Protein AF-0000000068885539 (afdb_homodimer)

Nearest PDB structures (foldseek):
  6u15-assembly1_A  TM=9.087E-01  e=4.243E-17  Homo sapiens
  5cys-assembly1_A  TM=8.862E-01  e=3.981E-17  Homo sapiens
  1wyw-assembly1_A  TM=8.306E-01  e=2.897E-17  Homo sapiens
  3uo7-assembly1_B  TM=9.036E-01  e=6.525E-16  Homo sapiens
  3ufj-assembly1_B  TM=9.204E-01  e=4.393E-15  Homo sapiens

Structure (mmCIF, N/CA/C/O backbone):
data_AF-0000000068885539-model_v1
#
loop_
_entity.id
_entity.type
_entity.pdbx_description
1 polymer '(Perigord truffle) hypothetical protein'
#
loop_
_atom_site.group_PDB
_atom_site.id
_atom_site.type_symbol
_atom_site.label_atom_id
_atom_site.label_alt_id
_atom_site.label_comp_id
_atom_site.label_asym_id
_atom_site.label_entity_id
_atom_site.label_seq_id
_atom_site.pdbx_PDB_ins_code
_atom_site.Cartn_x
_atom_site.Cartn_y
_atom_site.Cartn_z
_atom_site.occupancy
_atom_site.B_iso_or_equiv
_atom_site.auth_seq_id
_atom_site.auth_comp_id
_atom_site.auth_asym_id
_atom_site.auth_atom_id
_atom_site.pdbx_PDB_model_num
ATOM 1 N N . MET A 1 1 ? 38.75 -20.844 36.469 1 24.11 1 MET A N 1
ATOM 2 C CA . MET A 1 1 ? 37.281 -20.859 36.625 1 24.11 1 MET A CA 1
ATOM 3 C C . MET A 1 1 ? 36.688 -19.469 36.344 1 24.11 1 MET A C 1
ATOM 5 O O . MET A 1 1 ? 35.469 -19.297 36.375 1 24.11 1 MET A O 1
ATOM 9 N N . PRO A 1 2 ? 37.312 -18.391 35.906 1 30.8 2 PRO A N 1
ATOM 10 C CA . PRO A 1 2 ? 36.875 -17.156 36.562 1 30.8 2 PRO A CA 1
ATOM 11 C C . PRO A 1 2 ? 35.531 -16.641 36.094 1 30.8 2 PRO A C 1
ATOM 13 O O . PRO A 1 2 ? 35.094 -16.969 34.969 1 30.8 2 PRO A O 1
ATOM 16 N N . PRO A 1 3 ? 34.625 -16.062 37.094 1 28.14 3 PRO A N 1
ATOM 17 C CA . PRO A 1 3 ? 33.219 -15.648 37.094 1 28.14 3 PRO A CA 1
ATOM 18 C C . PRO A 1 3 ? 32.969 -14.492 36.125 1 28.14 3 PRO A C 1
ATOM 20 O O . PRO A 1 3 ? 33.781 -13.57 36.031 1 28.14 3 PRO A O 1
ATOM 23 N N . ILE A 1 4 ? 32.375 -14.766 34.969 1 28.8 4 ILE A N 1
ATOM 24 C CA . ILE A 1 4 ? 32.062 -13.836 33.875 1 28.8 4 ILE A CA 1
ATOM 25 C C . ILE A 1 4 ? 31.125 -12.742 34.375 1 28.8 4 ILE A C 1
ATOM 27 O O . ILE A 1 4 ? 30.016 -13.031 34.812 1 28.8 4 ILE A O 1
ATOM 31 N N . ARG A 1 5 ? 31.641 -11.57 34.875 1 23.8 5 ARG A N 1
ATOM 32 C CA . ARG A 1 5 ? 30.906 -10.461 35.5 1 23.8 5 ARG A CA 1
ATOM 33 C C . ARG A 1 5 ? 29.859 -9.898 34.531 1 23.8 5 ARG A C 1
ATOM 35 O O . ARG A 1 5 ? 30.188 -9.492 33.406 1 23.8 5 ARG A O 1
ATOM 42 N N . ARG A 1 6 ? 28.484 -10.141 34.688 1 26.5 6 ARG A N 1
ATOM 43 C CA . ARG A 1 6 ? 27.234 -9.734 34.062 1 26.5 6 ARG A CA 1
ATOM 44 C C . ARG A 1 6 ? 27.078 -8.219 34.062 1 26.5 6 ARG A C 1
ATOM 46 O O . ARG A 1 6 ? 27 -7.602 35.125 1 26.5 6 ARG A O 1
ATOM 53 N N . GLU A 1 7 ? 27.812 -7.484 33.219 1 24.56 7 GLU A N 1
ATOM 54 C CA . GLU A 1 7 ? 27.672 -6.035 33.312 1 24.56 7 GLU A CA 1
ATOM 55 C C . GLU A 1 7 ? 26.219 -5.609 33.156 1 24.56 7 GLU A C 1
ATOM 57 O O . GLU A 1 7 ? 25.531 -6.086 32.25 1 24.56 7 GLU A O 1
ATOM 62 N N . LYS A 1 8 ? 25.469 -5.09 34.25 1 26.38 8 LYS A N 1
ATOM 63 C CA . LYS A 1 8 ? 24.188 -4.5 34.594 1 26.38 8 LYS A CA 1
ATOM 64 C C . LYS A 1 8 ? 23.797 -3.379 33.625 1 26.38 8 LYS A C 1
ATOM 66 O O . LYS A 1 8 ? 24.5 -2.367 33.562 1 26.38 8 LYS A O 1
ATOM 71 N N . THR A 1 9 ? 23.312 -3.682 32.438 1 24.52 9 THR A N 1
ATOM 72 C CA . THR A 1 9 ? 22.844 -2.758 31.391 1 24.52 9 THR A CA 1
ATOM 73 C C . THR A 1 9 ? 21.828 -1.78 31.953 1 24.52 9 THR A C 1
ATOM 75 O O . THR A 1 9 ? 20.922 -2.178 32.719 1 24.52 9 THR A O 1
ATOM 78 N N . ASN A 1 10 ? 22.047 -0.373 32 1 25.88 10 ASN A N 1
ATOM 79 C CA . ASN A 1 10 ? 21.562 0.892 32.562 1 25.88 10 ASN A CA 1
ATOM 80 C C . ASN A 1 10 ? 20.125 1.169 32.125 1 25.88 10 ASN A C 1
ATOM 82 O O . ASN A 1 10 ? 19.812 1.196 30.953 1 25.88 10 ASN A O 1
ATOM 86 N N . SER A 1 11 ? 19.047 0.953 33.031 1 28.19 11 SER A N 1
ATOM 87 C CA . SER A 1 11 ? 17.641 1.179 33.312 1 28.19 11 SER A CA 1
ATOM 88 C C . SER A 1 11 ? 17.266 2.648 33.125 1 28.19 11 SER A C 1
ATOM 90 O O . SER A 1 11 ? 16.109 3.031 33.344 1 28.19 11 SER A O 1
ATOM 92 N N . THR A 1 12 ? 18.203 3.623 33.031 1 27.83 12 THR A N 1
ATOM 93 C CA . THR A 1 12 ? 17.891 4.996 33.406 1 27.83 12 THR A CA 1
ATOM 94 C C . THR A 1 12 ? 17.047 5.68 32.312 1 27.83 12 THR A C 1
ATOM 96 O O . THR A 1 12 ? 16.547 6.789 32.531 1 27.83 12 THR A O 1
ATOM 99 N N . ALA A 1 13 ? 17.047 5.246 31.031 1 27.44 13 ALA A N 1
ATOM 100 C CA . ALA A 1 13 ? 16.594 6.176 30 1 27.44 13 ALA A CA 1
ATOM 101 C C . ALA A 1 13 ? 15.078 6.32 30.016 1 27.44 13 ALA A C 1
ATOM 103 O O . ALA A 1 13 ? 14.539 7.32 29.547 1 27.44 13 ALA A O 1
ATOM 104 N N . THR A 1 14 ? 14.258 5.359 30.562 1 27.94 14 THR A N 1
ATOM 105 C CA . THR A 1 14 ? 12.805 5.418 30.422 1 27.94 14 THR A CA 1
ATOM 106 C C . THR A 1 14 ? 12.211 6.441 31.391 1 27.94 14 THR A C 1
ATOM 108 O O . THR A 1 14 ? 11.039 6.801 31.281 1 27.94 14 THR A O 1
ATOM 111 N N . LYS A 1 15 ? 12.945 6.727 32.562 1 28.02 15 LYS A N 1
ATOM 112 C CA . LYS A 1 15 ? 12.336 7.48 33.656 1 28.02 15 LYS A CA 1
ATOM 113 C C . LYS A 1 15 ? 12.109 8.938 33.25 1 28.02 15 LYS A C 1
ATOM 115 O O . LYS A 1 15 ? 11.188 9.586 33.75 1 28.02 15 LYS A O 1
ATOM 120 N N . ALA A 1 16 ? 12.984 9.508 32.5 1 28.73 16 ALA A N 1
ATOM 121 C CA . ALA A 1 16 ? 12.938 10.969 32.406 1 28.73 16 ALA A CA 1
ATOM 122 C C . ALA A 1 16 ? 11.742 11.438 31.578 1 28.73 16 ALA A C 1
ATOM 124 O O . ALA A 1 16 ? 11.43 12.625 31.547 1 28.73 16 ALA A O 1
ATOM 125 N N . PHE A 1 17 ? 11.18 10.633 30.734 1 29.08 17 PHE A N 1
ATOM 126 C CA . PHE A 1 17 ? 10.148 11.141 29.844 1 29.08 17 PHE A CA 1
ATOM 127 C C . PHE A 1 17 ? 8.859 11.43 30.594 1 29.08 17 PHE A C 1
ATOM 129 O O . PHE A 1 17 ? 8.141 12.367 30.266 1 29.08 17 PHE A O 1
ATOM 136 N N . GLN A 1 18 ? 8.617 10.672 31.75 1 27.98 18 GLN A N 1
ATOM 137 C CA . GLN A 1 18 ? 7.383 10.883 32.5 1 27.98 18 GLN A CA 1
ATOM 138 C C . GLN A 1 18 ? 7.328 12.281 33.094 1 27.98 18 GLN A C 1
ATOM 140 O O . GLN A 1 18 ? 6.254 12.883 33.188 1 27.98 18 GLN A O 1
ATOM 145 N N . GLU A 1 19 ? 8.469 12.75 33.594 1 27.19 19 GLU A N 1
ATOM 146 C CA . GLU A 1 19 ? 8.312 13.891 34.5 1 27.19 19 GLU A CA 1
ATOM 147 C C . GLU A 1 19 ? 7.777 15.109 33.75 1 27.19 19 GLU A C 1
ATOM 149 O O . GLU A 1 19 ? 7.098 15.953 34.344 1 27.19 19 GLU A O 1
ATOM 154 N N . ARG A 1 20 ? 8.266 15.25 32.5 1 28.12 20 ARG A N 1
ATOM 155 C CA . ARG A 1 20 ? 8.07 16.594 31.969 1 28.12 20 ARG A CA 1
ATOM 156 C C . ARG A 1 20 ? 6.633 16.812 31.516 1 28.12 20 ARG A C 1
ATOM 158 O O . ARG A 1 20 ? 6.281 17.875 31 1 28.12 20 ARG A O 1
ATOM 165 N N . LEU A 1 21 ? 5.84 15.766 31.328 1 27.86 21 LEU A N 1
ATOM 166 C CA . LEU A 1 21 ? 4.531 16.125 30.797 1 27.86 21 LEU A CA 1
ATOM 167 C C . LEU A 1 21 ? 3.721 16.906 31.828 1 27.86 21 LEU A C 1
ATOM 169 O O . LEU A 1 21 ? 2.57 17.281 31.562 1 27.86 21 LEU A O 1
ATOM 173 N N . GLU A 1 22 ? 4.258 16.969 33.125 1 24.56 22 GLU A N 1
ATOM 174 C CA . GLU A 1 22 ? 3.32 17.391 34.156 1 24.56 22 GLU A CA 1
ATOM 175 C C . GLU A 1 22 ? 2.971 18.875 34.031 1 24.56 22 GLU A C 1
ATOM 177 O O . GLU A 1 22 ? 1.838 19.281 34.281 1 24.56 22 GLU A O 1
ATOM 182 N N . SER A 1 23 ? 4.016 19.766 33.875 1 26 23 SER A N 1
ATOM 183 C CA . SER A 1 23 ? 3.848 20.984 34.625 1 26 23 SER A CA 1
ATOM 184 C C . SER A 1 23 ? 2.83 21.922 33.969 1 26 23 SER A C 1
ATOM 186 O O . SER A 1 23 ? 2.621 23.047 34.438 1 26 23 SER A O 1
ATOM 188 N N . PHE A 1 24 ? 2.461 21.781 32.781 1 23.81 24 PHE A N 1
ATOM 189 C CA . PHE A 1 24 ? 1.92 23.047 32.312 1 23.81 24 PHE A CA 1
ATOM 190 C C . PHE A 1 24 ? 0.607 23.375 33 1 23.81 24 PHE A C 1
ATOM 192 O O . PHE A 1 24 ? -0.459 22.938 32.562 1 23.81 24 PHE A O 1
ATOM 199 N N . ALA A 1 25 ? 0.614 23.141 34.406 1 24.08 25 ALA A N 1
ATOM 200 C CA . ALA A 1 25 ? -0.542 23.609 35.188 1 24.08 25 ALA A CA 1
ATOM 201 C C . ALA A 1 25 ? -0.854 25.078 34.844 1 24.08 25 ALA A C 1
ATOM 203 O O . ALA A 1 25 ? 0.021 25.938 34.969 1 24.08 25 ALA A O 1
ATOM 204 N N . PHE A 1 26 ? -1.854 25.312 34.062 1 21.86 26 PHE A N 1
ATOM 205 C CA . PHE A 1 26 ? -2.482 26.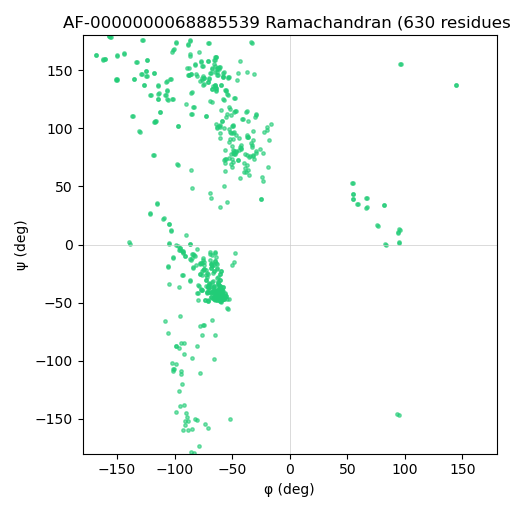578 33.688 1 21.86 26 PHE A CA 1
ATOM 206 C C . PHE A 1 26 ? -2.729 27.453 34.906 1 21.86 26 PHE A C 1
ATOM 208 O O . PHE A 1 26 ? -3.312 27.016 35.875 1 21.86 26 PHE A O 1
ATOM 215 N N . SER A 1 27 ? -1.784 28.375 35.219 1 20.09 27 SER A N 1
ATOM 216 C CA . SER A 1 27 ? -1.967 29.453 36.188 1 20.09 27 SER A CA 1
ATOM 217 C C . SER A 1 27 ? -3.295 30.172 35.969 1 20.09 27 SER A C 1
ATOM 219 O O . SER A 1 27 ? -3.674 30.453 34.844 1 20.09 27 SER A O 1
ATOM 221 N N . SER A 1 28 ? -4.203 30.047 36.969 1 21.12 28 SER A N 1
ATOM 222 C CA . SER A 1 28 ? -5.52 30.578 37.312 1 21.12 28 SER A CA 1
ATOM 223 C C . SER A 1 28 ? -5.559 32.094 37.125 1 21.12 28 SER A C 1
ATOM 225 O O . SER A 1 28 ? -4.824 32.812 37.781 1 21.12 28 SER A O 1
ATOM 227 N N . VAL A 1 29 ? -5.711 32.562 35.875 1 19.84 29 VAL A N 1
ATOM 228 C CA . VAL A 1 29 ? -5.906 34 35.656 1 19.84 29 VAL A CA 1
ATOM 229 C C . VAL A 1 29 ? -7.039 34.5 36.562 1 19.84 29 VAL A C 1
ATOM 231 O O . VAL A 1 29 ? -8.117 33.906 36.594 1 19.84 29 VAL A O 1
ATOM 234 N N . SER A 1 30 ? -6.723 35.344 37.594 1 19.3 30 SER A N 1
ATOM 235 C CA . SER A 1 30 ? -7.473 36.125 38.562 1 19.3 30 SER A CA 1
ATOM 236 C C . SER A 1 30 ? -8.508 37.031 37.875 1 19.3 30 SER A C 1
ATOM 238 O O . SER A 1 30 ? -8.148 37.938 37.125 1 19.3 30 SER A O 1
ATOM 240 N N . THR A 1 31 ? -9.594 36.375 37.406 1 19.2 31 THR A N 1
ATOM 241 C CA . THR A 1 31 ? -10.688 37.188 36.875 1 19.2 31 THR A CA 1
ATOM 242 C C . THR A 1 31 ? -11.102 38.25 37.906 1 19.2 31 THR A C 1
ATOM 244 O O . THR A 1 31 ? -11.375 37.938 39.062 1 19.2 31 THR A O 1
ATOM 247 N N . ARG A 1 32 ? -10.602 39.531 37.719 1 17.67 32 ARG A N 1
ATOM 248 C CA . ARG A 1 32 ? -11.102 40.719 38.406 1 17.67 32 ARG A CA 1
ATOM 249 C C . ARG A 1 32 ? -12.625 40.719 38.438 1 17.67 32 ARG A C 1
ATOM 251 O O . ARG A 1 32 ? -13.273 40.125 37.562 1 17.67 32 ARG A O 1
ATOM 258 N N . THR A 1 33 ? -13.117 41.5 39.438 1 16.97 33 THR A N 1
ATOM 259 C CA . THR A 1 33 ? -14.266 41.938 40.25 1 16.97 33 THR A CA 1
ATOM 260 C C . THR A 1 33 ? -15.297 42.625 39.375 1 16.97 33 THR A C 1
ATOM 262 O O . THR A 1 33 ? -14.969 43.594 38.625 1 16.97 33 THR A O 1
ATOM 265 N N . ARG A 1 34 ? -16.375 41.844 39.031 1 17.94 34 ARG A N 1
ATOM 266 C CA . ARG A 1 34 ? -17.578 42.219 38.281 1 17.94 34 ARG A CA 1
ATOM 267 C C . ARG A 1 34 ? -18.219 43.469 38.844 1 17.94 34 ARG A C 1
ATOM 269 O O . ARG A 1 34 ? -19 44.125 38.156 1 17.94 34 ARG A O 1
ATOM 276 N N . ALA A 1 35 ? -18.094 44.125 40.062 1 18.28 35 ALA A N 1
ATOM 277 C CA . ALA A 1 35 ? -19.438 44.281 40.625 1 18.28 35 ALA A CA 1
ATOM 278 C C . ALA A 1 35 ? -20.109 45.531 40.062 1 18.28 35 ALA A C 1
ATOM 280 O O . ALA A 1 35 ? -19.844 46.625 40.5 1 18.28 35 ALA A O 1
ATOM 281 N N . ALA A 1 36 ? -20.094 45.75 38.688 1 16.36 36 ALA A N 1
ATOM 282 C CA . ALA A 1 36 ? -20.766 47.031 38.469 1 16.36 36 ALA A CA 1
ATOM 283 C C . ALA A 1 36 ? -22.188 47 39.031 1 16.36 36 ALA A C 1
ATOM 285 O O . ALA A 1 36 ? -22.844 45.938 39 1 16.36 36 ALA A O 1
ATOM 286 N N . ASN A 1 37 ? -22.672 48.25 39.625 1 15.18 37 ASN A N 1
ATOM 287 C CA . ASN A 1 37 ? -23.719 48.812 40.5 1 15.18 37 ASN A CA 1
ATOM 288 C C . ASN A 1 37 ? -25.094 48.688 39.844 1 15.18 37 ASN A C 1
ATOM 290 O O . ASN A 1 37 ? -26.031 48.156 40.438 1 15.18 37 ASN A O 1
ATOM 294 N N . ARG A 1 38 ? -25.594 49.812 39.188 1 14.5 38 ARG A N 1
ATOM 295 C CA . ARG A 1 38 ? -26.672 50.594 39.781 1 14.5 38 ARG A CA 1
ATOM 296 C C . ARG A 1 38 ? -28.031 50.156 39.219 1 14.5 38 ARG A C 1
ATOM 298 O O . ARG A 1 38 ? -28.953 49.875 40 1 14.5 38 ARG A O 1
ATOM 305 N N . ALA A 1 39 ? -28.453 50.875 38 1 14.26 39 ALA A N 1
ATOM 306 C CA . ALA A 1 39 ? -29.562 51.812 38.25 1 14.26 39 ALA A CA 1
ATOM 307 C C . ALA A 1 39 ? -30.906 51.094 38.188 1 14.26 39 ALA A C 1
ATOM 309 O O . ALA A 1 39 ? -31.719 51.219 39.125 1 14.26 39 ALA A O 1
ATOM 310 N N . ALA A 1 40 ? -31.75 51.094 37 1 14.85 40 ALA A N 1
ATOM 311 C CA . ALA A 1 40 ? -32.844 52.062 36.938 1 14.85 40 ALA A CA 1
ATOM 312 C C . ALA A 1 40 ? -34.188 51.406 37.25 1 14.85 40 ALA A C 1
ATOM 314 O O . ALA A 1 40 ? -34.344 50.188 37.062 1 14.85 40 ALA A O 1
ATOM 315 N N . SER A 1 41 ? -35.25 52.281 37.531 1 14.93 41 SER A N 1
ATOM 316 C CA . SER A 1 41 ? -36.5 52.562 38.219 1 14.93 41 SER A CA 1
ATOM 317 C C . SER A 1 41 ? -37.719 52.031 37.438 1 14.93 41 SER A C 1
ATOM 319 O O . SER A 1 41 ? -38.844 52.094 37.906 1 14.93 41 SER A O 1
ATOM 321 N N . LYS A 1 42 ? -37.5 51.594 36.094 1 15.16 42 LYS A N 1
ATOM 322 C CA . LYS A 1 42 ? -38.688 52.031 35.375 1 15.16 42 LYS A CA 1
ATOM 323 C C . LYS A 1 42 ? -39.969 51.562 36.062 1 15.16 42 LYS A C 1
ATOM 325 O O . LYS A 1 42 ? -40.031 50.438 36.531 1 15.16 42 LYS A O 1
ATOM 330 N N . SER A 1 43 ? -41.062 52.531 35.969 1 14.48 43 SER A N 1
ATOM 331 C CA . SER A 1 43 ? -42.281 52.906 36.688 1 14.48 43 SER A CA 1
ATOM 332 C C . SER A 1 43 ? -43.406 51.906 36.375 1 14.48 43 SER A C 1
ATOM 334 O O . SER A 1 43 ? -44.094 51.469 37.312 1 14.48 43 SER A O 1
ATOM 336 N N . ASN A 1 44 ? -43.938 51.938 35.062 1 14.27 44 ASN A N 1
ATOM 337 C CA . ASN A 1 44 ? -45.312 52.438 34.906 1 14.27 44 ASN A CA 1
ATOM 338 C C . ASN A 1 44 ? -46.344 51.406 35.281 1 14.27 44 ASN A C 1
ATOM 340 O O . ASN A 1 44 ? -46.062 50.188 35.281 1 14.27 44 ASN A O 1
ATOM 344 N N . THR A 1 45 ? -47.719 51.875 34.969 1 14.58 45 THR A N 1
ATOM 345 C CA . THR A 1 45 ? -49 52 35.688 1 14.58 45 THR A CA 1
ATOM 346 C C . THR A 1 45 ? -49.844 50.719 35.5 1 14.58 45 THR A C 1
ATOM 348 O O . THR A 1 45 ? -50.281 50.125 36.5 1 14.58 45 THR A O 1
ATOM 351 N N . PRO A 1 46 ? -50.875 50.688 34.375 1 14.89 46 PRO A N 1
ATOM 352 C CA . PRO A 1 46 ? -52.219 50.938 34.906 1 14.89 46 PRO A CA 1
ATOM 353 C C . PRO A 1 46 ? -53 49.688 35.25 1 14.89 46 PRO A C 1
ATOM 355 O O . PRO A 1 46 ? -52.531 48.562 34.906 1 14.89 46 PRO A O 1
ATOM 358 N N . PRO A 1 47 ? -54.344 49.531 34.469 1 14.18 47 PRO A N 1
ATOM 359 C CA . PRO A 1 47 ? -55.656 49.656 35.062 1 14.18 47 PRO A CA 1
ATOM 360 C C . PRO A 1 47 ? -56.344 48.312 35.375 1 14.18 47 PRO A C 1
ATOM 362 O O . PRO A 1 47 ? -56.781 48.094 36.5 1 14.18 47 PRO A O 1
ATOM 365 N N . ALA A 1 48 ? -57.5 47.969 34.438 1 14.83 48 ALA A N 1
ATOM 366 C CA . ALA A 1 48 ? -58.938 48.031 34.75 1 14.83 48 ALA A CA 1
ATOM 367 C C . ALA A 1 48 ? -59.438 46.688 35.281 1 14.83 48 ALA A C 1
ATOM 369 O O . ALA A 1 48 ? -58.75 45.688 35.125 1 14.83 48 ALA A O 1
ATOM 370 N N . THR A 1 49 ? -60.844 46.438 35 1 14.34 49 THR A N 1
ATOM 371 C CA . THR A 1 49 ? -62.062 46.406 35.781 1 14.34 49 THR A CA 1
ATOM 372 C C . THR A 1 49 ? -62.469 44.938 36.062 1 14.34 49 THR A C 1
ATOM 374 O O . THR A 1 49 ? -62.75 44.594 37.219 1 14.34 49 THR A O 1
ATOM 377 N N . ASP A 1 50 ? -63.562 44.406 35.219 1 14.55 50 ASP A N 1
ATOM 378 C CA . ASP A 1 50 ? -64.938 44.219 35.625 1 14.55 50 ASP A CA 1
ATOM 379 C C . ASP A 1 50 ? -65.188 42.844 36.25 1 14.55 50 ASP A C 1
ATOM 381 O O . ASP A 1 50 ? -64.375 41.938 36.062 1 14.55 50 ASP A O 1
ATOM 385 N N . GLN A 1 51 ? -66.562 42.375 36.062 1 14.47 51 GLN A N 1
ATOM 386 C CA . GLN A 1 51 ? -67.625 42.094 37 1 14.47 51 GLN A CA 1
ATOM 387 C C . GLN A 1 51 ? -67.688 40.625 37.406 1 14.47 51 GLN A C 1
ATOM 389 O O . GLN A 1 51 ? -67.562 40.281 38.594 1 14.47 51 GLN A O 1
ATOM 394 N N . GLY A 1 52 ? -68.812 39.875 36.875 1 15.52 52 GLY A N 1
ATOM 395 C CA . GLY A 1 52 ? -70 39.469 37.656 1 15.52 52 GLY A CA 1
ATOM 396 C C . GLY A 1 52 ? -69.812 38.125 38.344 1 15.52 52 GLY A C 1
ATOM 397 O O . GLY A 1 52 ? -68.875 37.406 38.062 1 15.52 52 GLY A O 1
ATOM 398 N N . PRO A 1 53 ? -71.125 37.594 38.656 1 16.34 53 PRO A N 1
ATOM 399 C CA . PRO A 1 53 ? -71.625 37.094 39.938 1 16.34 53 PRO A CA 1
ATOM 400 C C . PRO A 1 53 ? -71.188 35.656 40.219 1 16.34 53 PRO A C 1
ATOM 402 O O . PRO A 1 53 ? -70.625 35 39.312 1 16.34 53 PRO A O 1
ATOM 405 N N . GLU A 1 54 ? -72.125 35.062 41 1 15.25 54 GLU A N 1
ATOM 406 C CA . GLU A 1 54 ? -72.188 34.344 42.281 1 15.25 54 GLU A CA 1
ATOM 407 C C . GLU A 1 54 ? -72.125 32.812 42.062 1 15.25 54 GLU A C 1
ATOM 409 O O . GLU A 1 54 ? -71.375 32.125 42.781 1 15.25 54 GLU A O 1
ATOM 414 N N . GLU A 1 55 ? -73.125 32.281 41.344 1 15.4 55 GLU A N 1
ATOM 415 C CA . GLU A 1 55 ? -74.062 31.516 42.188 1 15.4 55 GLU A CA 1
ATOM 416 C C . GLU A 1 55 ? -73.5 30.156 42.531 1 15.4 55 GLU A C 1
ATOM 418 O O . GLU A 1 55 ? -73.375 29.781 43.688 1 15.4 55 GLU A O 1
ATOM 423 N N . ALA A 1 56 ? -74.188 29.078 41.906 1 16.94 56 ALA A N 1
ATOM 424 C CA . ALA A 1 56 ? -75.062 28.094 42.562 1 16.94 56 ALA A CA 1
ATOM 425 C C . ALA A 1 56 ? -74.25 26.906 43.062 1 16.94 56 ALA A C 1
ATOM 427 O O . ALA A 1 56 ? -73.25 26.516 42.469 1 16.94 56 ALA A O 1
ATOM 428 N N . PRO A 1 57 ? -74.75 26.344 44.281 1 16.84 57 PRO A N 1
ATOM 429 C CA . PRO A 1 57 ? -74.125 25.625 45.375 1 16.84 57 PRO A CA 1
ATOM 430 C C . PRO A 1 57 ? -73.625 24.25 44.969 1 16.84 57 PRO A C 1
ATOM 432 O O . PRO A 1 57 ? -72.5 23.859 45.375 1 16.84 57 PRO A O 1
ATOM 435 N N . SER A 1 58 ? -74.625 23.562 44.656 1 16.23 58 SER A N 1
ATOM 436 C CA . SER A 1 58 ? -75 22.516 45.594 1 16.23 58 SER A CA 1
ATOM 437 C C . SER A 1 58 ? -74.062 21.312 45.5 1 16.23 58 SER A C 1
ATOM 439 O O . SER A 1 58 ? -73.562 20.812 46.5 1 16.23 58 SER A O 1
ATOM 441 N N . ALA A 1 59 ? -74.438 20.625 44.406 1 18.05 59 ALA A N 1
ATOM 442 C CA . ALA A 1 59 ? -75 19.281 44.594 1 18.05 59 ALA A CA 1
ATOM 443 C C . ALA A 1 59 ? -73.875 18.312 44.969 1 18.05 59 ALA A C 1
ATOM 445 O O . ALA A 1 59 ? -72.688 18.625 44.844 1 18.05 59 ALA A O 1
ATOM 446 N N . ASN A 1 60 ? -74.188 17.047 44.625 1 19.09 60 ASN A N 1
ATOM 447 C CA . ASN A 1 60 ? -74.188 15.711 45.219 1 19.09 60 ASN A CA 1
ATOM 448 C C . ASN A 1 60 ? -72.875 15.023 45.094 1 19.09 60 ASN A C 1
ATOM 450 O O . ASN A 1 60 ? -72.438 14.609 44 1 19.09 60 ASN A O 1
ATOM 454 N N . LEU A 1 61 ? -71.875 15.562 45.719 1 19.59 61 LEU A N 1
ATOM 455 C CA . LEU A 1 61 ? -70.5 15.336 45.344 1 19.59 61 LEU A CA 1
ATOM 456 C C . LEU A 1 61 ? -70.125 13.875 45.531 1 19.59 61 LEU A C 1
ATOM 458 O O . LEU A 1 61 ? -68.938 13.508 45.344 1 19.59 61 LEU A O 1
ATOM 462 N N . ASP A 1 62 ? -71 13.172 46.188 1 18.83 62 ASP A N 1
ATOM 463 C CA . ASP A 1 62 ? -70.125 12.32 47 1 18.83 62 ASP A CA 1
ATOM 464 C C . ASP A 1 62 ? -69.125 11.547 46.156 1 18.83 62 ASP A C 1
ATOM 466 O O . ASP A 1 62 ? -69.438 10.508 45.594 1 18.83 62 ASP A O 1
ATOM 470 N N . SER A 1 63 ? -68.625 12.047 45.188 1 19.5 63 SER A N 1
ATOM 471 C CA . SER A 1 63 ? -67.938 11.266 44.156 1 19.5 63 SER A CA 1
ATOM 472 C C . SER A 1 63 ? -66.812 10.406 44.719 1 19.5 63 SER A C 1
ATOM 474 O O . SER A 1 63 ? -65.812 10.914 45.125 1 19.5 63 SER A O 1
ATOM 476 N N . THR A 1 64 ? -67.188 9.492 45.562 1 20.14 64 THR A N 1
ATOM 477 C CA . THR A 1 64 ? -66.25 8.656 46.281 1 20.14 64 THR A CA 1
ATOM 478 C C . THR A 1 64 ? -65.062 8.25 45.375 1 20.14 64 THR A C 1
ATOM 480 O O . THR A 1 64 ? -65.312 7.531 44.406 1 20.14 64 THR A O 1
ATOM 483 N N . SER A 1 65 ? -64.312 9.094 45 1 19.48 65 SER A N 1
ATOM 484 C CA . SER A 1 65 ? -63.281 8.852 43.969 1 19.48 65 SER A CA 1
ATOM 485 C C . SER A 1 65 ? -62.375 7.676 44.375 1 19.48 65 SER A C 1
ATOM 487 O O . SER A 1 65 ? -61.688 7.719 45.375 1 19.48 65 SER A O 1
ATOM 489 N N . LYS A 1 66 ? -62.906 6.484 44.281 1 21.72 66 LYS A N 1
ATOM 490 C CA . LYS A 1 66 ? -62.156 5.234 44.344 1 21.72 66 LYS A CA 1
ATOM 491 C C . LYS A 1 66 ? -60.781 5.398 43.75 1 21.72 66 LYS A C 1
ATOM 493 O O . LYS A 1 66 ? -60.625 5.758 42.562 1 21.72 66 LYS A O 1
ATOM 498 N N . MET A 1 67 ? -59.844 5.855 44.562 1 19.3 67 MET A N 1
ATOM 499 C CA . MET A 1 67 ? -58.438 6.125 44.25 1 19.3 67 MET A CA 1
ATOM 500 C C . MET A 1 67 ? -57.844 5 43.406 1 19.3 67 MET A C 1
ATOM 502 O O . MET A 1 67 ? -57.719 3.869 43.875 1 19.3 67 MET A O 1
ATOM 506 N N . VAL A 1 68 ? -58.469 4.766 42.281 1 20.17 68 VAL A N 1
ATOM 507 C CA . VAL A 1 68 ? -57.906 3.711 41.438 1 20.17 68 VAL A CA 1
ATOM 508 C C . VAL A 1 68 ? -56.375 3.916 41.344 1 20.17 68 VAL A C 1
ATOM 510 O O . VAL A 1 68 ? -55.938 4.969 40.875 1 20.17 68 VAL A O 1
ATOM 513 N N . ALA A 1 69 ? -55.719 3.467 42.375 1 21.14 69 ALA A N 1
ATOM 514 C CA . ALA A 1 69 ? -54.281 3.5 42.406 1 21.14 69 ALA A CA 1
ATOM 515 C C . ALA A 1 69 ? -53.688 3.188 41.031 1 21.14 69 ALA A C 1
ATOM 517 O O . ALA A 1 69 ? -53.875 2.082 40.5 1 21.14 69 ALA A O 1
ATOM 518 N N . THR A 1 70 ? -54 4.059 40.062 1 21.09 70 THR A N 1
ATOM 519 C CA . THR A 1 70 ? -53.406 3.812 38.75 1 21.09 70 THR A CA 1
ATOM 520 C C . THR A 1 70 ? -51.938 3.471 38.875 1 21.09 70 THR A C 1
ATOM 522 O O . THR A 1 70 ? -51.125 4.277 39.344 1 21.09 70 THR A O 1
ATOM 525 N N . ARG A 1 71 ? -51.688 2.248 39.375 1 23.23 71 ARG A N 1
ATOM 526 C CA . ARG A 1 71 ? -50.312 1.755 39.344 1 23.23 71 ARG A CA 1
ATOM 527 C C . ARG A 1 71 ? -49.625 2.189 38.062 1 23.23 71 ARG A C 1
ATOM 529 O O . ARG A 1 71 ? -50 1.778 36.969 1 23.23 71 ARG A O 1
ATOM 536 N N . THR A 1 72 ? -49.406 3.494 37.969 1 21.33 72 THR A N 1
ATOM 537 C CA . THR A 1 72 ? -48.625 3.902 36.781 1 21.33 72 THR A CA 1
ATOM 538 C C . THR A 1 72 ? -47.438 2.973 36.594 1 21.33 72 THR A C 1
ATOM 540 O O . THR A 1 72 ? -46.562 2.883 37.469 1 21.33 72 THR A O 1
ATOM 543 N N . THR A 1 73 ? -47.844 1.78 36.156 1 23.3 73 THR A N 1
ATOM 544 C CA . THR A 1 73 ? -46.75 0.92 35.688 1 23.3 73 THR A CA 1
ATOM 545 C C . THR A 1 73 ? -45.719 1.726 34.906 1 23.3 73 THR A C 1
ATOM 547 O O . THR A 1 73 ? -46.062 2.336 33.906 1 23.3 73 THR A O 1
ATOM 550 N N . VAL A 1 74 ? -45.031 2.543 35.719 1 22.44 74 VAL A N 1
ATOM 551 C CA . VAL A 1 74 ? -43.906 3.137 34.969 1 22.44 74 VAL A CA 1
ATOM 552 C C . VAL A 1 74 ? -43.281 2.096 34.031 1 22.44 74 VAL A C 1
ATOM 554 O O . VAL A 1 74 ? -42.906 1.01 34.5 1 22.44 74 VAL A O 1
ATOM 557 N N . ARG A 1 75 ? -44.062 1.936 32.906 1 24.3 75 ARG A N 1
ATOM 558 C CA . ARG A 1 75 ? -43.344 1.202 31.875 1 24.3 75 ARG A CA 1
ATOM 559 C C . ARG A 1 75 ? -41.844 1.567 31.922 1 24.3 75 ARG A C 1
ATOM 561 O O . ARG A 1 75 ? -41.5 2.734 31.75 1 24.3 75 ARG A O 1
ATOM 568 N N . ALA A 1 76 ? -41.188 0.969 32.938 1 25.11 76 ALA A N 1
ATOM 569 C CA . ALA A 1 76 ? -39.75 1.07 32.844 1 25.11 76 ALA A CA 1
ATOM 570 C C . ALA A 1 76 ? -39.312 1.118 31.375 1 25.11 76 ALA A C 1
ATOM 572 O O . ALA A 1 76 ? -39.625 0.205 30.594 1 25.11 76 ALA A O 1
ATOM 573 N N . VAL A 1 77 ? -39.594 2.363 30.781 1 25.08 77 VAL A N 1
ATOM 574 C CA . VAL A 1 77 ? -38.906 2.42 29.5 1 25.08 77 VAL A CA 1
ATOM 575 C C . VAL A 1 77 ? -37.562 1.718 29.578 1 25.08 77 VAL A C 1
ATOM 577 O O . VAL A 1 77 ? -36.688 2.119 30.375 1 25.08 77 VAL A O 1
ATOM 580 N N . THR A 1 78 ? -37.75 0.402 29.828 1 25.41 78 THR A N 1
ATOM 581 C CA . THR A 1 78 ? -36.469 -0.287 29.562 1 25.41 78 THR A CA 1
ATOM 582 C C . THR A 1 78 ? -35.719 0.405 28.453 1 25.41 78 THR A C 1
ATOM 584 O O . THR A 1 78 ? -36.219 0.553 27.328 1 25.41 78 THR A O 1
ATOM 587 N N . LYS A 1 79 ? -35.125 1.549 28.922 1 25.98 79 LYS A N 1
ATOM 588 C CA . LYS A 1 79 ? -34.188 1.982 27.906 1 25.98 79 LYS A CA 1
ATOM 589 C C . LYS A 1 79 ? -33.531 0.788 27.203 1 25.98 79 LYS A C 1
ATOM 591 O O . LYS A 1 79 ? -32.938 -0.083 27.859 1 25.98 79 LYS A O 1
ATOM 596 N N . SER A 1 80 ? -34.438 0.188 26.312 1 28.09 80 SER A N 1
ATOM 597 C CA . SER A 1 80 ? -33.688 -0.733 25.469 1 28.09 80 SER A CA 1
ATOM 598 C C . SER A 1 80 ? -32.219 -0.312 25.359 1 28.09 80 SER A C 1
ATOM 600 O O . SER A 1 80 ? -31.938 0.86 25.109 1 28.09 80 SER A O 1
ATOM 602 N N . ARG A 1 81 ? -31.484 -0.731 26.422 1 27.95 81 ARG A N 1
ATOM 603 C CA . ARG A 1 81 ? -30.062 -0.589 26.141 1 27.95 81 ARG A CA 1
ATOM 604 C C . ARG A 1 81 ? -29.797 -0.573 24.641 1 27.95 81 ARG A C 1
ATOM 606 O O . ARG A 1 81 ? -30.109 -1.538 23.938 1 27.95 81 ARG A O 1
ATOM 613 N N . ALA A 1 82 ? -30.094 0.703 24.125 1 29.3 82 ALA A N 1
ATOM 614 C CA . ALA A 1 82 ? -29.609 0.727 22.75 1 29.3 82 ALA A CA 1
ATOM 615 C C . ALA A 1 82 ? -28.516 -0.314 22.531 1 29.3 82 ALA A C 1
ATOM 617 O O . ALA A 1 82 ? -27.625 -0.479 23.375 1 29.3 82 ALA A O 1
ATOM 618 N N . LYS A 1 83 ? -29.047 -1.501 21.969 1 30.97 83 LYS A N 1
ATOM 619 C CA . LYS A 1 83 ? -28 -2.391 21.469 1 30.97 83 LYS A CA 1
ATOM 620 C C . LYS A 1 83 ? -26.703 -1.628 21.234 1 30.97 83 LYS A C 1
ATOM 622 O O . LYS A 1 83 ? -26.719 -0.514 20.703 1 30.97 83 LYS A O 1
ATOM 627 N N . PRO A 1 84 ? -25.797 -1.732 22.219 1 30.31 84 PRO A N 1
ATOM 628 C CA . PRO A 1 84 ? -24.562 -1.037 21.812 1 30.31 84 PRO A CA 1
ATOM 629 C C . PRO A 1 84 ? -24.516 -0.775 20.297 1 30.31 84 PRO A C 1
ATOM 631 O O . PRO A 1 84 ? -25.031 -1.574 19.516 1 30.31 84 PRO A O 1
ATOM 634 N N . ALA A 1 85 ? -24.797 0.545 19.953 1 33.72 85 ALA A N 1
ATOM 635 C CA . ALA A 1 85 ? -24.594 0.805 18.531 1 33.72 85 ALA A CA 1
ATOM 636 C C . ALA A 1 85 ? -23.734 -0.279 17.891 1 33.72 85 ALA A C 1
ATOM 638 O O . ALA A 1 85 ? -22.672 -0.621 18.422 1 33.72 85 ALA A O 1
ATOM 639 N N . SER A 1 86 ? -24.406 -1.277 17.422 1 31.53 86 SER A N 1
ATOM 640 C CA . SER A 1 86 ? -23.703 -2.262 16.609 1 31.53 86 SER A CA 1
ATOM 641 C C . SER A 1 86 ? -22.391 -1.688 16.062 1 31.53 86 SER A C 1
ATOM 643 O O . SER A 1 86 ? -22.344 -0.515 15.688 1 31.53 86 SER A O 1
ATOM 645 N N . ARG A 1 87 ? -21.344 -1.993 16.625 1 34.31 87 ARG A N 1
ATOM 646 C CA . ARG A 1 87 ? -20.078 -1.688 15.953 1 34.31 87 ARG A CA 1
ATOM 647 C C . ARG A 1 87 ? -20.312 -1.45 14.461 1 34.31 87 ARG A C 1
ATOM 649 O O . ARG A 1 87 ? -20.688 -2.369 13.734 1 34.31 87 ARG A O 1
ATOM 656 N N . ARG A 1 88 ? -21.016 -0.371 14.156 1 34.62 88 ARG A N 1
ATOM 657 C CA . ARG A 1 88 ? -20.953 -0.116 12.719 1 34.62 88 ARG A CA 1
ATOM 658 C C . ARG A 1 88 ? -19.609 -0.563 12.148 1 34.62 88 ARG A C 1
ATOM 660 O O . ARG A 1 88 ? -18.562 -0.003 12.484 1 34.62 88 ARG A O 1
ATOM 667 N N . GLY A 1 89 ? -19.469 -1.841 11.992 1 34.53 89 GLY A N 1
ATOM 668 C CA . GLY A 1 89 ? -18.328 -2.541 11.43 1 34.53 89 GLY A CA 1
ATOM 669 C C . GLY A 1 89 ? -17.594 -1.733 10.375 1 34.53 89 GLY A C 1
ATOM 670 O O . GLY A 1 89 ? -18.125 -0.746 9.859 1 34.53 89 GLY A O 1
ATOM 671 N N . LYS A 1 90 ? -16.281 -1.875 10.273 1 41.88 90 LYS A N 1
ATOM 672 C CA . LYS A 1 90 ? -15.422 -1.38 9.211 1 41.88 90 LYS A CA 1
ATOM 673 C C . LYS A 1 90 ? -16.156 -1.358 7.867 1 41.88 90 LYS A C 1
ATOM 675 O O . LYS A 1 90 ? -16.734 -2.367 7.453 1 41.88 90 LYS A O 1
ATOM 680 N N . GLN A 1 91 ? -16.781 -0.276 7.578 1 43.16 91 GLN A N 1
ATOM 681 C CA . GLN A 1 91 ? -17.328 -0.282 6.23 1 43.16 91 GLN A CA 1
ATOM 682 C C . GLN A 1 91 ? -16.5 -1.137 5.289 1 43.16 91 GLN A C 1
ATOM 684 O O . GLN A 1 91 ? -15.32 -0.844 5.059 1 43.16 91 GLN A O 1
ATOM 689 N N . LYS A 1 92 ? -16.672 -2.412 5.305 1 51.34 92 LYS A N 1
ATOM 690 C CA . LYS A 1 92 ? -16.078 -3.418 4.426 1 51.34 92 LYS A CA 1
ATOM 691 C C . LYS A 1 92 ? -16.047 -2.932 2.98 1 51.34 92 LYS A C 1
ATOM 693 O O . LYS A 1 92 ? -17.016 -2.365 2.486 1 51.34 92 LYS A O 1
ATOM 698 N N . SER A 1 93 ? -14.805 -2.602 2.508 1 63.88 93 SER A N 1
ATOM 699 C CA . SER A 1 93 ? -14.719 -2.316 1.08 1 63.88 93 SER A CA 1
ATOM 700 C C . SER A 1 93 ? -15.625 -3.244 0.276 1 63.88 93 SER A C 1
ATOM 702 O O . SER A 1 93 ? -15.648 -4.453 0.509 1 63.88 93 SER A O 1
ATOM 704 N N . SER A 1 94 ? -16.672 -2.732 -0.378 1 81.75 94 SER A N 1
ATOM 705 C CA . SER A 1 94 ? -17.641 -3.447 -1.2 1 81.75 94 SER A CA 1
ATOM 706 C C . SER A 1 94 ? -17.172 -3.555 -2.646 1 81.75 94 SER A C 1
ATOM 708 O O . SER A 1 94 ? -16.125 -2.994 -3.01 1 81.75 94 SER A O 1
ATOM 710 N N . TYR A 1 95 ? -17.875 -4.312 -3.424 1 90.25 95 TYR A N 1
ATOM 711 C CA . TYR A 1 95 ? -17.609 -4.512 -4.844 1 90.25 95 TYR A CA 1
ATOM 712 C C . TYR A 1 95 ? -17.375 -3.18 -5.547 1 90.25 95 TYR A C 1
ATOM 714 O O . TYR A 1 95 ? -18.094 -2.207 -5.309 1 90.25 95 TYR A O 1
ATOM 722 N N . ALA A 1 96 ? -16.203 -3.086 -6.258 1 91.62 96 ALA A N 1
ATOM 723 C CA . ALA A 1 96 ? -15.969 -1.932 -7.121 1 91.62 96 ALA A CA 1
ATOM 724 C C . ALA A 1 96 ? -16.109 -2.309 -8.594 1 91.62 96 ALA A C 1
ATOM 726 O O . ALA A 1 96 ? -15.438 -3.225 -9.07 1 91.62 96 ALA A O 1
ATOM 727 N N . PRO A 1 97 ? -16.953 -1.63 -9.328 1 93.44 97 PRO A N 1
ATOM 728 C CA . PRO A 1 97 ? -17.078 -1.938 -10.75 1 93.44 97 PRO A CA 1
ATOM 729 C C . PRO A 1 97 ? -15.812 -1.643 -11.547 1 93.44 97 PRO A C 1
ATOM 731 O O . PRO A 1 97 ? -14.977 -0.844 -11.109 1 93.44 97 PRO A O 1
ATOM 734 N N . PRO A 1 98 ? -15.648 -2.26 -12.727 1 91.19 98 PRO A N 1
ATOM 735 C CA . PRO A 1 98 ? -14.43 -2.131 -13.531 1 91.19 98 PRO A CA 1
ATOM 736 C C . PRO A 1 98 ? -14.133 -0.687 -13.93 1 91.19 98 PRO A C 1
ATOM 738 O O . PRO A 1 98 ? -12.977 -0.319 -14.125 1 91.19 98 PRO A O 1
ATOM 741 N N . GLU A 1 99 ? -15.102 0.143 -13.953 1 92.88 99 GLU A N 1
ATOM 742 C CA . GLU A 1 99 ? -14.938 1.522 -14.406 1 92.88 99 GLU A CA 1
ATOM 743 C C . GLU A 1 99 ? -14.148 2.342 -13.383 1 92.88 99 GLU A C 1
ATOM 745 O O . GLU A 1 99 ? -13.477 3.311 -13.75 1 92.88 99 GLU A O 1
ATOM 750 N N . LYS A 1 100 ? -14.18 1.943 -12.203 1 89.94 100 LYS A N 1
ATOM 751 C CA . LYS A 1 100 ? -13.594 2.73 -11.125 1 89.94 100 LYS A CA 1
ATOM 752 C C . LYS A 1 100 ? -12.094 2.922 -11.336 1 89.94 100 LYS A C 1
ATOM 754 O O . LYS A 1 100 ? -11.562 4.004 -11.094 1 89.94 100 LYS A O 1
ATOM 759 N N . TYR A 1 101 ? -11.469 1.872 -11.789 1 92.06 101 TYR A N 1
ATOM 760 C CA . TYR A 1 101 ? -10.023 1.937 -11.961 1 92.06 101 TYR A CA 1
ATOM 761 C C . TYR A 1 101 ? -9.633 1.662 -13.414 1 92.06 101 TYR A C 1
ATOM 763 O O . TYR A 1 101 ? -8.531 1.168 -13.68 1 92.06 101 TYR A O 1
ATOM 771 N N . ALA A 1 102 ? -10.453 1.915 -14.336 1 90.56 102 ALA A N 1
ATOM 772 C CA . ALA A 1 102 ? -10.25 1.617 -15.75 1 90.56 102 ALA A CA 1
ATOM 773 C C . ALA A 1 102 ? -9.07 2.395 -16.312 1 90.56 102 ALA A C 1
ATOM 775 O O . ALA A 1 102 ? -8.5 2.016 -17.344 1 90.56 102 ALA A O 1
ATOM 776 N N . HIS A 1 103 ? -8.664 3.465 -15.664 1 87.75 103 HIS A N 1
ATOM 777 C CA . HIS A 1 103 ? -7.57 4.301 -16.141 1 87.75 103 HIS A CA 1
ATOM 778 C C . HIS A 1 103 ? -6.219 3.662 -15.844 1 87.75 103 HIS A C 1
ATOM 780 O O . HIS A 1 103 ? -5.191 4.086 -16.375 1 87.75 103 HIS A O 1
ATOM 786 N N . LEU A 1 104 ? -6.234 2.734 -14.992 1 89.81 104 LEU A N 1
ATOM 787 C CA . LEU A 1 104 ? -4.996 2.045 -14.656 1 89.81 104 LEU A CA 1
ATOM 788 C C . LEU A 1 104 ? -4.73 0.898 -15.625 1 89.81 104 LEU A C 1
ATOM 790 O O . LEU A 1 104 ? -5.668 0.258 -16.109 1 89.81 104 LEU A O 1
ATOM 794 N N . GLY A 1 105 ? -3.463 0.77 -15.789 1 83.44 105 GLY A N 1
ATOM 795 C CA . GLY A 1 105 ? -3.084 -0.351 -16.641 1 83.44 105 GLY A CA 1
ATOM 796 C C . GLY A 1 105 ? -2.938 -1.653 -15.875 1 83.44 105 GLY A C 1
ATOM 797 O O . GLY A 1 105 ? -3.051 -1.675 -14.648 1 83.44 105 GLY A O 1
ATOM 798 N N . GLY A 1 106 ? -2.949 -2.797 -16.531 1 87.06 106 GLY A N 1
ATOM 799 C CA . GLY A 1 106 ? -2.689 -4.113 -15.977 1 87.06 106 GLY A CA 1
ATOM 800 C C . GLY A 1 106 ? -1.211 -4.441 -15.891 1 87.06 106 GLY A C 1
ATOM 801 O O . GLY A 1 106 ? -0.367 -3.543 -15.906 1 87.06 106 GLY A O 1
ATOM 802 N N . VAL A 1 107 ? -0.908 -5.547 -15.438 1 95.69 107 VAL A N 1
ATOM 803 C CA . VAL A 1 107 ? 0.439 -6.105 -15.398 1 95.69 107 VAL A CA 1
ATOM 804 C C . VAL A 1 107 ? 0.573 -7.203 -16.453 1 95.69 107 VAL A C 1
ATOM 806 O O . VAL A 1 107 ? -0.303 -8.062 -16.578 1 95.69 107 VAL A O 1
ATOM 809 N N . GLN A 1 108 ? 1.616 -7.133 -17.188 1 96 108 GLN A N 1
ATOM 810 C CA . GLN A 1 108 ? 1.836 -8.094 -18.266 1 96 108 GLN A CA 1
ATOM 811 C C . GLN A 1 108 ? 2.152 -9.477 -17.703 1 96 108 GLN A C 1
ATOM 813 O O . GLN A 1 108 ? 2.885 -9.609 -16.719 1 96 108 GLN A O 1
ATOM 818 N N . ASP A 1 109 ? 1.63 -10.492 -18.422 1 98.06 109 ASP A N 1
ATOM 819 C CA . ASP A 1 109 ? 1.998 -11.867 -18.109 1 98.06 109 ASP A CA 1
ATOM 820 C C . ASP A 1 109 ? 3.457 -12.141 -18.453 1 98.06 109 ASP A C 1
ATOM 822 O O . ASP A 1 109 ? 3.977 -11.602 -19.438 1 98.06 109 ASP A O 1
ATOM 826 N N . ALA A 1 110 ? 4.051 -12.969 -17.703 1 98.44 110 ALA A N 1
ATOM 827 C CA . ALA A 1 110 ? 5.379 -13.484 -18.016 1 98.44 110 ALA A CA 1
ATOM 828 C C . ALA A 1 110 ? 5.344 -14.992 -18.219 1 98.44 110 ALA A C 1
ATOM 830 O O . ALA A 1 110 ? 5.238 -15.758 -17.266 1 98.44 110 ALA A O 1
ATOM 831 N N . PHE A 1 111 ? 5.438 -15.398 -19.469 1 98.62 111 PHE A N 1
ATOM 832 C CA . PHE A 1 111 ? 5.387 -16.812 -19.812 1 98.62 111 PHE A CA 1
ATOM 833 C C . PHE A 1 111 ? 6.504 -17.172 -20.797 1 98.62 111 PHE A C 1
ATOM 835 O O . PHE A 1 111 ? 7.066 -16.281 -21.453 1 98.62 111 PHE A O 1
ATOM 842 N N . ALA A 1 112 ? 6.883 -18.344 -20.875 1 98.25 112 ALA A N 1
ATOM 843 C CA . ALA A 1 112 ? 7.754 -18.984 -21.844 1 98.25 112 ALA A CA 1
ATOM 844 C C . ALA A 1 112 ? 7.559 -20.5 -21.828 1 98.25 112 ALA A C 1
ATOM 846 O O . ALA A 1 112 ? 6.988 -21.047 -20.891 1 98.25 112 ALA A O 1
ATOM 847 N N . PRO A 1 113 ? 7.965 -21.141 -22.906 1 97.69 113 PRO A N 1
ATOM 848 C CA . PRO A 1 113 ? 7.941 -22.594 -22.859 1 97.69 113 PRO A CA 1
ATOM 849 C C . PRO A 1 113 ? 8.883 -23.172 -21.797 1 97.69 113 PRO A C 1
ATOM 851 O O . PRO A 1 113 ? 9.859 -22.516 -21.422 1 97.69 113 PRO A O 1
ATOM 854 N N . ASN A 1 114 ? 8.555 -24.281 -21.297 1 97 114 ASN A N 1
ATOM 855 C CA . ASN A 1 114 ? 9.406 -25.094 -20.438 1 97 114 ASN A CA 1
ATOM 856 C C . ASN A 1 114 ? 9.664 -24.406 -19.094 1 97 114 ASN A C 1
ATOM 858 O O . ASN A 1 114 ? 10.789 -24.438 -18.594 1 97 114 ASN A O 1
ATOM 862 N N . LEU A 1 115 ? 8.625 -23.781 -18.562 1 98.75 115 LEU A N 1
ATOM 863 C CA . LEU A 1 115 ? 8.742 -23.156 -17.25 1 98.75 115 LEU A CA 1
ATOM 864 C C . LEU A 1 115 ? 8.586 -24.203 -16.141 1 98.75 115 LEU A C 1
ATOM 866 O O . LEU A 1 115 ? 7.867 -25.188 -16.312 1 98.75 115 LEU A O 1
ATOM 870 N N . LEU A 1 116 ? 9.328 -23.953 -15.117 1 98.88 116 LEU A N 1
ATOM 871 C CA . LEU A 1 116 ? 9.227 -24.844 -13.961 1 98.88 116 LEU A CA 1
ATOM 872 C C . LEU A 1 116 ? 8 -24.5 -13.125 1 98.88 116 LEU A C 1
ATOM 874 O O . LEU A 1 116 ? 7.309 -25.406 -12.641 1 98.88 116 LEU A O 1
ATOM 878 N N . SER A 1 117 ? 7.781 -23.219 -12.961 1 98.94 117 SER A N 1
ATOM 879 C CA . SER A 1 117 ? 6.617 -22.812 -12.18 1 98.94 117 SER A CA 1
ATOM 880 C C . SER A 1 117 ? 6.09 -21.453 -12.656 1 98.94 117 SER A C 1
ATOM 882 O O . SER A 1 117 ? 6.867 -20.562 -13 1 98.94 117 SER A O 1
ATOM 884 N N . VAL A 1 118 ? 4.781 -21.297 -12.672 1 98.94 118 VAL A N 1
ATOM 885 C CA . VAL A 1 118 ? 4.125 -20.031 -12.93 1 98.94 118 VAL A CA 1
ATOM 886 C C . VAL A 1 118 ? 3.379 -19.578 -11.68 1 98.94 118 VAL A C 1
ATOM 888 O O . VAL A 1 118 ? 2.572 -20.312 -11.117 1 98.94 118 VAL A O 1
ATOM 891 N N . PHE A 1 119 ? 3.674 -18.406 -11.242 1 98.94 119 PHE A N 1
ATOM 892 C CA . PHE A 1 119 ? 2.99 -17.828 -10.094 1 98.94 119 PHE A CA 1
ATOM 893 C C . PHE A 1 119 ? 1.704 -17.125 -10.523 1 98.94 119 PHE A C 1
ATOM 895 O O . PHE A 1 119 ? 1.707 -16.328 -11.461 1 98.94 119 PHE A O 1
ATOM 902 N N . ILE A 1 120 ? 0.623 -17.453 -9.82 1 98.94 120 ILE A N 1
ATOM 903 C CA . ILE A 1 120 ? -0.689 -16.891 -10.133 1 98.94 120 ILE A CA 1
ATOM 904 C C . ILE A 1 120 ? -1.18 -16.047 -8.953 1 98.94 120 ILE A C 1
ATOM 906 O O . ILE A 1 120 ? -1.545 -16.578 -7.906 1 98.94 120 ILE A O 1
ATOM 910 N N . GLY A 1 121 ? -1.139 -14.766 -9.141 1 98.56 121 GLY A N 1
ATOM 911 C CA . GLY A 1 121 ? -1.722 -13.844 -8.18 1 98.56 121 GLY A CA 1
ATOM 912 C C . GLY A 1 121 ? -3.199 -13.586 -8.414 1 98.56 121 GLY A C 1
ATOM 913 O O . GLY A 1 121 ? -3.775 -14.102 -9.375 1 98.56 121 GLY A O 1
ATOM 914 N N . LEU A 1 122 ? -3.783 -12.828 -7.516 1 98.12 122 LEU A N 1
ATOM 915 C CA . LEU A 1 122 ? -5.203 -12.523 -7.66 1 98.12 122 LEU A CA 1
ATOM 916 C C . LEU A 1 122 ? -5.426 -11.492 -8.758 1 98.12 122 LEU A C 1
ATOM 918 O O . LEU A 1 122 ? -6.043 -11.797 -9.781 1 98.12 122 LEU A O 1
ATOM 922 N N . ASN A 1 123 ? -5.016 -10.289 -8.547 1 97.5 123 ASN A N 1
ATOM 923 C CA . ASN A 1 123 ? -5.098 -9.133 -9.438 1 97.5 123 ASN A CA 1
ATOM 924 C C . ASN A 1 123 ? -4.137 -8.031 -9.008 1 97.5 123 ASN A C 1
ATOM 926 O O . ASN A 1 123 ? -3.643 -8.031 -7.879 1 97.5 123 ASN A O 1
ATOM 930 N N . PRO A 1 124 ? -3.799 -7.125 -9.984 1 96.81 124 PRO A N 1
ATOM 931 C CA . PRO A 1 124 ? -2.941 -6.012 -9.57 1 96.81 124 PRO A CA 1
ATOM 932 C C . PRO A 1 124 ? -3.615 -5.094 -8.547 1 96.81 124 PRO A C 1
ATOM 934 O O . PRO A 1 124 ? -4.773 -4.711 -8.734 1 96.81 124 PRO A O 1
ATOM 937 N N . GLY A 1 125 ? -2.891 -4.762 -7.473 1 94.69 125 GLY A N 1
ATOM 938 C CA . GLY A 1 125 ? -3.285 -3.625 -6.652 1 94.69 125 GLY A CA 1
ATOM 939 C C . GLY A 1 125 ? -3.064 -2.291 -7.34 1 94.69 125 GLY A C 1
ATOM 940 O O . GLY A 1 125 ? -2.449 -2.229 -8.406 1 94.69 125 GLY A O 1
ATOM 941 N N . ILE A 1 126 ? -3.521 -1.252 -6.699 1 93 126 ILE A N 1
ATOM 942 C CA . ILE A 1 126 ? -3.453 0.078 -7.297 1 93 126 ILE A CA 1
ATOM 943 C C . ILE A 1 126 ? -1.998 0.441 -7.582 1 93 126 ILE A C 1
ATOM 945 O O . ILE A 1 126 ? -1.67 0.897 -8.68 1 93 126 ILE A O 1
ATOM 949 N N . THR A 1 127 ? -1.116 0.285 -6.66 1 92.31 127 THR A N 1
ATOM 950 C CA . THR A 1 127 ? 0.297 0.599 -6.84 1 92.31 127 THR A CA 1
ATOM 951 C C . THR A 1 127 ? 0.9 -0.248 -7.957 1 92.31 127 THR A C 1
ATOM 953 O O . THR A 1 127 ? 1.573 0.276 -8.844 1 92.31 127 THR A O 1
ATOM 956 N N . THR A 1 128 ? 0.648 -1.49 -7.895 1 94.94 128 THR A N 1
ATOM 957 C CA . THR A 1 128 ? 1.165 -2.43 -8.883 1 94.94 128 THR A CA 1
ATOM 958 C C . THR A 1 128 ? 0.682 -2.062 -10.289 1 94.94 128 THR A C 1
ATOM 960 O O . THR A 1 128 ? 1.469 -2.037 -11.234 1 94.94 128 THR A O 1
ATOM 963 N N . ALA A 1 129 ? -0.566 -1.75 -10.383 1 94.94 129 ALA A N 1
ATOM 964 C CA . ALA A 1 129 ? -1.147 -1.379 -11.672 1 94.94 129 ALA A CA 1
ATOM 965 C C . ALA A 1 129 ? -0.555 -0.069 -12.188 1 94.94 129 ALA A C 1
ATOM 967 O O . ALA A 1 129 ? -0.385 0.112 -13.391 1 94.94 129 ALA A O 1
ATOM 968 N N . THR A 1 130 ? -0.271 0.823 -11.328 1 92.12 130 THR A N 1
ATOM 969 C CA . THR A 1 130 ? 0.283 2.123 -11.688 1 92.12 130 THR A CA 1
ATOM 970 C C . THR A 1 130 ? 1.733 1.984 -12.141 1 92.12 130 THR A C 1
ATOM 972 O O . THR A 1 130 ? 2.135 2.582 -13.148 1 92.12 130 THR A O 1
ATOM 975 N N . VAL A 1 131 ? 2.5 1.15 -11.43 1 90.5 131 VAL A N 1
ATOM 976 C CA . VAL A 1 131 ? 3.91 0.94 -11.742 1 90.5 131 VAL A CA 1
ATOM 977 C C . VAL A 1 131 ? 4.039 0.04 -12.969 1 90.5 131 VAL A C 1
ATOM 979 O O . VAL A 1 131 ? 4.965 0.201 -13.766 1 90.5 131 VAL A O 1
ATOM 982 N N . GLY A 1 132 ? 3.15 -0.974 -13.039 1 94.5 132 GLY A N 1
ATOM 983 C CA . GLY A 1 132 ? 3.088 -1.829 -14.219 1 94.5 132 GLY A CA 1
ATOM 984 C C . GLY A 1 132 ? 3.912 -3.096 -14.078 1 94.5 132 GLY A C 1
ATOM 985 O O . GLY A 1 132 ? 4.195 -3.771 -15.07 1 94.5 132 GLY A O 1
ATOM 986 N N . HIS A 1 133 ? 4.348 -3.414 -12.875 1 96.44 133 HIS A N 1
ATOM 987 C CA . HIS A 1 133 ? 5.16 -4.605 -12.641 1 96.44 133 HIS A CA 1
ATOM 988 C C . HIS A 1 133 ? 4.582 -5.441 -11.5 1 96.44 133 HIS A C 1
ATOM 990 O O . HIS A 1 133 ? 4.043 -4.895 -10.531 1 96.44 133 HIS A O 1
ATOM 996 N N . ALA A 1 134 ? 4.738 -6.738 -11.609 1 97.88 134 ALA A N 1
ATOM 997 C CA . ALA A 1 134 ? 4.113 -7.688 -10.695 1 97.88 134 ALA A CA 1
ATOM 998 C C . ALA A 1 134 ? 4.648 -7.504 -9.273 1 97.88 134 ALA A C 1
ATOM 1000 O O . ALA A 1 134 ? 5.855 -7.352 -9.07 1 97.88 134 ALA A O 1
ATOM 1001 N N . TYR A 1 135 ? 3.688 -7.5 -8.305 1 97.62 135 TYR A N 1
ATOM 1002 C CA . TYR A 1 135 ? 3.979 -7.504 -6.875 1 97.62 135 TYR A CA 1
ATOM 1003 C C . TYR A 1 135 ? 4.891 -6.34 -6.504 1 97.62 135 TYR A C 1
ATOM 1005 O O . TYR A 1 135 ? 5.84 -6.508 -5.734 1 97.62 135 TYR A O 1
ATOM 1013 N N . SER A 1 136 ? 4.598 -5.121 -7.07 1 95.19 136 SER A N 1
ATOM 1014 C CA . SER A 1 136 ? 5.504 -3.982 -6.957 1 95.19 136 SER A CA 1
ATOM 1015 C C . SER A 1 136 ? 5.184 -3.145 -5.723 1 95.19 136 SER A C 1
ATOM 1017 O O . SER A 1 136 ? 5.941 -2.238 -5.371 1 95.19 136 SER A O 1
ATOM 1019 N N . ALA A 1 137 ? 4.09 -3.393 -5.074 1 92.5 137 ALA A N 1
ATOM 1020 C CA . ALA A 1 137 ? 3.801 -2.641 -3.854 1 92.5 137 ALA A CA 1
ATOM 1021 C C . ALA A 1 137 ? 4.898 -2.842 -2.812 1 92.5 137 ALA A C 1
ATOM 1023 O O . ALA A 1 137 ? 5.363 -3.965 -2.604 1 92.5 137 ALA A O 1
ATOM 1024 N N . PRO A 1 138 ? 5.328 -1.772 -2.129 1 87.31 138 PRO A N 1
ATOM 1025 C CA . PRO A 1 138 ? 6.457 -1.853 -1.201 1 87.31 138 PRO A CA 1
ATOM 1026 C C . PRO A 1 138 ? 6.211 -2.834 -0.057 1 87.31 138 PRO A C 1
ATOM 1028 O O . PRO A 1 138 ? 7.16 -3.42 0.472 1 87.31 138 PRO A O 1
ATOM 1031 N N . SER A 1 139 ? 4.965 -2.977 0.324 1 87.81 139 SER A N 1
ATOM 1032 C CA . SER A 1 139 ? 4.633 -3.842 1.452 1 87.81 139 SER A CA 1
ATOM 1033 C C . SER A 1 139 ? 4.523 -5.301 1.018 1 87.81 139 SER A C 1
ATOM 1035 O O . SER A 1 139 ? 4.375 -6.191 1.854 1 87.81 139 SER A O 1
ATOM 1037 N N . ASN A 1 140 ? 4.539 -5.59 -0.266 1 94.69 140 ASN A N 1
ATOM 1038 C CA . ASN A 1 140 ? 4.375 -6.953 -0.759 1 94.69 140 ASN A CA 1
ATOM 1039 C C . ASN A 1 140 ? 5.637 -7.785 -0.538 1 94.69 140 ASN A C 1
ATOM 1041 O O . ASN A 1 140 ? 6.746 -7.32 -0.807 1 94.69 140 ASN A O 1
ATOM 1045 N N . HIS A 1 141 ? 5.539 -9.094 -0.212 1 97.56 141 HIS A N 1
ATOM 1046 C CA . HIS A 1 141 ? 6.664 -9.922 0.204 1 97.56 141 HIS A CA 1
ATOM 1047 C C . HIS A 1 141 ? 7.094 -10.867 -0.914 1 97.56 141 HIS A C 1
ATOM 1049 O O . HIS A 1 141 ? 8.039 -11.641 -0.748 1 97.56 141 HIS A O 1
ATOM 1055 N N . PHE A 1 142 ? 6.5 -10.852 -2.027 1 98.69 142 PHE A N 1
ATOM 1056 C CA . PHE A 1 142 ? 6.66 -11.836 -3.092 1 98.69 142 PHE A CA 1
ATOM 1057 C C . PHE A 1 142 ? 8.133 -12 -3.457 1 98.69 142 PHE A C 1
ATOM 1059 O O . PHE A 1 142 ? 8.664 -13.109 -3.41 1 98.69 142 PHE A O 1
ATOM 1066 N N . TRP A 1 143 ? 8.797 -10.93 -3.803 1 98.75 143 TRP A N 1
ATOM 1067 C CA . TRP A 1 143 ? 10.156 -10.992 -4.336 1 98.75 143 TRP A CA 1
ATOM 1068 C C . TRP A 1 143 ? 11.148 -11.422 -3.258 1 98.75 143 TRP A C 1
ATOM 1070 O O . TRP A 1 143 ? 12.125 -12.125 -3.547 1 98.75 143 TRP A O 1
ATOM 1080 N N . LYS A 1 144 ? 10.906 -11.016 -2.014 1 98.38 144 LYS A N 1
ATOM 1081 C CA . LYS A 1 144 ? 11.711 -11.492 -0.894 1 98.38 144 LYS A CA 1
ATOM 1082 C C . LYS A 1 144 ? 11.531 -13 -0.699 1 98.38 144 LYS A C 1
ATOM 1084 O O . LYS A 1 144 ? 12.508 -13.711 -0.461 1 98.38 144 LYS A O 1
ATOM 1089 N N . LEU A 1 145 ? 10.336 -13.438 -0.829 1 98.88 145 LEU A N 1
ATOM 1090 C CA . LEU A 1 145 ? 10.039 -14.852 -0.64 1 98.88 145 LEU A CA 1
ATOM 1091 C C . LEU A 1 145 ? 10.594 -15.688 -1.79 1 98.88 145 LEU A C 1
ATOM 1093 O O . LEU A 1 145 ? 11.039 -16.812 -1.585 1 98.88 145 LEU A O 1
ATOM 1097 N N . LEU A 1 146 ? 10.555 -15.125 -3.014 1 98.81 146 LEU A N 1
ATOM 1098 C CA . LEU A 1 146 ? 11.195 -15.789 -4.145 1 98.81 146 LEU A CA 1
ATOM 1099 C C . LEU A 1 146 ? 12.664 -16.062 -3.852 1 98.81 146 LEU A C 1
ATOM 1101 O O . LEU A 1 146 ? 13.148 -17.172 -4.086 1 98.81 146 LEU A O 1
ATOM 1105 N N . HIS A 1 147 ? 13.32 -15.086 -3.309 1 98.75 147 HIS A N 1
ATOM 1106 C CA . HIS A 1 147 ? 14.75 -15.211 -3.043 1 98.75 147 HIS A CA 1
ATOM 1107 C C . HIS A 1 147 ? 15.016 -16.141 -1.864 1 98.75 147 HIS A C 1
ATOM 1109 O O . HIS A 1 147 ? 15.82 -17.062 -1.967 1 98.75 147 HIS A O 1
ATOM 1115 N N . SER A 1 148 ? 14.305 -15.93 -0.784 1 98.62 148 SER A N 1
ATOM 1116 C CA . SER A 1 148 ? 14.586 -16.688 0.432 1 98.62 148 SER A CA 1
ATOM 1117 C C . SER A 1 148 ? 14.281 -18.172 0.239 1 98.62 148 SER A C 1
ATOM 1119 O O . SER A 1 148 ? 14.836 -19.016 0.937 1 98.62 148 SER A O 1
ATOM 1121 N N . SER A 1 149 ? 13.453 -18.516 -0.69 1 98.75 149 SER A N 1
ATOM 1122 C CA . SER A 1 149 ? 13.07 -19.906 -0.94 1 98.75 149 SER A CA 1
ATOM 1123 C C . SER A 1 149 ? 14.047 -20.594 -1.892 1 98.75 149 SER A C 1
ATOM 1125 O O . SER A 1 149 ? 13.945 -21.797 -2.139 1 98.75 149 SER A O 1
ATOM 1127 N N . GLY A 1 150 ? 14.891 -19.828 -2.52 1 98.5 150 GLY A N 1
ATOM 1128 C CA . GLY A 1 150 ? 15.867 -20.375 -3.443 1 98.5 150 GLY A CA 1
ATOM 1129 C C . GLY A 1 150 ? 15.398 -20.359 -4.887 1 98.5 150 GLY A C 1
ATOM 1130 O O . GLY A 1 150 ? 16.062 -20.922 -5.766 1 98.5 150 GLY A O 1
ATOM 1131 N N . LEU A 1 151 ? 14.359 -19.719 -5.176 1 98.81 151 LEU A N 1
ATOM 1132 C CA . LEU A 1 151 ? 13.836 -19.625 -6.535 1 98.81 151 LEU A CA 1
ATOM 1133 C C . LEU A 1 151 ? 14.641 -18.625 -7.355 1 98.81 151 LEU A C 1
ATOM 1135 O O . LEU A 1 151 ? 14.812 -18.797 -8.562 1 98.81 151 LEU A O 1
ATOM 1139 N N . THR A 1 152 ? 15.023 -17.547 -6.738 1 98.56 152 THR A N 1
ATOM 1140 C CA . THR A 1 152 ? 16.031 -16.625 -7.254 1 98.56 152 THR A CA 1
ATOM 1141 C C . THR A 1 152 ? 17.234 -16.547 -6.312 1 98.56 152 THR A C 1
ATOM 1143 O O . THR A 1 152 ? 17.422 -15.539 -5.621 1 98.56 152 THR A O 1
ATOM 1146 N N . PRO A 1 153 ? 18.078 -17.547 -6.344 1 98.12 153 PRO A N 1
ATOM 1147 C CA . PRO A 1 153 ? 19.078 -17.734 -5.293 1 98.12 153 PRO A CA 1
ATOM 1148 C C . PRO A 1 153 ? 20.156 -16.641 -5.305 1 98.12 153 PRO A C 1
ATOM 1150 O O . PRO A 1 153 ? 20.828 -16.406 -4.293 1 98.12 153 PRO A O 1
ATOM 1153 N N . ASP A 1 154 ? 20.312 -15.977 -6.398 1 97.19 154 ASP A N 1
ATOM 1154 C CA . ASP A 1 154 ? 21.422 -15.031 -6.527 1 97.19 154 ASP A CA 1
ATOM 1155 C C . ASP A 1 154 ? 21.109 -13.711 -5.824 1 97.19 154 ASP A C 1
ATOM 1157 O O . ASP A 1 154 ? 22 -13.062 -5.281 1 97.19 154 ASP A O 1
ATOM 1161 N N . ARG A 1 155 ? 19.766 -13.289 -5.887 1 97.06 155 ARG A N 1
ATOM 1162 C CA . ARG A 1 155 ? 19.438 -11.992 -5.305 1 97.06 155 ARG A CA 1
ATOM 1163 C C . ARG A 1 155 ? 17.922 -11.82 -5.195 1 97.06 155 ARG A C 1
ATOM 1165 O O . ARG A 1 155 ? 17.156 -12.586 -5.785 1 97.06 155 ARG A O 1
ATOM 1172 N N . VAL A 1 156 ? 17.562 -10.867 -4.379 1 98 156 VAL A N 1
ATOM 1173 C CA . VAL A 1 156 ? 16.203 -10.375 -4.449 1 98 156 VAL A CA 1
ATOM 1174 C C . VAL A 1 156 ? 16.016 -9.531 -5.707 1 98 156 VAL A C 1
ATOM 1176 O O . VAL A 1 156 ? 16.547 -8.422 -5.801 1 98 156 VAL A O 1
ATOM 1179 N N . CYS A 1 157 ? 15.273 -10.016 -6.625 1 97.12 157 CYS A N 1
ATOM 1180 C CA . CYS A 1 157 ? 15.055 -9.289 -7.871 1 97.12 157 CYS A CA 1
ATOM 1181 C C . CYS A 1 157 ? 14.172 -8.07 -7.645 1 97.12 157 CYS A C 1
ATOM 1183 O O . CYS A 1 157 ? 13.195 -8.133 -6.895 1 97.12 157 CYS A O 1
ATOM 1185 N N . PRO A 1 158 ? 14.531 -6.945 -8.32 1 95.88 158 PRO A N 1
ATOM 1186 C CA . PRO A 1 158 ? 13.539 -5.867 -8.352 1 95.88 158 PRO A CA 1
ATOM 1187 C C . PRO A 1 158 ? 12.297 -6.227 -9.164 1 95.88 158 PRO A C 1
ATOM 1189 O O . PRO A 1 158 ? 12.375 -7.035 -10.086 1 95.88 158 PRO A O 1
ATOM 1192 N N . SER A 1 159 ? 11.148 -5.645 -8.805 1 96.56 159 SER A N 1
ATOM 1193 C CA . SER A 1 159 ? 9.891 -5.973 -9.469 1 96.56 159 SER A CA 1
ATOM 1194 C C . SER A 1 159 ? 9.945 -5.641 -10.953 1 96.56 159 SER A C 1
ATOM 1196 O O . SER A 1 159 ? 9.25 -6.262 -11.758 1 96.56 159 SER A O 1
ATOM 1198 N N . THR A 1 160 ? 10.766 -4.723 -11.344 1 95.31 160 THR A N 1
ATOM 1199 C CA . THR A 1 160 ? 10.891 -4.309 -12.734 1 95.31 160 THR A CA 1
ATOM 1200 C C . THR A 1 160 ? 11.43 -5.449 -13.594 1 95.31 160 THR A C 1
ATOM 1202 O O . THR A 1 160 ? 11.414 -5.367 -14.82 1 95.31 160 THR A O 1
ATOM 1205 N N . GLU A 1 161 ? 11.82 -6.508 -12.977 1 96.88 161 GLU A N 1
ATOM 1206 C CA . GLU A 1 161 ? 12.383 -7.633 -13.719 1 96.88 161 GLU A CA 1
ATOM 1207 C C . GLU A 1 161 ? 11.383 -8.781 -13.812 1 96.88 161 GLU A C 1
ATOM 1209 O O . GLU A 1 161 ? 11.758 -9.914 -14.117 1 96.88 161 GLU A O 1
ATOM 1214 N N . ASP A 1 162 ? 10.164 -8.516 -13.578 1 97.94 162 ASP A N 1
ATOM 1215 C CA . ASP A 1 162 ? 9.133 -9.555 -13.602 1 97.94 162 ASP A CA 1
ATOM 1216 C C . ASP A 1 162 ? 9.086 -10.258 -14.961 1 97.94 162 ASP A C 1
ATOM 1218 O O . ASP A 1 162 ? 8.992 -11.484 -15.023 1 97.94 162 ASP A O 1
ATOM 1222 N N . ILE A 1 163 ? 9.305 -9.539 -16.016 1 97.44 163 ILE A N 1
ATOM 1223 C CA . ILE A 1 163 ? 9.195 -10.078 -17.359 1 97.44 163 ILE A CA 1
ATOM 1224 C C . ILE A 1 163 ? 10.406 -10.953 -17.672 1 97.44 163 ILE A C 1
ATOM 1226 O O . ILE A 1 163 ? 10.406 -11.703 -18.641 1 97.44 163 ILE A O 1
ATOM 1230 N N . HIS A 1 164 ? 11.438 -10.891 -16.875 1 97.31 164 HIS A N 1
ATOM 1231 C CA . HIS A 1 164 ? 12.664 -11.633 -17.125 1 97.31 164 HIS A CA 1
ATOM 1232 C C . HIS A 1 164 ? 12.672 -12.953 -16.359 1 97.31 164 HIS A C 1
ATOM 1234 O O . HIS A 1 164 ? 13.57 -13.781 -16.547 1 97.31 164 HIS A O 1
ATOM 1240 N N . LEU A 1 165 ? 11.703 -13.188 -15.562 1 98.44 165 LEU A N 1
ATOM 1241 C CA . LEU A 1 165 ? 11.641 -14.398 -14.758 1 98.44 165 LEU A CA 1
ATOM 1242 C C . LEU A 1 165 ? 11.727 -15.641 -15.641 1 98.44 165 LEU A C 1
ATOM 1244 O O . LEU A 1 165 ? 12.461 -16.578 -15.328 1 98.44 165 LEU A O 1
ATOM 1248 N N . PRO A 1 166 ? 11.039 -15.633 -16.75 1 98.56 166 PRO A N 1
ATOM 1249 C CA . PRO A 1 166 ? 11.109 -16.844 -17.578 1 98.56 166 PRO A CA 1
ATOM 1250 C C . PRO A 1 166 ? 12.508 -17.109 -18.125 1 98.56 166 PRO A C 1
ATOM 1252 O O . PRO A 1 166 ? 13.031 -18.219 -18 1 98.56 166 PRO A O 1
ATOM 1255 N N . ARG A 1 167 ? 13.133 -16.109 -18.625 1 97.44 167 ARG A N 1
ATOM 1256 C CA . ARG A 1 167 ? 14.438 -16.266 -19.266 1 97.44 167 ARG A CA 1
ATOM 1257 C C . ARG A 1 167 ? 15.523 -16.562 -18.234 1 97.44 167 ARG A C 1
ATOM 1259 O O . ARG A 1 167 ? 16.406 -17.391 -18.469 1 97.44 167 ARG A O 1
ATOM 1266 N N . LYS A 1 168 ? 15.414 -15.977 -17.125 1 97.81 168 LYS A N 1
ATOM 1267 C CA . LYS A 1 168 ? 16.516 -16.031 -16.172 1 97.81 168 LYS A CA 1
ATOM 1268 C C . LYS A 1 168 ? 16.344 -17.188 -15.188 1 97.81 168 LYS A C 1
ATOM 1270 O O . LYS A 1 168 ? 17.328 -17.75 -14.703 1 97.81 168 LYS A O 1
ATOM 1275 N N . TYR A 1 169 ? 15.094 -17.594 -14.953 1 98.62 169 TYR A N 1
ATOM 1276 C CA . TYR A 1 169 ? 14.906 -18.5 -13.828 1 98.62 169 TYR A CA 1
ATOM 1277 C C . TYR A 1 169 ? 13.914 -19.609 -14.18 1 98.62 169 TYR A C 1
ATOM 1279 O O . TYR A 1 169 ? 13.547 -20.406 -13.32 1 98.62 169 TYR A O 1
ATOM 1287 N N . SER A 1 170 ? 13.367 -19.656 -15.391 1 98.62 170 SER A N 1
ATOM 1288 C CA . SER A 1 170 ? 12.336 -20.609 -15.789 1 98.62 170 SER A CA 1
ATOM 1289 C C . SER A 1 170 ? 11.102 -20.484 -14.914 1 98.62 170 SER A C 1
ATOM 1291 O O . SER A 1 170 ? 10.484 -21.484 -14.547 1 98.62 170 SER A O 1
ATOM 1293 N N . LEU A 1 171 ? 10.836 -19.328 -14.539 1 98.88 171 LEU A N 1
ATOM 1294 C CA . LEU A 1 171 ? 9.656 -18.984 -13.75 1 98.88 171 LEU A CA 1
ATOM 1295 C C . LEU A 1 171 ? 8.758 -18.016 -14.508 1 98.88 171 LEU A C 1
ATOM 1297 O O . LEU A 1 171 ? 9.242 -17.203 -15.305 1 98.88 171 LEU A O 1
ATOM 1301 N N . GLY A 1 172 ? 7.445 -18.141 -14.281 1 98.88 172 GLY A N 1
ATOM 1302 C CA . GLY A 1 172 ? 6.496 -17.219 -14.898 1 98.88 172 GLY A CA 1
ATOM 1303 C C . GLY A 1 172 ? 5.543 -16.594 -13.906 1 98.88 172 GLY A C 1
ATOM 1304 O O . GLY A 1 172 ? 5.586 -16.891 -12.719 1 98.88 172 GLY A O 1
ATOM 1305 N N . ASN A 1 173 ? 4.742 -15.688 -14.453 1 98.75 173 ASN A N 1
ATOM 1306 C CA . ASN A 1 173 ? 3.805 -14.961 -13.609 1 98.75 173 ASN A CA 1
ATOM 1307 C C . ASN A 1 173 ? 2.553 -14.555 -14.383 1 98.75 173 ASN A C 1
ATOM 1309 O O . ASN A 1 173 ? 2.635 -14.188 -15.555 1 98.75 173 ASN A O 1
ATOM 1313 N N . THR A 1 174 ? 1.44 -14.625 -13.727 1 98.69 174 THR A N 1
ATOM 1314 C CA . THR A 1 174 ? 0.168 -14.117 -14.227 1 98.69 174 THR A CA 1
ATOM 1315 C C . THR A 1 174 ? -0.777 -13.797 -13.07 1 98.69 174 THR A C 1
ATOM 1317 O O . THR A 1 174 ? -0.386 -13.867 -11.906 1 98.69 174 THR A O 1
ATOM 1320 N N . ASN A 1 175 ? -1.926 -13.32 -13.391 1 98.56 175 ASN A N 1
ATOM 1321 C CA . ASN A 1 175 ? -2.996 -13.062 -12.43 1 98.56 175 ASN A CA 1
ATOM 1322 C C . ASN A 1 175 ? -4.289 -13.773 -12.828 1 98.56 175 ASN A C 1
ATOM 1324 O O . ASN A 1 175 ? -4.543 -13.984 -14.016 1 98.56 175 ASN A O 1
ATOM 1328 N N . LEU A 1 176 ? -5.066 -14.141 -11.836 1 98.62 176 LEU A N 1
ATOM 1329 C CA . LEU A 1 176 ? -6.387 -14.703 -12.094 1 98.62 176 LEU A CA 1
ATOM 1330 C C . LEU A 1 176 ? -7.309 -13.656 -12.719 1 98.62 176 LEU A C 1
ATOM 1332 O O . LEU A 1 176 ? -8 -13.938 -13.695 1 98.62 176 LEU A O 1
ATOM 1336 N N . VAL A 1 177 ? -7.34 -12.438 -12.164 1 97.88 177 VAL A N 1
ATOM 1337 C CA . VAL A 1 177 ? -8.133 -11.312 -12.656 1 97.88 177 VAL A CA 1
ATOM 1338 C C . VAL A 1 177 ? -7.203 -10.203 -13.156 1 97.88 177 VAL A C 1
ATOM 1340 O O . VAL A 1 177 ? -6.238 -9.844 -12.469 1 97.88 177 VAL A O 1
ATOM 1343 N N . ALA A 1 178 ? -7.504 -9.617 -14.297 1 96.31 178 ALA A N 1
ATOM 1344 C CA . ALA A 1 178 ? -6.582 -8.688 -14.953 1 96.31 178 ALA A CA 1
ATOM 1345 C C . ALA A 1 178 ? -6.766 -7.27 -14.422 1 96.31 178 ALA A C 1
ATOM 1347 O O . ALA A 1 178 ? -5.809 -6.492 -14.367 1 96.31 178 ALA A O 1
ATOM 1348 N N . ARG A 1 179 ? -7.988 -6.887 -14.016 1 95.81 179 ARG A N 1
ATOM 1349 C CA . ARG A 1 179 ? -8.234 -5.496 -13.648 1 95.81 179 ARG A CA 1
ATOM 1350 C C . ARG A 1 179 ? -7.672 -5.184 -12.266 1 95.81 179 ARG A C 1
ATOM 1352 O O . ARG A 1 179 ? -7.582 -6.066 -11.414 1 95.81 179 ARG A O 1
ATOM 1359 N N . ALA A 1 180 ? -7.434 -3.926 -12.062 1 95.5 180 ALA A N 1
ATOM 1360 C CA . ALA A 1 180 ? -6.883 -3.473 -10.789 1 95.5 180 ALA A CA 1
ATOM 1361 C C . ALA A 1 180 ? -7.992 -3.201 -9.773 1 95.5 180 ALA A C 1
ATOM 1363 O O . ALA A 1 180 ? -9.094 -2.805 -10.148 1 95.5 180 ALA A O 1
ATOM 1364 N N . THR A 1 181 ? -7.75 -3.445 -8.539 1 94.69 181 THR A N 1
ATOM 1365 C CA . THR A 1 181 ? -8.617 -3.053 -7.434 1 94.69 181 THR A CA 1
ATOM 1366 C C . THR A 1 181 ? -7.797 -2.652 -6.211 1 94.69 181 THR A C 1
ATOM 1368 O O . THR A 1 181 ? -6.609 -2.967 -6.129 1 94.69 181 THR A O 1
ATOM 1371 N N . LEU A 1 182 ? -8.414 -2.006 -5.324 1 91.75 182 LEU A N 1
ATOM 1372 C CA . LEU A 1 182 ? -7.77 -1.601 -4.078 1 91.75 182 LEU A CA 1
ATOM 1373 C C . LEU A 1 182 ? -7.449 -2.814 -3.213 1 91.75 182 LEU A C 1
ATOM 1375 O O . LEU A 1 182 ? -6.402 -2.857 -2.561 1 91.75 182 LEU A O 1
ATOM 1379 N N . ASN A 1 183 ? -8.398 -3.736 -3.193 1 91.12 183 ASN A N 1
ATOM 1380 C CA . ASN A 1 183 ? -8.266 -4.98 -2.443 1 91.12 183 ASN A CA 1
ATOM 1381 C C . ASN A 1 183 ? -9.172 -6.074 -3.004 1 91.12 183 ASN A C 1
ATOM 1383 O O . ASN A 1 183 ? -9.914 -5.836 -3.957 1 91.12 183 ASN A O 1
ATOM 1387 N N . GLN A 1 184 ? -9.094 -7.234 -2.391 1 93.44 184 GLN A N 1
ATOM 1388 C CA . GLN A 1 184 ? -9.812 -8.406 -2.889 1 93.44 184 GLN A CA 1
ATOM 1389 C C . GLN A 1 184 ? -11.32 -8.219 -2.756 1 93.44 184 GLN A C 1
ATOM 1391 O O . GLN A 1 184 ? -12.086 -8.734 -3.574 1 93.44 184 GLN A O 1
ATOM 1396 N N . ALA A 1 185 ? -11.773 -7.496 -1.754 1 93.38 185 ALA A N 1
ATOM 1397 C CA . ALA A 1 185 ? -13.195 -7.32 -1.492 1 93.38 185 ALA A CA 1
ATOM 1398 C C . ALA A 1 185 ? -13.883 -6.586 -2.645 1 93.38 185 ALA A C 1
ATOM 1400 O O . ALA A 1 185 ? -15.109 -6.617 -2.77 1 93.38 185 ALA A O 1
ATOM 1401 N N . GLU A 1 186 ? -13.109 -5.973 -3.445 1 95.62 186 GLU A N 1
ATOM 1402 C CA . GLU A 1 186 ? -13.656 -5.203 -4.555 1 95.62 186 GLU A CA 1
ATOM 1403 C C . GLU A 1 186 ? -13.891 -6.086 -5.781 1 95.62 186 GLU A C 1
ATOM 1405 O O . GLU A 1 186 ? -14.352 -5.605 -6.816 1 95.62 186 GLU A O 1
ATOM 1410 N N . LEU A 1 187 ? -13.602 -7.375 -5.691 1 97.06 187 LEU A N 1
ATOM 1411 C CA . LEU A 1 187 ? -13.898 -8.375 -6.711 1 97.06 187 LEU A CA 1
ATOM 1412 C C . LEU A 1 187 ? -15.047 -9.273 -6.266 1 97.06 187 LEU A C 1
ATOM 1414 O O . LEU A 1 187 ? -15.125 -9.664 -5.098 1 97.06 187 LEU A O 1
ATOM 1418 N N . SER A 1 188 ? -15.93 -9.594 -7.238 1 96.5 188 SER A N 1
ATOM 1419 C CA . SER A 1 188 ? -16.969 -10.57 -6.922 1 96.5 188 SER A CA 1
ATOM 1420 C C . SER A 1 188 ? -16.438 -12 -7.047 1 96.5 188 SER A C 1
ATOM 1422 O O . SER A 1 188 ? -15.508 -12.258 -7.809 1 96.5 188 SER A O 1
ATOM 1424 N N . ARG A 1 189 ? -17.078 -12.836 -6.332 1 95.25 189 ARG A N 1
ATOM 1425 C CA . ARG A 1 189 ? -16.75 -14.258 -6.43 1 95.25 189 ARG A CA 1
ATOM 1426 C C . ARG A 1 189 ? -16.938 -14.766 -7.855 1 95.25 189 ARG A C 1
ATOM 1428 O O . ARG A 1 189 ? -16.109 -15.523 -8.367 1 95.25 189 ARG A O 1
ATOM 1435 N N . GLU A 1 190 ? -18 -14.367 -8.438 1 96.5 190 GLU A N 1
ATOM 1436 C CA . GLU A 1 190 ? -18.328 -14.781 -9.805 1 96.5 190 GLU A CA 1
ATOM 1437 C C . GLU A 1 190 ? -17.234 -14.328 -10.781 1 96.5 190 GLU A C 1
ATOM 1439 O O . GLU A 1 190 ? -16.844 -15.078 -11.672 1 96.5 190 GLU A O 1
ATOM 1444 N N . GLU A 1 191 ? -16.828 -13.078 -10.594 1 97.19 191 GLU A N 1
ATOM 1445 C CA . GLU A 1 191 ? -15.773 -12.539 -11.438 1 97.19 191 GLU A CA 1
ATOM 1446 C C . GLU A 1 191 ? -14.5 -13.375 -11.344 1 97.19 191 GLU A C 1
ATOM 1448 O O . GLU A 1 191 ? -13.867 -13.664 -12.352 1 97.19 191 GLU A O 1
ATOM 1453 N N . MET A 1 192 ? -14.141 -13.836 -10.203 1 98.12 192 MET A N 1
ATOM 1454 C CA . MET A 1 192 ? -12.961 -14.656 -9.977 1 98.12 192 MET A CA 1
ATOM 1455 C C . MET A 1 192 ? -13.141 -16.047 -10.57 1 98.12 192 MET A C 1
ATOM 1457 O O . MET A 1 192 ? -12.289 -16.531 -11.312 1 98.12 192 MET A O 1
ATOM 1461 N N . ASP A 1 193 ? -14.242 -16.672 -10.289 1 98.31 193 ASP A N 1
ATOM 1462 C CA . ASP A 1 193 ? -14.516 -18.031 -10.758 1 98.31 193 ASP A CA 1
ATOM 1463 C C . ASP A 1 193 ? -14.531 -18.078 -12.289 1 98.31 193 ASP A C 1
ATOM 1465 O O . ASP A 1 193 ? -14.016 -19.031 -12.883 1 98.31 193 ASP A O 1
ATOM 1469 N N . ASP A 1 194 ? -15.078 -17.062 -12.891 1 97.81 194 ASP A N 1
ATOM 1470 C CA . ASP A 1 194 ? -15.25 -17.016 -14.336 1 97.81 194 ASP A CA 1
ATOM 1471 C C . ASP A 1 194 ? -13.898 -16.906 -15.039 1 97.81 194 ASP A C 1
ATOM 1473 O O . ASP A 1 194 ? -13.797 -17.188 -16.234 1 97.81 194 ASP A O 1
ATOM 1477 N N . ARG A 1 195 ? -12.875 -16.531 -14.312 1 98.44 195 ARG A N 1
ATOM 1478 C CA . ARG A 1 195 ? -11.578 -16.297 -14.938 1 98.44 195 ARG A CA 1
ATOM 1479 C C . ARG A 1 195 ? -10.711 -17.562 -14.891 1 98.44 195 ARG A C 1
ATOM 1481 O O . ARG A 1 195 ? -9.664 -17.625 -15.523 1 98.44 195 ARG A O 1
ATOM 1488 N N . VAL A 1 196 ? -11.133 -18.562 -14.219 1 98.75 196 VAL A N 1
ATOM 1489 C CA . VAL A 1 196 ? -10.336 -19.766 -14 1 98.75 196 VAL A CA 1
ATOM 1490 C C . VAL A 1 196 ? -10.094 -20.469 -15.328 1 98.75 196 VAL A C 1
ATOM 1492 O O . VAL A 1 196 ? -8.969 -20.891 -15.625 1 98.75 196 VAL A O 1
ATOM 1495 N N . GLU A 1 197 ? -11.117 -20.562 -16.156 1 98.19 197 GLU A N 1
ATOM 1496 C CA . GLU A 1 197 ? -10.961 -21.25 -17.422 1 98.19 197 GLU A CA 1
ATOM 1497 C C . GLU A 1 197 ? -9.938 -20.547 -18.312 1 98.19 197 GLU A C 1
ATOM 1499 O O . GLU A 1 197 ? -9.125 -21.203 -18.969 1 98.19 197 GLU A O 1
ATOM 1504 N N . LEU A 1 198 ? -9.992 -19.234 -18.312 1 98.44 198 LEU A N 1
ATOM 1505 C CA . LEU A 1 198 ? -9.016 -18.484 -19.078 1 98.44 198 LEU A CA 1
ATOM 1506 C C . LEU A 1 198 ? -7.605 -18.719 -18.562 1 98.44 198 LEU A C 1
ATOM 1508 O O . LEU A 1 198 ? -6.66 -18.828 -19.359 1 98.44 198 LEU A O 1
ATOM 1512 N N . THR A 1 199 ? -7.473 -18.797 -17.328 1 98.75 199 THR A N 1
ATOM 1513 C CA . THR A 1 199 ? -6.172 -19.062 -16.719 1 98.75 199 THR A CA 1
ATOM 1514 C C . THR A 1 199 ? -5.699 -20.484 -17.078 1 98.75 199 THR A C 1
ATOM 1516 O O . THR A 1 199 ? -4.52 -20.688 -17.375 1 98.75 199 THR A O 1
ATOM 1519 N N . GLU A 1 200 ? -6.574 -21.469 -17.094 1 98.62 200 GLU A N 1
ATOM 1520 C CA . GLU A 1 200 ? -6.25 -22.828 -17.531 1 98.62 200 GLU A CA 1
ATOM 1521 C C . GLU A 1 200 ? -5.754 -22.828 -18.969 1 98.62 200 GLU A C 1
ATOM 1523 O O . GLU A 1 200 ? -4.812 -23.547 -19.312 1 98.62 200 GLU A O 1
ATOM 1528 N N . ASP A 1 201 ? -6.402 -22 -19.75 1 98.44 201 ASP A N 1
ATOM 1529 C CA . ASP A 1 201 ? -6.004 -21.922 -21.156 1 98.44 201 ASP A CA 1
ATOM 1530 C C . ASP A 1 201 ? -4.562 -21.438 -21.297 1 98.44 201 ASP A C 1
ATOM 1532 O O . ASP A 1 201 ? -3.812 -21.938 -22.125 1 98.44 201 ASP A O 1
ATOM 1536 N N . LYS A 1 202 ? -4.227 -20.438 -20.484 1 98.56 202 LYS A N 1
ATOM 1537 C CA . LYS A 1 202 ? -2.846 -19.969 -20.5 1 98.56 202 LYS A CA 1
ATOM 1538 C C . LYS A 1 202 ? -1.882 -21.094 -20.125 1 98.56 202 LYS A C 1
ATOM 1540 O O . LYS A 1 202 ? -0.834 -21.25 -20.75 1 98.56 202 LYS A O 1
ATOM 1545 N N . ILE A 1 203 ? -2.254 -21.859 -19.172 1 98.81 203 ILE A N 1
ATOM 1546 C CA . ILE A 1 203 ? -1.396 -22.938 -18.688 1 98.81 203 ILE A CA 1
ATOM 1547 C C . ILE A 1 203 ? -1.302 -24.047 -19.734 1 98.81 203 ILE A C 1
ATOM 1549 O O . ILE A 1 203 ? -0.236 -24.625 -19.938 1 98.81 203 ILE A O 1
ATOM 1553 N N . ARG A 1 204 ? -2.402 -24.328 -20.438 1 98.38 204 ARG A N 1
ATOM 1554 C CA . ARG A 1 204 ? -2.389 -25.297 -21.516 1 98.38 204 ARG A CA 1
ATOM 1555 C C . ARG A 1 204 ? -1.454 -24.859 -22.641 1 98.38 204 ARG A C 1
ATOM 1557 O O . ARG A 1 204 ? -0.798 -25.688 -23.266 1 98.38 204 ARG A O 1
ATOM 1564 N N . ARG A 1 205 ? -1.417 -23.594 -22.812 1 98 205 ARG A N 1
ATOM 1565 C CA . ARG A 1 205 ? -0.614 -23.047 -23.891 1 98 205 ARG A CA 1
ATOM 1566 C C . ARG A 1 205 ? 0.876 -23.172 -23.594 1 98 205 ARG A C 1
ATOM 1568 O O . ARG A 1 205 ? 1.657 -23.562 -24.469 1 98 205 ARG A O 1
ATOM 1575 N N . TRP A 1 206 ? 1.241 -22.922 -22.344 1 98.5 206 TRP A N 1
ATOM 1576 C CA . TRP A 1 206 ? 2.664 -22.781 -22.047 1 98.5 206 TRP A CA 1
ATOM 1577 C C . TRP A 1 206 ? 3.186 -24.016 -21.312 1 98.5 206 TRP A C 1
ATOM 1579 O O . TRP A 1 206 ? 4.398 -24.219 -21.219 1 98.5 206 TRP A O 1
ATOM 1589 N N . LYS A 1 207 ? 2.328 -24.797 -20.75 1 98.62 207 LYS A N 1
ATOM 1590 C CA . LYS A 1 207 ? 2.545 -26.141 -20.203 1 98.62 207 LYS A CA 1
ATOM 1591 C C . LYS A 1 207 ? 3.689 -26.141 -19.188 1 98.62 207 LYS A C 1
ATOM 1593 O O . LYS A 1 207 ? 4.605 -26.953 -19.281 1 98.62 207 LYS A O 1
ATOM 1598 N N . PRO A 1 208 ? 3.625 -25.25 -18.172 1 98.88 208 PRO A N 1
ATOM 1599 C CA . PRO A 1 208 ? 4.613 -25.344 -17.094 1 98.88 208 PRO A CA 1
ATOM 1600 C C . PRO A 1 208 ? 4.504 -26.641 -16.312 1 98.88 208 PRO A C 1
ATOM 1602 O O . PRO A 1 208 ? 3.479 -27.328 -16.359 1 98.88 208 PRO A O 1
ATOM 1605 N N . GLU A 1 209 ? 5.602 -26.938 -15.602 1 98.88 209 GLU A N 1
ATOM 1606 C CA . GLU A 1 209 ? 5.574 -28.141 -14.789 1 98.88 209 GLU A CA 1
ATOM 1607 C C . GLU A 1 209 ? 4.684 -27.969 -13.562 1 98.88 209 GLU A C 1
ATOM 1609 O O . GLU A 1 209 ? 4.094 -28.938 -13.07 1 98.88 209 GLU A O 1
ATOM 1614 N N . SER A 1 210 ? 4.613 -26.75 -13.086 1 98.94 210 SER A N 1
ATOM 1615 C CA . SER A 1 210 ? 3.795 -26.469 -11.906 1 98.94 210 SER A CA 1
ATOM 1616 C C . SER A 1 210 ? 3.258 -25.031 -11.938 1 98.94 210 SER A C 1
ATOM 1618 O O . SER A 1 210 ? 3.719 -24.219 -12.727 1 98.94 210 SER A O 1
ATOM 1620 N N . VAL A 1 211 ? 2.221 -24.797 -11.133 1 98.94 211 VAL A N 1
ATOM 1621 C CA . VAL A 1 211 ? 1.747 -23.438 -10.836 1 98.94 211 VAL A CA 1
ATOM 1622 C C . VAL A 1 211 ? 1.739 -23.219 -9.32 1 98.94 211 VAL A C 1
ATOM 1624 O O . VAL A 1 211 ? 1.491 -24.156 -8.555 1 98.94 211 VAL A O 1
ATOM 1627 N N . CYS A 1 212 ? 2.037 -22.047 -8.961 1 99 212 CYS A N 1
ATOM 1628 C CA . CYS A 1 212 ? 1.96 -21.641 -7.566 1 99 212 CYS A CA 1
ATOM 1629 C C . CYS A 1 212 ? 0.854 -20.609 -7.363 1 99 212 CYS A C 1
ATOM 1631 O O . CYS A 1 212 ? 0.944 -19.484 -7.867 1 99 212 CYS A O 1
ATOM 1633 N N . ILE A 1 213 ? -0.128 -21.016 -6.637 1 98.94 213 ILE A N 1
ATOM 1634 C CA . ILE A 1 213 ? -1.245 -20.141 -6.301 1 98.94 213 ILE A CA 1
ATOM 1635 C C . ILE A 1 213 ? -0.88 -19.281 -5.09 1 98.94 213 ILE A C 1
ATOM 1637 O O . ILE A 1 213 ? -0.658 -19.797 -3.994 1 98.94 213 ILE A O 1
ATOM 1641 N N . VAL A 1 214 ? -0.878 -17.953 -5.316 1 98.81 214 VAL A N 1
ATOM 1642 C CA . VAL A 1 214 ? -0.377 -17.062 -4.285 1 98.81 214 VAL A CA 1
ATOM 1643 C C . VAL A 1 214 ? -1.545 -16.5 -3.477 1 98.81 214 VAL A C 1
ATOM 1645 O O . VAL A 1 214 ? -1.825 -15.297 -3.529 1 98.81 214 VAL A O 1
ATOM 1648 N N . GLY A 1 215 ? -2.195 -17.359 -2.695 1 98.38 215 GLY A N 1
ATOM 1649 C CA . GLY A 1 215 ? -3.314 -16.953 -1.862 1 98.38 215 GLY A CA 1
ATOM 1650 C C . GLY A 1 215 ? -4.391 -18.016 -1.748 1 98.38 215 GLY A C 1
ATOM 1651 O O . GLY A 1 215 ? -4.812 -18.578 -2.754 1 98.38 215 GLY A O 1
ATOM 1652 N N . LYS A 1 216 ? -4.887 -18.188 -0.565 1 97.69 216 LYS A N 1
ATOM 1653 C CA . LYS A 1 216 ? -5.922 -19.172 -0.297 1 97.69 216 LYS A CA 1
ATOM 1654 C C . LYS A 1 216 ? -7.207 -18.859 -1.053 1 97.69 216 LYS A C 1
ATOM 1656 O O . LYS A 1 216 ? -7.875 -19.75 -1.57 1 97.69 216 LYS A O 1
ATOM 1661 N N . GLY A 1 217 ? -7.551 -17.594 -1.063 1 97 217 GLY A N 1
ATOM 1662 C CA . GLY A 1 217 ? -8.766 -17.188 -1.752 1 97 217 GLY A CA 1
ATOM 1663 C C . GLY A 1 217 ? -8.742 -17.5 -3.234 1 97 217 GLY A C 1
ATOM 1664 O O . GLY A 1 217 ? -9.781 -17.844 -3.814 1 97 217 GLY A O 1
ATOM 1665 N N . ILE A 1 218 ? -7.648 -17.391 -3.84 1 98.62 218 ILE A N 1
ATOM 1666 C CA . ILE A 1 218 ? -7.492 -17.75 -5.246 1 98.62 218 ILE A CA 1
ATOM 1667 C C . ILE A 1 218 ? -7.73 -19.25 -5.426 1 98.62 218 ILE A C 1
ATOM 1669 O O . ILE A 1 218 ? -8.469 -19.656 -6.324 1 98.62 218 ILE A O 1
ATOM 1673 N N . TRP A 1 219 ? -7.105 -20.031 -4.562 1 98.69 219 TRP A N 1
ATOM 1674 C CA . TRP A 1 219 ? -7.27 -21.469 -4.633 1 98.69 219 TRP A CA 1
ATOM 1675 C C . TRP A 1 219 ? -8.727 -21.875 -4.438 1 98.69 219 TRP A C 1
ATOM 1677 O O . TRP A 1 219 ? -9.242 -22.75 -5.133 1 98.69 219 TRP A O 1
ATOM 1687 N N . GLU A 1 220 ? -9.375 -21.188 -3.535 1 98.19 220 GLU A N 1
ATOM 1688 C CA . GLU A 1 220 ? -10.789 -21.469 -3.297 1 98.19 220 GLU A CA 1
ATOM 1689 C C . GLU A 1 220 ? -11.617 -21.203 -4.551 1 98.19 220 GLU A C 1
ATOM 1691 O O . GLU A 1 220 ? -12.523 -21.969 -4.871 1 98.19 220 GLU A O 1
ATOM 1696 N N . SER A 1 221 ? -11.328 -20.156 -5.227 1 98.31 221 SER A N 1
ATOM 1697 C CA . SER A 1 221 ? -12.031 -19.859 -6.473 1 98.31 221 SER A CA 1
ATOM 1698 C C . SER A 1 221 ? -11.758 -20.906 -7.535 1 98.31 221 SER A C 1
ATOM 1700 O O . SER A 1 221 ? -12.68 -21.375 -8.203 1 98.31 221 SER A O 1
ATOM 1702 N N . ILE A 1 222 ? -10.555 -21.281 -7.648 1 98.56 222 ILE A N 1
ATOM 1703 C CA . ILE A 1 222 ? -10.164 -22.297 -8.633 1 98.56 222 ILE A CA 1
ATOM 1704 C C . ILE A 1 222 ? -10.852 -23.625 -8.312 1 98.56 222 ILE A C 1
ATOM 1706 O O . ILE A 1 222 ? -11.406 -24.266 -9.203 1 98.56 222 ILE A O 1
ATOM 1710 N N . TYR A 1 223 ? -10.789 -24 -7.074 1 98.12 223 TYR A N 1
ATOM 1711 C CA . TYR A 1 223 ? -11.422 -25.234 -6.637 1 98.12 223 TYR A CA 1
ATOM 1712 C C . TYR A 1 223 ? -12.906 -25.234 -6.961 1 98.12 223 TYR A C 1
ATOM 1714 O O . TYR A 1 223 ? -13.438 -26.203 -7.516 1 98.12 223 TYR A O 1
ATOM 1722 N N . ARG A 1 224 ? -13.57 -24.156 -6.648 1 97.88 224 ARG A N 1
ATOM 1723 C CA . ARG A 1 224 ? -15 -24.031 -6.91 1 97.88 224 ARG A CA 1
ATOM 1724 C C . ARG A 1 224 ? -15.297 -24.141 -8.398 1 97.88 224 ARG A C 1
ATOM 1726 O O . ARG A 1 224 ? -16.219 -24.859 -8.805 1 97.88 224 ARG A O 1
ATOM 1733 N N . ALA A 1 225 ? -14.586 -23.453 -9.156 1 97.81 225 ALA A N 1
ATOM 1734 C CA . ALA A 1 225 ? -14.797 -23.469 -10.602 1 97.81 225 ALA A CA 1
ATOM 1735 C C . ALA A 1 225 ? -14.578 -24.859 -11.18 1 97.81 225 ALA A C 1
ATOM 1737 O O . ALA A 1 225 ? -15.305 -25.297 -12.078 1 97.81 225 ALA A O 1
ATOM 1738 N N . LYS A 1 226 ? -13.625 -25.578 -10.656 1 96.56 226 LYS A N 1
ATOM 1739 C CA . LYS A 1 226 ? -13.25 -26.891 -11.203 1 96.56 226 LYS A CA 1
ATOM 1740 C C . LYS A 1 226 ? -14.156 -27.984 -10.656 1 96.56 226 LYS A C 1
ATOM 1742 O O . LYS A 1 226 ? -14.234 -29.078 -11.227 1 96.56 226 LYS A O 1
ATOM 1747 N N . HIS A 1 227 ? -14.773 -27.703 -9.578 1 96.5 227 HIS A N 1
ATOM 1748 C CA . HIS A 1 227 ? -15.594 -28.719 -8.93 1 96.5 227 HIS A CA 1
ATOM 1749 C C . HIS A 1 227 ? -17.062 -28.328 -8.93 1 96.5 227 HIS A C 1
ATOM 1751 O O . HIS A 1 227 ? -17.766 -28.531 -7.934 1 96.5 227 HIS A O 1
ATOM 1757 N N . ASN A 1 228 ? -17.5 -27.688 -9.992 1 95.38 228 ASN A N 1
ATOM 1758 C CA . ASN A 1 228 ? -18.906 -27.391 -10.25 1 95.38 228 ASN A CA 1
ATOM 1759 C C . ASN A 1 228 ? -19.547 -26.641 -9.086 1 95.38 228 ASN A C 1
ATOM 1761 O O . ASN A 1 228 ? -20.641 -27 -8.641 1 95.38 228 ASN A O 1
ATOM 1765 N N . GLY A 1 229 ? -18.734 -25.734 -8.539 1 96.38 229 GLY A N 1
ATOM 1766 C CA . GLY A 1 229 ? -19.297 -24.844 -7.539 1 96.38 229 GLY A CA 1
ATOM 1767 C C . GLY A 1 229 ? -19.078 -25.328 -6.117 1 96.38 229 GLY A C 1
ATOM 1768 O O . GLY A 1 229 ? -19.438 -24.656 -5.156 1 96.38 229 GLY A O 1
ATOM 1769 N N . ALA A 1 230 ? -18.406 -26.422 -5.941 1 96.25 230 ALA A N 1
ATOM 1770 C CA . ALA A 1 230 ? -18.188 -26.984 -4.609 1 96.25 230 ALA A CA 1
ATOM 1771 C C . ALA A 1 230 ? -17.125 -26.203 -3.85 1 96.25 230 ALA A C 1
ATOM 1773 O O . ALA A 1 230 ? -16.156 -25.734 -4.441 1 96.25 230 ALA A O 1
ATOM 1774 N N . LYS A 1 231 ? -17.344 -26.078 -2.574 1 96.19 231 LYS A N 1
ATOM 1775 C CA . LYS A 1 231 ? -16.328 -25.5 -1.697 1 96.19 231 LYS A CA 1
ATOM 1776 C C . LYS A 1 231 ? -15.359 -26.562 -1.192 1 96.19 231 LYS A C 1
ATOM 1778 O O . LYS A 1 231 ? -15.695 -27.75 -1.146 1 96.19 231 LYS A O 1
ATOM 1783 N N . ILE A 1 232 ? -14.172 -26.125 -0.924 1 95.88 232 ILE A N 1
ATOM 1784 C CA . ILE A 1 232 ? -13.242 -27.031 -0.266 1 95.88 232 ILE A CA 1
ATOM 1785 C C . ILE A 1 232 ? -13.844 -27.531 1.048 1 95.88 232 ILE A C 1
ATOM 1787 O O . ILE A 1 232 ? -14.258 -26.719 1.889 1 95.88 232 ILE A O 1
ATOM 1791 N N . PRO A 1 233 ? -13.922 -28.781 1.202 1 93.56 233 PRO A N 1
ATOM 1792 C CA . PRO A 1 233 ? -14.508 -29.297 2.445 1 93.56 233 PRO A CA 1
ATOM 1793 C C . PRO A 1 233 ? -13.766 -28.812 3.689 1 93.56 233 PRO A C 1
ATOM 1795 O O . PRO A 1 233 ? -12.547 -28.656 3.664 1 93.56 233 PRO A O 1
ATOM 1798 N N . LYS A 1 234 ? -14.539 -28.594 4.723 1 90.88 234 LYS A N 1
ATOM 1799 C CA . LYS A 1 234 ? -13.984 -28.094 5.98 1 90.88 234 LYS A CA 1
ATOM 1800 C C . LYS A 1 234 ? -12.844 -28.984 6.465 1 90.88 234 LYS A C 1
ATOM 1802 O O . LYS A 1 234 ? -12.969 -30.219 6.465 1 90.88 234 LYS A O 1
ATOM 1807 N N . GLY A 1 235 ? -11.742 -28.422 6.777 1 92.06 235 GLY A N 1
ATOM 1808 C CA . GLY A 1 235 ? -10.617 -29.156 7.324 1 92.06 235 GLY A CA 1
ATOM 1809 C C . GLY A 1 235 ? -9.766 -29.828 6.262 1 92.06 235 GLY A C 1
ATOM 1810 O O . GLY A 1 235 ? -8.773 -30.484 6.574 1 92.06 235 GLY A O 1
ATOM 1811 N N . LYS A 1 236 ? -10.094 -29.688 5.07 1 92.81 236 LYS A N 1
ATOM 1812 C CA . LYS A 1 236 ? -9.391 -30.422 4.02 1 92.81 236 LYS A CA 1
ATOM 1813 C C . LYS A 1 236 ? -8.391 -29.516 3.305 1 92.81 236 LYS A C 1
ATOM 1815 O O . LYS A 1 236 ? -7.543 -29.984 2.547 1 92.81 236 LYS A O 1
ATOM 1820 N N . PHE A 1 237 ? -8.484 -28.297 3.568 1 97.06 237 PHE A N 1
ATOM 1821 C CA . PHE A 1 237 ? -7.523 -27.375 2.959 1 97.06 237 PHE A CA 1
ATOM 1822 C C . PHE A 1 237 ? -6.121 -27.641 3.494 1 97.06 237 PHE A C 1
ATOM 1824 O O . PHE A 1 237 ? -5.93 -27.812 4.699 1 97.06 237 PHE A O 1
ATOM 1831 N N . VAL A 1 238 ? -5.137 -27.641 2.584 1 97.38 238 VAL A N 1
ATOM 1832 C CA . VAL A 1 238 ? -3.736 -27.781 2.973 1 97.38 238 VAL A CA 1
ATOM 1833 C C . VAL A 1 238 ? -2.885 -26.766 2.203 1 97.38 238 VAL A C 1
ATOM 1835 O O . VAL A 1 238 ? -3.16 -26.484 1.036 1 97.38 238 VAL A O 1
ATOM 1838 N N . TRP A 1 239 ? -1.912 -26.234 2.885 1 98.62 239 TRP A N 1
ATOM 1839 C CA . TRP A 1 239 ? -0.886 -25.453 2.199 1 98.62 239 TRP A CA 1
ATOM 1840 C C . TRP A 1 239 ? 0.086 -26.375 1.459 1 98.62 239 TRP A C 1
ATOM 1842 O O . TRP A 1 239 ? 0.314 -27.5 1.873 1 98.62 239 TRP A O 1
ATOM 1852 N N . GLY A 1 240 ? 0.746 -25.859 0.336 1 98.81 240 GLY A N 1
ATOM 1853 C CA . GLY A 1 240 ? 1.726 -26.656 -0.387 1 98.81 240 GLY A CA 1
ATOM 1854 C C . GLY A 1 240 ? 1.136 -27.391 -1.571 1 98.81 240 GLY A C 1
ATOM 1855 O O . GLY A 1 240 ? 0.265 -26.875 -2.27 1 98.81 240 GLY A O 1
ATOM 1856 N N . TRP A 1 241 ? 1.645 -28.547 -1.848 1 98.88 241 TRP A N 1
ATOM 1857 C CA . TRP A 1 241 ? 1.243 -29.344 -2.998 1 98.88 241 TRP A CA 1
ATOM 1858 C C . TRP A 1 241 ? -0.189 -29.844 -2.838 1 98.88 241 TRP A C 1
ATOM 1860 O O . TRP A 1 241 ? -0.571 -30.328 -1.768 1 98.88 241 TRP A O 1
ATOM 1870 N N . GLN A 1 242 ? -0.938 -29.703 -3.891 1 98.5 242 GLN A N 1
ATOM 1871 C CA . GLN A 1 242 ? -2.312 -30.203 -3.92 1 98.5 242 GLN A CA 1
ATOM 1872 C C . GLN A 1 242 ? -2.396 -31.547 -4.613 1 98.5 242 GLN A C 1
ATOM 1874 O O . GLN A 1 242 ? -1.415 -32.031 -5.195 1 98.5 242 GLN A O 1
ATOM 1879 N N . SER A 1 243 ? -3.57 -32.125 -4.57 1 96.38 243 SER A N 1
ATOM 1880 C CA . SER A 1 243 ? -3.807 -33.406 -5.195 1 96.38 243 SER A CA 1
ATOM 1881 C C . SER A 1 243 ? -3.617 -33.344 -6.707 1 96.38 243 SER A C 1
ATOM 1883 O O . SER A 1 243 ? -4.004 -32.344 -7.34 1 96.38 243 SER A O 1
ATOM 1885 N N . ASP A 1 244 ? -3.162 -34.469 -7.273 1 97.12 244 ASP A N 1
ATOM 1886 C CA . ASP A 1 244 ? -2.98 -34.531 -8.719 1 97.12 244 ASP A CA 1
ATOM 1887 C C . ASP A 1 244 ? -4.32 -34.469 -9.445 1 97.12 244 ASP A C 1
ATOM 1889 O O . ASP A 1 244 ? -4.367 -34.219 -10.656 1 97.12 244 ASP A O 1
ATOM 1893 N N . GLU A 1 245 ? -5.363 -34.688 -8.727 1 95.44 245 GLU A N 1
ATOM 1894 C CA . GLU A 1 245 ? -6.695 -34.562 -9.305 1 95.44 245 GLU A CA 1
ATOM 1895 C C . GLU A 1 245 ? -7 -33.094 -9.656 1 95.44 245 GLU A C 1
ATOM 1897 O O . GLU A 1 245 ? -7.879 -32.812 -10.477 1 95.44 245 GLU A O 1
ATOM 1902 N N . ASP A 1 246 ? -6.215 -32.219 -9.047 1 96.88 246 ASP A N 1
ATOM 1903 C CA . ASP A 1 246 ? -6.484 -30.797 -9.203 1 96.88 246 ASP A CA 1
ATOM 1904 C C . ASP A 1 246 ? -5.414 -30.125 -10.062 1 96.88 246 ASP A C 1
ATOM 1906 O O . ASP A 1 246 ? -5.191 -28.922 -9.953 1 96.88 246 ASP A O 1
ATOM 1910 N N . ARG A 1 247 ? -4.715 -30.875 -10.883 1 98.38 247 ARG A N 1
ATOM 1911 C CA . ARG A 1 247 ? -3.711 -30.297 -11.773 1 98.38 247 ARG A CA 1
ATOM 1912 C C . ARG A 1 247 ? -4.332 -29.25 -12.688 1 98.38 247 ARG A C 1
ATOM 1914 O O . ARG A 1 247 ? -5.512 -29.344 -13.039 1 98.38 247 ARG A O 1
ATOM 1921 N N . PHE A 1 248 ? -3.58 -28.281 -13.023 1 98.44 248 PHE A N 1
ATOM 1922 C CA . PHE A 1 248 ? -4.07 -27.094 -13.695 1 98.44 248 PHE A CA 1
ATOM 1923 C C . PHE A 1 248 ? -3.762 -27.141 -15.18 1 98.44 248 PHE A C 1
ATOM 1925 O O . PHE A 1 248 ? -2.621 -27.391 -15.578 1 98.44 248 PHE A O 1
ATOM 1932 N N . GLY A 1 249 ? -4.73 -27 -16.047 1 98.19 249 GLY A N 1
ATOM 1933 C CA . GLY A 1 249 ? -4.527 -26.859 -17.484 1 98.19 249 GLY A CA 1
ATOM 1934 C C . GLY A 1 249 ? -4.309 -28.188 -18.188 1 98.19 249 GLY A C 1
ATOM 1935 O O . GLY A 1 249 ? -3.52 -28.281 -19.125 1 98.19 249 GLY A O 1
ATOM 1936 N N . VAL A 1 250 ? -4.918 -29.266 -17.766 1 97.5 250 VAL A N 1
ATOM 1937 C CA . VAL A 1 250 ? -4.805 -30.594 -18.391 1 97.5 250 VAL A CA 1
ATOM 1938 C C . VAL A 1 250 ? -5.184 -30.5 -19.859 1 97.5 250 VAL A C 1
ATOM 1940 O O . VAL A 1 250 ? -6.172 -29.859 -20.219 1 97.5 250 VAL A O 1
ATOM 1943 N N . ASP A 1 251 ? -4.402 -31.062 -20.672 1 96.94 251 ASP A N 1
ATOM 1944 C CA . ASP A 1 251 ? -4.648 -31.172 -22.109 1 96.94 251 ASP A CA 1
ATOM 1945 C C . ASP A 1 251 ? -4.449 -32.594 -22.594 1 96.94 251 ASP A C 1
ATOM 1947 O O . ASP A 1 251 ? -3.338 -33 -22.953 1 96.94 251 ASP A O 1
ATOM 1951 N N . VAL A 1 252 ? -5.461 -33.344 -22.734 1 94.56 252 VAL A N 1
ATOM 1952 C CA . VAL A 1 252 ? -5.422 -34.781 -23.094 1 94.56 252 VAL A CA 1
ATOM 1953 C C . VAL A 1 252 ? -4.949 -34.938 -24.531 1 94.56 252 VAL A C 1
ATOM 1955 O O . VAL A 1 252 ? -4.141 -35.812 -24.828 1 94.56 252 VAL A O 1
ATOM 1958 N N . GLU A 1 253 ? -5.422 -34.094 -25.375 1 95 253 GLU A N 1
ATOM 1959 C CA . GLU A 1 253 ? -5.098 -34.156 -26.797 1 95 253 GLU A CA 1
ATOM 1960 C C . GLU A 1 253 ? -3.596 -34 -27.031 1 95 253 GLU A C 1
ATOM 1962 O O . GLU A 1 253 ? -3.01 -34.75 -27.844 1 95 253 GLU A O 1
ATOM 1967 N N . GLU A 1 254 ? -2.98 -33.156 -26.266 1 94.38 254 GLU A N 1
ATOM 1968 C CA . GLU A 1 254 ? -1.558 -32.906 -26.438 1 94.38 254 GLU A CA 1
ATOM 1969 C C . GLU A 1 254 ? -0.71 -33.719 -25.469 1 94.38 254 GLU A C 1
ATOM 1971 O O . GLU A 1 254 ? 0.516 -33.594 -25.453 1 94.38 254 GLU A O 1
ATOM 1976 N N . GLY A 1 255 ? -1.361 -34.5 -24.609 1 96.12 255 GLY A N 1
ATOM 1977 C CA . GLY A 1 255 ? -0.659 -35.375 -23.672 1 96.12 255 GLY A CA 1
ATOM 1978 C C . GLY A 1 255 ? -0.083 -34.625 -22.484 1 96.12 255 GLY A C 1
ATOM 1979 O O . GLY A 1 255 ? 0.885 -35.062 -21.875 1 96.12 255 GLY A O 1
ATOM 1980 N N . TYR A 1 256 ? -0.536 -33.438 -22.281 1 97.56 256 TYR A N 1
ATOM 1981 C CA . TYR A 1 256 ? -0.118 -32.656 -21.109 1 97.56 256 TYR A CA 1
ATOM 1982 C C . TYR A 1 256 ? -0.965 -33 -19.891 1 97.56 256 TYR A C 1
ATOM 1984 O O . TYR A 1 256 ? -2.172 -32.75 -19.875 1 97.56 256 TYR A O 1
ATOM 1992 N N . PRO A 1 257 ? -0.417 -33.625 -18.859 1 98.06 257 PRO A N 1
ATOM 1993 C CA . PRO A 1 257 ? -1.196 -34.062 -17.703 1 98.06 257 PRO A CA 1
ATOM 1994 C C . PRO A 1 257 ? -1.698 -32.906 -16.859 1 98.06 257 PRO A C 1
ATOM 1996 O O . PRO A 1 257 ? -2.486 -33.094 -15.93 1 98.06 257 PRO A O 1
ATOM 1999 N N . GLY A 1 258 ? -1.283 -31.625 -17.156 1 98.56 258 GLY A N 1
ATOM 2000 C CA . GLY A 1 258 ? -1.574 -30.453 -16.344 1 98.56 258 GLY A CA 1
ATOM 2001 C C . GLY A 1 258 ? -0.457 -30.109 -15.375 1 98.56 258 GLY A C 1
ATOM 2002 O O . GLY A 1 258 ? 0.366 -30.953 -15.039 1 98.56 258 GLY A O 1
ATOM 2003 N N . ALA A 1 259 ? -0.373 -28.891 -14.984 1 98.88 259 ALA A N 1
ATOM 2004 C CA . ALA A 1 259 ? 0.631 -28.438 -14.031 1 98.88 259 ALA A CA 1
ATOM 2005 C C . ALA A 1 259 ? 0.283 -28.891 -12.609 1 98.88 259 ALA A C 1
ATOM 2007 O O . ALA A 1 259 ? -0.881 -28.828 -12.203 1 98.88 259 ALA A O 1
ATOM 2008 N N . ARG A 1 260 ? 1.272 -29.344 -11.875 1 98.88 260 ARG A N 1
ATOM 2009 C CA . ARG A 1 260 ? 1.062 -29.562 -10.445 1 98.88 260 ARG A CA 1
ATOM 2010 C C . ARG A 1 260 ? 0.742 -28.25 -9.742 1 98.88 260 ARG A C 1
ATOM 2012 O O . ARG A 1 260 ? 1.271 -27.188 -10.109 1 98.88 260 ARG A O 1
ATOM 2019 N N . VAL A 1 261 ? -0.115 -28.328 -8.703 1 98.94 261 VAL A N 1
ATOM 2020 C CA . VAL A 1 261 ? -0.572 -27.109 -8.047 1 98.94 261 VAL A CA 1
ATOM 2021 C C . VAL A 1 261 ? 0.071 -26.984 -6.668 1 98.94 261 VAL A C 1
ATOM 2023 O O . VAL A 1 261 ? 0.082 -27.953 -5.895 1 98.94 261 VAL A O 1
ATOM 2026 N N . PHE A 1 262 ? 0.664 -25.875 -6.359 1 98.94 262 PHE A N 1
ATOM 2027 C CA . PHE A 1 262 ? 1.225 -25.516 -5.062 1 98.94 262 PHE A CA 1
ATOM 2028 C C . PHE A 1 262 ? 0.567 -24.25 -4.523 1 98.94 262 PHE A C 1
ATOM 2030 O O . PHE A 1 262 ? 0.473 -23.25 -5.227 1 98.94 262 PHE A O 1
ATOM 2037 N N . VAL A 1 263 ? 0.068 -24.281 -3.275 1 98.94 263 VAL A N 1
ATOM 2038 C CA . VAL A 1 263 ? -0.652 -23.125 -2.723 1 98.94 263 VAL A CA 1
ATOM 2039 C C . VAL A 1 263 ? 0.144 -22.531 -1.568 1 98.94 263 VAL A C 1
ATOM 2041 O O . VAL A 1 263 ? 0.595 -23.25 -0.673 1 98.94 263 VAL A O 1
ATOM 2044 N N . VAL A 1 264 ? 0.312 -21.219 -1.641 1 98.94 264 VAL A N 1
ATOM 2045 C CA . VAL A 1 264 ? 1.01 -20.5 -0.581 1 98.94 264 VAL A CA 1
ATOM 2046 C C . VAL A 1 264 ? 0.108 -19.391 -0.026 1 98.94 264 VAL A C 1
ATOM 2048 O O . VAL A 1 264 ? -0.867 -19 -0.669 1 98.94 264 VAL A O 1
ATOM 2051 N N . PRO A 1 265 ? 0.408 -18.922 1.223 1 98.62 265 PRO A N 1
ATOM 2052 C CA . PRO A 1 265 ? -0.312 -17.734 1.686 1 98.62 265 PRO A CA 1
ATOM 2053 C C . PRO A 1 265 ? -0.064 -16.516 0.804 1 98.62 265 PRO A C 1
ATOM 2055 O O . PRO A 1 265 ? 0.978 -16.422 0.15 1 98.62 265 PRO A O 1
ATOM 2058 N N . SER A 1 266 ? -1.025 -15.648 0.8 1 98.25 266 SER A N 1
ATOM 2059 C CA . SER A 1 266 ? -0.863 -14.398 0.069 1 98.25 266 SER A CA 1
ATOM 2060 C C . SER A 1 266 ? 0.406 -13.664 0.495 1 98.25 266 SER A C 1
ATOM 2062 O O . SER A 1 266 ? 0.739 -13.633 1.682 1 98.25 266 SER A O 1
ATOM 2064 N N . THR A 1 267 ? 1.064 -13.016 -0.476 1 97.81 267 THR A N 1
ATOM 2065 C CA . THR A 1 267 ? 2.281 -12.258 -0.203 1 97.81 267 THR A CA 1
ATOM 2066 C C . THR A 1 267 ? 1.96 -10.781 0.025 1 97.81 267 THR A C 1
ATOM 2068 O O . THR A 1 267 ? 2.848 -9.992 0.349 1 97.81 267 THR A O 1
ATOM 2071 N N . SER A 1 268 ? 0.711 -10.438 -0.115 1 94.44 268 SER A N 1
ATOM 2072 C CA . SER A 1 268 ? 0.293 -9.047 0.08 1 94.44 268 SER A CA 1
ATOM 2073 C C . SER A 1 268 ? 0.502 -8.609 1.524 1 94.44 268 SER A C 1
ATOM 2075 O O . SER A 1 268 ? 0.152 -9.328 2.459 1 94.44 268 SER A O 1
ATOM 2077 N N . GLY A 1 269 ? 1.021 -7.387 1.642 1 88.69 269 GLY A N 1
ATOM 2078 C CA . GLY A 1 269 ? 1.148 -6.816 2.975 1 88.69 269 GLY A CA 1
ATOM 2079 C C . GLY A 1 269 ? -0.188 -6.578 3.65 1 88.69 269 GLY A C 1
ATOM 2080 O O . GLY A 1 269 ? -0.249 -6.383 4.867 1 88.69 269 GLY A O 1
ATOM 2081 N N . LEU A 1 270 ? -1.262 -6.617 2.943 1 85.94 270 LEU A N 1
ATOM 2082 C CA . LEU A 1 270 ? -2.611 -6.426 3.465 1 85.94 270 LEU A CA 1
ATOM 2083 C C . LEU A 1 270 ? -3.074 -7.656 4.238 1 85.94 270 LEU A C 1
ATOM 2085 O O . LEU A 1 270 ? -4.047 -7.59 4.996 1 85.94 270 LEU A O 1
ATOM 2089 N N . VAL A 1 271 ? -2.424 -8.719 3.926 1 87.62 271 VAL A N 1
ATOM 2090 C CA . VAL A 1 271 ? -2.781 -9.961 4.605 1 87.62 271 VAL A CA 1
ATOM 2091 C C . VAL A 1 271 ? -1.83 -10.203 5.773 1 87.62 271 VAL A C 1
ATOM 2093 O O . VAL A 1 271 ? -0.693 -10.641 5.578 1 87.62 271 VAL A O 1
ATOM 2096 N N . ALA A 1 272 ? -2.242 -9.938 6.973 1 83.06 272 ALA A N 1
ATOM 2097 C CA . ALA A 1 272 ? -1.388 -9.961 8.156 1 83.06 272 ALA A CA 1
ATOM 2098 C C . ALA A 1 272 ? -1.625 -11.227 8.984 1 83.06 272 ALA A C 1
ATOM 2100 O O . ALA A 1 272 ? -1.082 -11.367 10.078 1 83.06 272 ALA A O 1
ATOM 2101 N N . GLY A 1 273 ? -2.301 -12.156 8.469 1 90.88 273 GLY A N 1
ATOM 2102 C CA . GLY A 1 273 ? -2.719 -13.305 9.258 1 90.88 273 GLY A CA 1
ATOM 2103 C C . GLY A 1 273 ? -1.659 -14.383 9.352 1 90.88 273 GLY A C 1
ATOM 2104 O O . GLY A 1 273 ? -1.818 -15.359 10.094 1 90.88 273 GLY A O 1
ATOM 2105 N N . TYR A 1 274 ? -0.599 -14.289 8.633 1 95.44 274 TYR A N 1
ATOM 2106 C CA . TYR A 1 274 ? 0.461 -15.289 8.617 1 95.44 274 TYR A CA 1
ATOM 2107 C C . TYR A 1 274 ? 1.816 -14.656 8.906 1 95.44 274 TYR A C 1
ATOM 2109 O O . TYR A 1 274 ? 2.131 -13.586 8.391 1 95.44 274 TYR A O 1
ATOM 2117 N N . SER A 1 275 ? 2.633 -15.336 9.75 1 95.75 275 SER A N 1
ATOM 2118 C CA . SER A 1 275 ? 3.969 -14.82 10.039 1 95.75 275 SER A CA 1
ATOM 2119 C C . SER A 1 275 ? 4.891 -14.961 8.836 1 95.75 275 SER A C 1
ATOM 2121 O O . SER A 1 275 ? 4.684 -15.828 7.984 1 95.75 275 SER A O 1
ATOM 2123 N N . MET A 1 276 ? 5.891 -14.148 8.859 1 96.56 276 MET A N 1
ATOM 2124 C CA . MET A 1 276 ? 6.887 -14.227 7.793 1 96.56 276 MET A CA 1
ATOM 2125 C C . MET A 1 276 ? 7.574 -15.586 7.801 1 96.56 276 MET A C 1
ATOM 2127 O O . MET A 1 276 ? 7.84 -16.156 6.742 1 96.56 276 MET A O 1
ATOM 2131 N N . GLN A 1 277 ? 7.887 -16.109 8.961 1 97.88 277 GLN A N 1
ATOM 2132 C CA . GLN A 1 277 ? 8.539 -17.406 9.062 1 97.88 277 GLN A CA 1
ATOM 2133 C C . GLN A 1 277 ? 7.656 -18.516 8.484 1 97.88 277 GLN A C 1
ATOM 2135 O O . GLN A 1 277 ? 8.141 -19.391 7.777 1 97.88 277 GLN A O 1
ATOM 2140 N N . PHE A 1 278 ? 6.34 -18.438 8.852 1 98.19 278 PHE A N 1
ATOM 2141 C CA . PHE A 1 278 ? 5.402 -19.406 8.297 1 98.19 278 PHE A CA 1
ATOM 2142 C C . PHE A 1 278 ? 5.426 -19.375 6.777 1 98.19 278 PHE A C 1
ATOM 2144 O O . PHE A 1 278 ? 5.508 -20.422 6.129 1 98.19 278 PHE A O 1
ATOM 2151 N N . LYS A 1 279 ? 5.414 -18.219 6.145 1 98.62 279 LYS A N 1
ATOM 2152 C CA . LYS A 1 279 ? 5.473 -18.062 4.691 1 98.62 279 LYS A CA 1
ATOM 2153 C C . LYS A 1 279 ? 6.77 -18.641 4.129 1 98.62 279 LYS A C 1
ATOM 2155 O O . LYS A 1 279 ? 6.754 -19.391 3.15 1 98.62 279 LYS A O 1
ATOM 2160 N N . LYS A 1 280 ? 7.824 -18.297 4.785 1 98.69 280 LYS A N 1
ATOM 2161 C CA . LYS A 1 280 ? 9.125 -18.766 4.332 1 98.69 280 LYS A CA 1
ATOM 2162 C C . LYS A 1 280 ? 9.18 -20.297 4.328 1 98.69 280 LYS A C 1
ATOM 2164 O O . LYS A 1 280 ? 9.703 -20.906 3.393 1 98.69 280 LYS A O 1
ATOM 2169 N N . ASP A 1 281 ? 8.633 -20.844 5.336 1 98.69 281 ASP A N 1
ATOM 2170 C CA . ASP A 1 281 ? 8.664 -22.297 5.469 1 98.69 281 ASP A CA 1
ATOM 2171 C C . ASP A 1 281 ? 7.895 -22.969 4.332 1 98.69 281 ASP A C 1
ATOM 2173 O O . ASP A 1 281 ? 8.367 -23.953 3.75 1 98.69 281 ASP A O 1
ATOM 2177 N N . ILE A 1 282 ? 6.773 -22.484 4.008 1 98.81 282 ILE A N 1
ATOM 2178 C CA . ILE A 1 282 ? 5.969 -23.062 2.939 1 98.81 282 ILE A CA 1
ATOM 2179 C C . ILE A 1 282 ? 6.66 -22.844 1.596 1 98.81 282 ILE A C 1
ATOM 2181 O O . ILE A 1 282 ? 6.762 -23.766 0.783 1 98.81 282 ILE A O 1
ATOM 2185 N N . TRP A 1 283 ? 7.137 -21.656 1.363 1 98.94 283 TRP A N 1
ATOM 2186 C CA . TRP A 1 283 ? 7.777 -21.312 0.099 1 98.94 283 TRP A CA 1
ATOM 2187 C C . TRP A 1 283 ? 9.031 -22.156 -0.121 1 98.94 283 TRP A C 1
ATOM 2189 O O . TRP A 1 283 ? 9.383 -22.469 -1.261 1 98.94 283 TRP A O 1
ATOM 2199 N N . LYS A 1 284 ? 9.703 -22.5 0.927 1 98.81 284 LYS A N 1
ATOM 2200 C CA . LYS A 1 284 ? 10.922 -23.312 0.834 1 98.81 284 LYS A CA 1
ATOM 2201 C C . LYS A 1 284 ? 10.625 -24.672 0.212 1 98.81 284 LYS A C 1
ATOM 2203 O O . LYS A 1 284 ? 11.461 -25.219 -0.511 1 98.81 284 LYS A O 1
ATOM 2208 N N . VAL A 1 285 ? 9.484 -25.203 0.491 1 98.94 285 VAL A N 1
ATOM 2209 C CA . VAL A 1 285 ? 9.102 -26.484 -0.079 1 98.94 285 VAL A CA 1
ATOM 2210 C C . VAL A 1 285 ? 9.078 -26.391 -1.603 1 98.94 285 VAL A C 1
ATOM 2212 O O . VAL A 1 285 ? 9.625 -27.266 -2.291 1 98.94 285 VAL A O 1
ATOM 2215 N N . LEU A 1 286 ? 8.5 -25.359 -2.1 1 98.94 286 LEU A N 1
ATOM 2216 C CA . LEU A 1 286 ? 8.492 -25.156 -3.543 1 98.94 286 LEU A CA 1
ATOM 2217 C C . LEU A 1 286 ? 9.898 -24.906 -4.066 1 98.94 286 LEU A C 1
ATOM 2219 O O . LEU A 1 286 ? 10.289 -25.438 -5.105 1 98.94 286 LEU A O 1
ATOM 2223 N N . GLY A 1 287 ? 10.609 -24.047 -3.346 1 98.88 287 GLY A N 1
ATOM 2224 C CA . GLY A 1 287 ? 11.977 -23.766 -3.734 1 98.88 287 GLY A CA 1
ATOM 2225 C C . GLY A 1 287 ? 12.836 -25.016 -3.869 1 98.88 287 GLY A C 1
ATOM 2226 O O . GLY A 1 287 ? 13.578 -25.156 -4.844 1 98.88 287 GLY A O 1
ATOM 2227 N N . ASP A 1 288 ? 12.727 -25.844 -2.898 1 98.81 288 ASP A N 1
ATOM 2228 C CA . ASP A 1 288 ? 13.492 -27.078 -2.914 1 98.81 288 ASP A CA 1
ATOM 2229 C C . ASP A 1 288 ? 13.117 -27.938 -4.125 1 98.81 288 ASP A C 1
ATOM 2231 O O . ASP A 1 288 ? 13.992 -28.516 -4.77 1 98.81 288 ASP A O 1
ATOM 2235 N N . TRP A 1 289 ? 11.891 -28.031 -4.398 1 98.94 289 TRP A N 1
ATOM 2236 C CA . TRP A 1 289 ? 11.438 -28.812 -5.547 1 98.94 289 TRP A CA 1
ATOM 2237 C C . TRP A 1 289 ? 11.969 -28.219 -6.848 1 98.94 289 TRP A C 1
ATOM 2239 O O . TRP A 1 289 ? 12.453 -28.953 -7.719 1 98.94 289 TRP A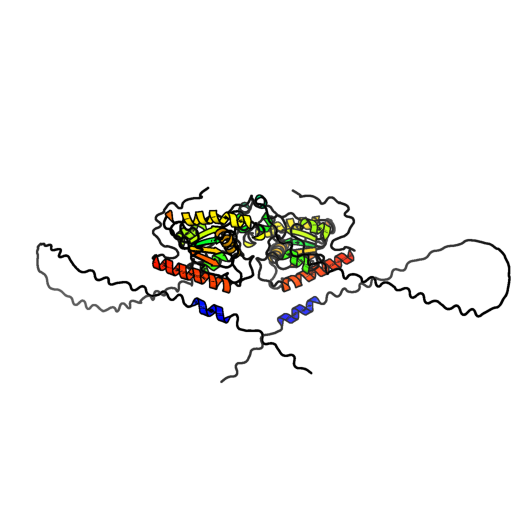 O 1
ATOM 2249 N N . VAL A 1 290 ? 11.906 -26.906 -6.992 1 98.88 290 VAL A N 1
ATOM 2250 C CA . VAL A 1 290 ? 12.367 -26.25 -8.203 1 98.88 290 VAL A CA 1
ATOM 2251 C C . VAL A 1 290 ? 13.867 -26.453 -8.375 1 98.88 290 VAL A C 1
ATOM 2253 O O . VAL A 1 290 ? 14.352 -26.672 -9.484 1 98.88 290 VAL A O 1
ATOM 2256 N N . GLN A 1 291 ? 14.555 -26.359 -7.293 1 98.31 291 GLN A N 1
ATOM 2257 C CA . GLN A 1 291 ? 15.992 -26.594 -7.355 1 98.31 291 GLN A CA 1
ATOM 2258 C C . GLN A 1 291 ? 16.297 -28.016 -7.797 1 98.31 291 GLN A C 1
ATOM 2260 O O . GLN A 1 291 ? 17.219 -28.25 -8.586 1 98.31 291 GLN A O 1
ATOM 2265 N N . MET A 1 292 ? 15.586 -28.953 -7.25 1 98.69 292 MET A N 1
ATOM 2266 C CA . MET A 1 292 ? 15.734 -30.344 -7.672 1 98.69 292 MET A CA 1
ATOM 2267 C C . MET A 1 292 ? 15.484 -30.484 -9.164 1 98.69 292 MET A C 1
ATOM 2269 O O . MET A 1 292 ? 16.266 -31.141 -9.875 1 98.69 292 MET A O 1
ATOM 2273 N N . ARG A 1 293 ? 14.453 -29.875 -9.664 1 98.69 293 ARG A N 1
ATOM 2274 C CA . ARG A 1 293 ? 14.102 -29.938 -11.078 1 98.69 293 ARG A CA 1
ATOM 2275 C C . ARG A 1 293 ? 15.164 -29.266 -11.938 1 98.69 293 ARG A C 1
ATOM 2277 O O . ARG A 1 293 ? 15.492 -29.75 -13.023 1 98.69 293 ARG A O 1
ATOM 2284 N N . ARG A 1 294 ? 15.672 -28.141 -11.438 1 98.19 294 ARG A N 1
ATOM 2285 C CA . ARG A 1 294 ? 16.75 -27.469 -12.148 1 98.19 294 ARG A CA 1
ATOM 2286 C C . ARG A 1 294 ? 17.953 -28.406 -12.328 1 98.19 294 ARG A C 1
ATOM 2288 O O . ARG A 1 294 ? 18.531 -28.469 -13.414 1 98.19 294 ARG A O 1
ATOM 2295 N N . LYS A 1 295 ? 18.328 -29.062 -11.281 1 97.81 295 LYS A N 1
ATOM 2296 C CA . LYS A 1 295 ? 19.438 -30 -11.336 1 97.81 295 LYS A CA 1
ATOM 2297 C C . LYS A 1 295 ? 19.156 -31.109 -12.359 1 97.81 295 LYS A C 1
ATOM 2299 O O . LYS A 1 295 ? 20.031 -31.453 -13.156 1 97.81 295 LYS A O 1
ATOM 2304 N N . GLU A 1 296 ? 17.969 -31.625 -12.336 1 98.31 296 GLU A N 1
ATOM 2305 C CA . GLU A 1 296 ? 17.578 -32.688 -13.273 1 98.31 296 GLU A CA 1
ATOM 2306 C C . GLU A 1 296 ? 17.641 -32.188 -14.711 1 98.31 296 GLU A C 1
ATOM 2308 O O . GLU A 1 296 ? 17.953 -32.969 -15.625 1 98.31 296 GLU A O 1
ATOM 2313 N N . ARG A 1 297 ? 17.438 -30.844 -14.867 1 97.19 297 ARG A N 1
ATOM 2314 C CA . ARG A 1 297 ? 17.422 -30.25 -16.203 1 97.19 297 ARG A CA 1
ATOM 2315 C C . ARG A 1 297 ? 18.797 -29.719 -16.594 1 97.19 297 ARG A C 1
ATOM 2317 O O . ARG A 1 297 ? 19 -29.281 -17.719 1 97.19 297 ARG A O 1
ATOM 2324 N N . GLY A 1 298 ? 19.672 -29.781 -15.68 1 96.62 298 GLY A N 1
ATOM 2325 C CA . GLY A 1 298 ? 20.984 -29.172 -15.922 1 96.62 298 GLY A CA 1
ATOM 2326 C C . GLY A 1 298 ? 20.938 -27.672 -16.047 1 96.62 298 GLY A C 1
ATOM 2327 O O . GLY A 1 298 ? 21.703 -27.078 -16.828 1 96.62 298 GLY A O 1
ATOM 2328 N N . GLU A 1 299 ? 20.031 -27.047 -15.352 1 95.81 299 GLU A N 1
ATOM 2329 C CA . GLU A 1 299 ? 19.844 -25.594 -15.43 1 95.81 299 GLU A CA 1
ATOM 2330 C C . GLU A 1 299 ? 20.438 -24.891 -14.211 1 95.81 299 GLU A C 1
ATOM 2332 O O . GLU A 1 299 ? 20.328 -25.391 -13.094 1 95.81 299 GLU A O 1
ATOM 2337 N N . THR A 1 300 ? 21 -23.75 -14.523 1 95.75 300 THR A N 1
ATOM 2338 C CA . THR A 1 300 ? 21.438 -22.875 -13.445 1 95.75 300 THR A CA 1
ATOM 2339 C C . THR A 1 300 ? 20.422 -21.75 -13.227 1 95.75 300 THR A C 1
ATOM 2341 O O . THR A 1 300 ? 19.516 -21.562 -14.031 1 95.75 300 THR A O 1
ATOM 2344 N N . ALA A 1 301 ? 20.578 -21.047 -12.133 1 96.62 301 ALA A N 1
ATOM 2345 C CA . ALA A 1 301 ? 19.781 -19.859 -11.805 1 96.62 301 ALA A CA 1
ATOM 2346 C C . ALA A 1 301 ? 20.656 -18.75 -11.258 1 96.62 301 ALA A C 1
ATOM 2348 O O . ALA A 1 301 ? 21.203 -18.859 -10.156 1 96.62 301 ALA A O 1
ATOM 2349 N N . PRO A 1 302 ? 20.828 -17.766 -11.922 1 97.12 302 PRO A N 1
ATOM 2350 C CA . PRO A 1 302 ? 20.234 -17.516 -13.234 1 97.12 302 PRO A CA 1
ATOM 2351 C C . PRO A 1 302 ? 20.734 -18.469 -14.312 1 97.12 302 PRO A C 1
ATOM 2353 O O . PRO A 1 302 ? 21.828 -19.016 -14.188 1 97.12 302 PRO A O 1
ATOM 2356 N N . ARG A 1 303 ? 20 -18.656 -15.266 1 95.19 303 ARG A N 1
ATOM 2357 C CA . ARG A 1 303 ? 20.359 -19.5 -16.391 1 95.19 303 ARG A CA 1
ATOM 2358 C C . ARG A 1 303 ? 21.469 -18.875 -17.219 1 95.19 303 ARG A C 1
ATOM 2360 O O . ARG A 1 303 ? 21.516 -17.656 -17.406 1 95.19 303 ARG A O 1
ATOM 2367 N N . THR A 1 304 ? 22.578 -19.531 -17.422 1 81 304 THR A N 1
ATOM 2368 C CA . THR A 1 304 ? 23.703 -19.078 -18.234 1 81 304 THR A CA 1
ATOM 2369 C C . THR A 1 304 ? 23.438 -19.344 -19.719 1 81 304 THR A C 1
ATOM 2371 O O . THR A 1 304 ? 24.203 -18.922 -20.578 1 81 304 THR A O 1
ATOM 2374 N N . ASP A 1 305 ? 22.578 -20.125 -20 1 56.94 305 ASP A N 1
ATOM 2375 C CA . ASP A 1 305 ? 22.484 -20.594 -21.391 1 56.94 305 ASP A CA 1
ATOM 2376 C C . ASP A 1 305 ? 22.625 -19.438 -22.375 1 56.94 305 ASP A C 1
ATOM 2378 O O . ASP A 1 305 ? 22.391 -18.281 -22.016 1 56.94 305 ASP A O 1
ATOM 2382 N N . ASN A 1 306 ? 23.281 -19.891 -23.625 1 45.53 306 ASN A N 1
ATOM 2383 C CA . ASN A 1 306 ? 23.438 -19.312 -24.953 1 45.53 306 ASN A CA 1
ATOM 2384 C C . ASN A 1 306 ? 22.156 -18.594 -25.391 1 45.53 306 ASN A C 1
ATOM 2386 O O . ASN A 1 306 ? 21.156 -19.234 -25.703 1 45.53 306 ASN A O 1
ATOM 2390 N N . LEU A 1 307 ? 21.781 -17.625 -24.719 1 42.44 307 LEU A N 1
ATOM 2391 C CA . LEU A 1 307 ? 20.688 -16.766 -25.188 1 42.44 307 LEU A CA 1
ATOM 2392 C C . LEU A 1 307 ? 20.531 -16.844 -26.703 1 42.44 307 LEU A C 1
ATOM 2394 O O . LEU A 1 307 ? 21.312 -16.25 -27.438 1 42.44 307 LEU A O 1
ATOM 2398 N N . VAL A 1 308 ? 20.375 -18 -27.234 1 36.44 308 VAL A N 1
ATOM 2399 C CA . VAL A 1 308 ? 19.812 -17.75 -28.547 1 36.44 308 VAL A CA 1
ATOM 2400 C C . VAL A 1 308 ? 18.641 -16.781 -28.422 1 36.44 308 VAL A C 1
ATOM 2402 O O . VAL A 1 308 ? 17.734 -16.984 -27.609 1 36.44 308 VAL A O 1
ATOM 2405 N N . GLU A 1 309 ? 18.844 -15.539 -28.641 1 38.06 309 GLU A N 1
ATOM 2406 C CA . GLU A 1 309 ? 17.844 -14.484 -28.812 1 38.06 309 GLU A CA 1
ATOM 2407 C C . GLU A 1 309 ? 16.516 -15.047 -29.297 1 38.06 309 GLU A C 1
ATOM 2409 O O . GLU A 1 309 ? 16.312 -15.211 -30.5 1 38.06 309 GLU A O 1
ATOM 2414 N N . GLY A 1 310 ? 16.047 -16.156 -28.859 1 34.44 310 GLY A N 1
ATOM 2415 C CA . GLY A 1 310 ? 14.75 -16.484 -29.438 1 34.44 310 GLY A CA 1
ATOM 2416 C C . GLY A 1 310 ? 13.672 -15.469 -29.125 1 34.44 310 GLY A C 1
ATOM 2417 O O . GLY A 1 310 ? 13.812 -14.68 -28.188 1 34.44 310 GLY A O 1
ATOM 2418 N N . GLU A 1 311 ? 12.641 -15.289 -30.016 1 35.06 311 GLU A N 1
ATOM 2419 C CA . GLU A 1 311 ? 11.547 -14.328 -30.156 1 35.06 311 GLU A CA 1
ATOM 2420 C C . GLU A 1 311 ? 10.68 -14.281 -28.906 1 35.06 311 GLU A C 1
ATOM 2422 O O . GLU A 1 311 ? 10.023 -15.266 -28.562 1 35.06 311 GLU A O 1
ATOM 2427 N N . SER A 1 312 ? 11.133 -13.781 -27.828 1 36.47 312 SER A N 1
ATOM 2428 C CA . SER A 1 312 ? 10.188 -13.484 -26.75 1 36.47 312 SER A CA 1
ATOM 2429 C C . SER A 1 312 ? 8.852 -12.992 -27.312 1 36.47 312 SER A C 1
ATOM 2431 O O . SER A 1 312 ? 8.82 -12.086 -28.141 1 36.47 312 SER A O 1
ATOM 2433 N N . SER A 1 313 ? 7.93 -13.859 -27.516 1 36.09 313 SER A N 1
ATOM 2434 C CA . SER A 1 313 ? 6.629 -13.453 -28.047 1 36.09 313 SER A CA 1
ATOM 2435 C C . SER A 1 313 ? 6.066 -12.266 -27.266 1 36.09 313 SER A C 1
ATOM 2437 O O . SER A 1 313 ? 6.059 -12.266 -26.031 1 36.09 313 SER A O 1
ATOM 2439 N N . GLY A 1 314 ? 6.18 -11.117 -27.844 1 30.92 314 GLY A N 1
ATOM 2440 C CA . GLY A 1 314 ? 5.59 -9.828 -27.516 1 30.92 314 GLY A CA 1
ATOM 2441 C C . GLY A 1 314 ? 4.207 -9.938 -26.906 1 30.92 314 GLY A C 1
ATOM 2442 O O . GLY A 1 314 ? 3.604 -11.016 -26.906 1 30.92 314 GLY A O 1
ATOM 2443 N N . VAL A 1 315 ? 3.645 -8.781 -26.453 1 31.31 315 VAL A N 1
ATOM 2444 C CA . VAL A 1 315 ? 2.352 -8.398 -25.906 1 31.31 315 VAL A CA 1
ATOM 2445 C C . VAL A 1 315 ? 1.229 -9.062 -26.703 1 31.31 315 VAL A C 1
ATOM 2447 O O . VAL A 1 315 ? 1.07 -8.805 -27.891 1 31.31 315 VAL A O 1
ATOM 2450 N N . VAL A 1 316 ? 0.884 -10.242 -26.453 1 26.3 316 VAL A N 1
ATOM 2451 C CA . VAL A 1 316 ? -0.383 -10.625 -27.062 1 26.3 316 VAL A CA 1
ATOM 2452 C C . VAL A 1 316 ? -1.453 -9.586 -26.734 1 26.3 316 VAL A C 1
ATOM 2454 O O . VAL A 1 316 ? -1.755 -9.344 -25.578 1 26.3 316 VAL A O 1
ATOM 2457 N N . GLU A 1 317 ? -1.718 -8.586 -27.641 1 23.94 317 GLU A N 1
ATOM 2458 C CA . GLU A 1 317 ? -2.889 -7.719 -27.578 1 23.94 317 GLU A CA 1
ATOM 2459 C C . GLU A 1 317 ? -4.164 -8.523 -27.359 1 23.94 317 GLU A C 1
ATOM 2461 O O . GLU A 1 317 ? -4.336 -9.594 -27.953 1 23.94 317 GLU A O 1
ATOM 2466 N N . MET B 1 1 ? -9.023 -24.438 52.094 1 27.09 1 MET B N 1
ATOM 2467 C CA . MET B 1 1 ? -8.781 -23.531 50.969 1 27.09 1 MET B CA 1
ATOM 2468 C C . MET B 1 1 ? -8.445 -24.312 49.719 1 27.09 1 MET B C 1
ATOM 2470 O O . MET B 1 1 ? -7.453 -25.031 49.656 1 27.09 1 MET B O 1
ATOM 2474 N N . PRO B 1 2 ? -9.328 -24.703 48.812 1 31.31 2 PRO B N 1
ATOM 2475 C CA . PRO B 1 2 ? -9.016 -25.891 48 1 31.31 2 PRO B CA 1
ATOM 2476 C C . PRO B 1 2 ? -8.023 -25.594 46.875 1 31.31 2 PRO B C 1
ATOM 2478 O O . PRO B 1 2 ? -7.887 -24.438 46.469 1 31.31 2 PRO B O 1
ATOM 2481 N N . PRO B 1 3 ? -7.004 -26.547 46.562 1 30.11 3 PRO B N 1
ATOM 2482 C CA . PRO B 1 3 ? -5.844 -26.547 45.688 1 30.11 3 PRO B CA 1
ATOM 2483 C C . PRO B 1 3 ? -6.227 -26.344 44.219 1 30.11 3 PRO B C 1
ATOM 2485 O O . PRO B 1 3 ? -7.195 -26.953 43.75 1 30.11 3 PRO B O 1
ATOM 2488 N N . ILE B 1 4 ? -6.16 -25.094 43.719 1 29.69 4 ILE B N 1
ATOM 2489 C CA . ILE B 1 4 ? -6.566 -24.719 42.375 1 29.69 4 ILE B CA 1
ATOM 2490 C C . ILE B 1 4 ? -5.785 -25.547 41.375 1 29.69 4 ILE B C 1
ATOM 2492 O O . ILE B 1 4 ? -4.555 -25.5 41.344 1 29.69 4 ILE B O 1
ATOM 2496 N N . ARG B 1 5 ? -6.352 -26.609 40.812 1 24.2 5 ARG B N 1
ATOM 2497 C CA . ARG B 1 5 ? -5.816 -27.609 39.875 1 24.2 5 ARG B CA 1
ATOM 2498 C C . ARG B 1 5 ? -5.438 -26.953 38.562 1 24.2 5 ARG B C 1
ATOM 2500 O O . ARG B 1 5 ? -6.273 -26.328 37.906 1 24.2 5 ARG B O 1
ATOM 2507 N N . ARG B 1 6 ? -4.109 -26.625 38.25 1 28.22 6 ARG B N 1
ATOM 2508 C CA . ARG B 1 6 ? -3.387 -26.141 37.094 1 28.22 6 ARG B CA 1
ATOM 2509 C C . ARG B 1 6 ? -3.693 -26.984 35.875 1 28.22 6 ARG B C 1
ATOM 2511 O O . ARG B 1 6 ? -3.373 -28.172 35.812 1 28.22 6 ARG B O 1
ATOM 2518 N N . GLU B 1 7 ? -4.879 -26.797 35.219 1 25.44 7 GLU B N 1
ATOM 2519 C CA . GLU B 1 7 ? -5.168 -27.656 34.062 1 25.44 7 GLU B CA 1
ATOM 2520 C C . GLU B 1 7 ? -4.125 -27.5 32.969 1 25.44 7 GLU B C 1
ATOM 2522 O O . GLU B 1 7 ? -3.699 -26.391 32.688 1 25.44 7 GLU B O 1
ATOM 2527 N N . LYS B 1 8 ? -3.287 -28.641 32.625 1 29.38 8 LYS B N 1
ATOM 2528 C CA . LYS B 1 8 ? -2.268 -29.094 31.703 1 29.38 8 LYS B CA 1
ATOM 2529 C C . LYS B 1 8 ? -2.688 -28.812 30.25 1 29.38 8 LYS B C 1
ATOM 2531 O O . LYS B 1 8 ? -3.611 -29.453 29.734 1 29.38 8 LYS B O 1
ATOM 2536 N N . THR B 1 9 ? -2.793 -27.562 29.828 1 27.41 9 THR B N 1
ATOM 2537 C CA . THR B 1 9 ? -3.166 -27.25 28.453 1 27.41 9 THR B CA 1
ATOM 2538 C C . THR B 1 9 ? -2.264 -27.984 27.469 1 27.41 9 THR B C 1
ATOM 2540 O O . THR B 1 9 ? -1.046 -28.031 27.656 1 27.41 9 THR B O 1
ATOM 2543 N N . ASN B 1 10 ? -2.805 -28.938 26.531 1 25.72 10 ASN B N 1
ATOM 2544 C CA . ASN B 1 10 ? -2.412 -29.984 25.609 1 25.72 10 ASN B CA 1
ATOM 2545 C C . ASN B 1 10 ? -1.504 -29.453 24.5 1 25.72 10 ASN B C 1
ATOM 2547 O O . ASN B 1 10 ? -1.876 -28.516 23.781 1 25.72 10 ASN B O 1
ATOM 2551 N N . SER B 1 11 ? -0.129 -29.672 24.562 1 27.92 11 SER B N 1
ATOM 2552 C CA . SER B 1 11 ? 1.128 -29.641 23.828 1 27.92 11 SER B CA 1
ATOM 2553 C C . SER B 1 11 ? 0.984 -30.328 22.469 1 27.92 11 SER B C 1
ATOM 2555 O O . SER B 1 11 ? 1.962 -30.453 21.734 1 27.92 11 SER B O 1
ATOM 2557 N N . THR B 1 12 ? -0.152 -30.984 22.172 1 27.47 12 THR B N 1
ATOM 2558 C CA . THR B 1 12 ? -0.064 -32.031 21.156 1 27.47 12 THR B CA 1
ATOM 2559 C C . THR B 1 12 ? -0.013 -31.438 19.766 1 27.47 12 THR B C 1
ATOM 2561 O O . THR B 1 12 ? 0.273 -32.125 18.781 1 27.47 12 THR B O 1
ATOM 2564 N N . ALA B 1 13 ? -0.546 -30.203 19.531 1 28.36 13 ALA B N 1
ATOM 2565 C CA . ALA B 1 13 ? -0.839 -29.891 18.141 1 28.36 13 ALA B CA 1
ATOM 2566 C C . ALA B 1 13 ? 0.444 -29.641 17.344 1 28.36 13 ALA B C 1
ATOM 2568 O O . ALA B 1 13 ? 0.473 -29.812 16.125 1 28.36 13 ALA B O 1
ATOM 2569 N N . THR B 1 14 ? 1.568 -29.188 18 1 26.62 14 THR B N 1
ATOM 2570 C CA . THR B 1 14 ? 2.732 -28.766 17.234 1 26.62 14 THR B CA 1
ATOM 2571 C C . THR B 1 14 ? 3.502 -29.953 16.703 1 26.62 14 THR B C 1
ATOM 2573 O O . THR B 1 14 ? 4.395 -29.812 15.859 1 26.62 14 THR B O 1
ATOM 2576 N N . LYS B 1 15 ? 3.35 -31.125 17.469 1 28.42 15 LYS B N 1
ATOM 2577 C CA . LYS B 1 15 ? 4.203 -32.25 17.109 1 28.42 15 LYS B CA 1
ATOM 2578 C C . LYS B 1 15 ? 3.852 -32.812 15.734 1 28.42 15 LYS B C 1
ATOM 2580 O O . LYS B 1 15 ? 4.656 -33.5 15.117 1 28.42 15 LYS B O 1
ATOM 2585 N N . ALA B 1 16 ? 2.533 -32.781 15.5 1 27.67 16 ALA B N 1
ATOM 2586 C CA . ALA B 1 16 ? 2.129 -33.531 14.312 1 27.67 16 ALA B CA 1
ATOM 2587 C C . ALA B 1 16 ? 2.672 -32.875 13.039 1 27.67 16 ALA B C 1
ATOM 2589 O O . ALA B 1 16 ? 2.629 -33.5 11.969 1 27.67 16 ALA B O 1
ATOM 2590 N N . PHE B 1 17 ? 2.941 -31.625 13.078 1 27.59 17 PHE B N 1
ATOM 2591 C CA . PHE B 1 17 ? 3.297 -30.984 11.82 1 27.59 17 PHE B CA 1
ATOM 2592 C C . PHE B 1 17 ? 4.668 -31.453 11.344 1 27.59 17 PHE B C 1
ATOM 2594 O O . PHE B 1 17 ? 4.891 -31.609 10.141 1 27.59 17 PHE B O 1
ATOM 2601 N N . GLN B 1 18 ? 5.59 -31.734 12.359 1 28.89 18 GLN B N 1
ATOM 2602 C CA . GLN B 1 18 ? 6.941 -32.125 11.992 1 28.89 18 GLN B CA 1
ATOM 2603 C C . GLN B 1 18 ? 6.93 -33.469 11.227 1 28.89 18 GLN B C 1
ATOM 2605 O O . GLN B 1 18 ? 7.742 -33.656 10.32 1 28.89 18 GLN B O 1
ATOM 2610 N N . GLU B 1 19 ? 6.109 -34.375 11.719 1 27.66 19 GLU B N 1
ATOM 2611 C CA . GLU B 1 19 ? 6.355 -35.719 11.234 1 27.66 19 GLU B CA 1
ATOM 2612 C C . GLU B 1 19 ? 6.152 -35.812 9.727 1 27.66 19 GLU B C 1
ATOM 2614 O O . GLU B 1 19 ? 6.793 -36.625 9.055 1 27.66 19 GLU B O 1
ATOM 2619 N N . ARG B 1 20 ? 5.121 -35.094 9.297 1 28.45 20 ARG B N 1
ATOM 2620 C CA . ARG B 1 20 ? 4.707 -35.469 7.949 1 28.45 20 ARG B CA 1
ATOM 2621 C C . ARG B 1 20 ? 5.684 -34.938 6.906 1 28.45 20 ARG B C 1
ATOM 2623 O O . ARG B 1 20 ? 5.508 -35.156 5.707 1 28.45 20 ARG B O 1
ATOM 2630 N N . LEU B 1 21 ? 6.523 -33.969 7.238 1 28.36 21 LEU B N 1
ATOM 2631 C CA . LEU B 1 21 ? 7.328 -33.531 6.109 1 28.36 21 LEU B CA 1
ATOM 2632 C C . LEU B 1 21 ? 8.328 -34.594 5.684 1 28.36 21 LEU B C 1
ATOM 2634 O O . LEU B 1 21 ? 9.086 -34.406 4.734 1 28.36 21 LEU B O 1
ATOM 2638 N N . GLU B 1 22 ? 8.523 -35.656 6.578 1 25.12 22 GLU B N 1
ATOM 2639 C CA . GLU B 1 22 ? 9.719 -36.469 6.359 1 25.12 22 GLU B CA 1
ATOM 2640 C C . GLU B 1 22 ? 9.625 -37.25 5.055 1 25.12 22 GLU B C 1
ATOM 2642 O O . GLU B 1 22 ? 10.633 -37.5 4.391 1 25.12 22 GLU B O 1
ATOM 2647 N N . SER B 1 23 ? 8.453 -37.906 4.805 1 26.78 23 SER B N 1
ATOM 2648 C CA . SER B 1 23 ? 8.656 -39.219 4.219 1 26.78 23 SER B CA 1
ATOM 2649 C C . SER B 1 23 ? 9.078 -39.125 2.756 1 26.78 23 SER B C 1
ATOM 2651 O O . SER B 1 23 ? 9.227 -40.156 2.074 1 26.78 23 SER B O 1
ATOM 2653 N N . PHE B 1 24 ? 8.961 -38.062 2.094 1 24.47 24 PHE B N 1
ATOM 2654 C CA . PHE B 1 24 ? 8.953 -38.375 0.672 1 24.47 24 PHE B CA 1
ATOM 2655 C C . PHE B 1 24 ? 10.328 -38.875 0.221 1 24.47 24 PHE B C 1
ATOM 2657 O O . PHE B 1 24 ? 11.188 -38.062 -0.14 1 24.47 24 PHE B O 1
ATOM 2664 N N . ALA B 1 25 ? 10.984 -39.75 1.146 1 24.08 25 ALA B N 1
ATOM 2665 C CA . ALA B 1 25 ? 12.227 -40.375 0.708 1 24.08 25 ALA B CA 1
ATOM 2666 C C . ALA B 1 25 ? 12.062 -41 -0.68 1 24.08 25 ALA B C 1
ATOM 2668 O O . ALA B 1 25 ? 11.086 -41.719 -0.944 1 24.08 25 ALA B O 1
ATOM 2669 N N . PHE B 1 26 ? 12.742 -40.469 -1.641 1 21.09 26 PHE B N 1
ATOM 2670 C CA . PHE B 1 26 ? 12.93 -40.844 -3.035 1 21.09 26 PHE B CA 1
ATOM 2671 C C . PHE B 1 26 ? 13.328 -42.312 -3.146 1 21.09 26 PHE B C 1
ATOM 2673 O O . PHE B 1 26 ? 14.336 -42.719 -2.574 1 21.09 26 PHE B O 1
ATOM 2680 N N . SER B 1 27 ? 12.328 -43.219 -3.156 1 19.22 27 SER B N 1
ATOM 2681 C CA . SER B 1 27 ? 12.562 -44.625 -3.479 1 19.22 27 SER B CA 1
ATOM 2682 C C . SER B 1 27 ? 13.406 -44.781 -4.738 1 19.22 27 SER B C 1
ATOM 2684 O O . SER B 1 27 ? 13.195 -44.062 -5.719 1 19.22 27 SER B O 1
ATOM 2686 N N . SER B 1 28 ? 14.617 -45.344 -4.512 1 20.42 28 SER B N 1
ATOM 2687 C CA . SER B 1 28 ? 15.703 -45.812 -5.371 1 20.42 28 SER B CA 1
ATOM 2688 C C . SER B 1 28 ? 15.18 -46.719 -6.48 1 20.42 28 SER B C 1
ATOM 2690 O O . SER B 1 28 ? 14.617 -47.781 -6.211 1 20.42 28 SER B O 1
ATOM 2692 N N . VAL B 1 29 ? 14.625 -46.062 -7.48 1 17.98 29 VAL B N 1
ATOM 2693 C CA . VAL B 1 29 ? 14.203 -46.906 -8.594 1 17.98 29 VAL B CA 1
ATOM 2694 C C . VAL B 1 29 ? 15.383 -47.75 -9.07 1 17.98 29 VAL B C 1
ATOM 2696 O O . VAL B 1 29 ? 16.453 -47.219 -9.367 1 17.98 29 VAL B O 1
ATOM 2699 N N . SER B 1 30 ? 15.266 -49.062 -8.852 1 18.7 30 SER B N 1
ATOM 2700 C CA . SER B 1 30 ? 16.062 -50.25 -9.188 1 18.7 30 SER B CA 1
ATOM 2701 C C . SER B 1 30 ? 16.188 -50.406 -10.703 1 18.7 30 SER B C 1
ATOM 2703 O O . SER B 1 30 ? 15.383 -51.094 -11.328 1 18.7 30 SER B O 1
ATOM 2705 N N . THR B 1 31 ? 16.219 -49.344 -11.438 1 16.55 31 THR B N 1
ATOM 2706 C CA . THR B 1 31 ? 16.141 -49.906 -12.789 1 16.55 31 THR B CA 1
ATOM 2707 C C . THR B 1 31 ? 17.266 -50.906 -13.016 1 16.55 31 THR B C 1
ATOM 2709 O O . THR B 1 31 ? 18.422 -50.656 -12.641 1 16.55 31 THR B O 1
ATOM 2712 N N . ARG B 1 32 ? 16.75 -52.031 -13.57 1 15.89 32 ARG B N 1
ATOM 2713 C CA . ARG B 1 32 ? 17.25 -53.344 -14.023 1 15.89 32 ARG B CA 1
ATOM 2714 C C . ARG B 1 32 ? 18.438 -53.156 -14.977 1 15.89 32 ARG B C 1
ATOM 2716 O O . ARG B 1 32 ? 18.641 -52.062 -15.531 1 15.89 32 ARG B O 1
ATOM 2723 N N . THR B 1 33 ? 18.547 -54.125 -15.883 1 15.12 33 THR B N 1
ATOM 2724 C CA . THR B 1 33 ? 19.469 -55.188 -16.312 1 15.12 33 THR B CA 1
ATOM 2725 C C . THR B 1 33 ? 20.172 -54.781 -17.594 1 15.12 33 THR B C 1
ATOM 2727 O O . THR B 1 33 ? 21.344 -55.156 -17.812 1 15.12 33 THR B O 1
ATOM 2730 N N . ARG B 1 34 ? 19.656 -54 -18.672 1 14.98 34 ARG B N 1
ATOM 2731 C CA . ARG B 1 34 ? 19.828 -54.875 -19.828 1 14.98 34 ARG B CA 1
ATOM 2732 C C . ARG B 1 34 ? 21.312 -55.125 -20.109 1 14.98 34 ARG B C 1
ATOM 2734 O O . ARG B 1 34 ? 22.125 -54.219 -19.984 1 14.98 34 ARG B O 1
ATOM 2741 N N . ALA B 1 35 ? 21.531 -56.281 -20.922 1 14.56 35 ALA B N 1
ATOM 2742 C CA . ALA B 1 35 ? 22.484 -57.312 -21.297 1 14.56 35 ALA B CA 1
ATOM 2743 C C . ALA B 1 35 ? 23.5 -56.812 -22.312 1 14.56 35 ALA B C 1
ATOM 2745 O O . ALA B 1 35 ? 24.672 -57.156 -22.266 1 14.56 35 ALA B O 1
ATOM 2746 N N . ALA B 1 36 ? 23.125 -56.094 -23.469 1 14.48 36 ALA B N 1
ATOM 2747 C CA . ALA B 1 36 ? 23.484 -56.875 -24.656 1 14.48 36 ALA B CA 1
ATOM 2748 C C . ALA B 1 36 ? 25 -56.906 -24.844 1 14.48 36 ALA B C 1
ATOM 2750 O O . ALA B 1 36 ? 25.719 -56.062 -24.312 1 14.48 36 ALA B O 1
ATOM 2751 N N . ASN B 1 37 ? 25.328 -57.188 -26.188 1 14.27 37 ASN B N 1
ATOM 2752 C CA . ASN B 1 37 ? 26.094 -58.125 -27 1 14.27 37 ASN B CA 1
ATOM 2753 C C . ASN B 1 37 ? 27.531 -57.656 -27.234 1 14.27 37 ASN B C 1
ATOM 2755 O O . ASN B 1 37 ? 27.828 -56.469 -27.031 1 14.27 37 ASN B O 1
ATOM 2759 N N . ARG B 1 38 ? 28.062 -58 -28.516 1 14.45 38 ARG B N 1
ATOM 2760 C CA . ARG B 1 38 ? 29.047 -58.969 -29.016 1 14.45 38 ARG B CA 1
ATOM 2761 C C . ARG B 1 38 ? 30.344 -58.281 -29.406 1 14.45 38 ARG B C 1
ATOM 2763 O O . ARG B 1 38 ? 31.438 -58.75 -29.062 1 14.45 38 ARG B O 1
ATOM 2770 N N . ALA B 1 39 ? 30.375 -57.562 -30.641 1 14.17 39 ALA B N 1
ATOM 2771 C CA . ALA B 1 39 ? 31.156 -58.219 -31.688 1 14.17 39 ALA B CA 1
ATOM 2772 C C . ALA B 1 39 ? 32.656 -57.906 -31.531 1 14.17 39 ALA B C 1
ATOM 2774 O O . ALA B 1 39 ? 33.031 -56.938 -30.875 1 14.17 39 ALA B O 1
ATOM 2775 N N . ALA B 1 40 ? 33.344 -57.906 -32.812 1 14.2 40 ALA B N 1
ATOM 2776 C CA . ALA B 1 40 ? 34.344 -58.75 -33.438 1 14.2 40 ALA B CA 1
ATOM 2777 C C . ALA B 1 40 ? 35.75 -58.156 -33.312 1 14.2 40 ALA B C 1
ATOM 2779 O O . ALA B 1 40 ? 36.688 -58.812 -32.844 1 14.2 40 ALA B O 1
ATOM 2780 N N . SER B 1 41 ? 36.281 -57.531 -34.469 1 13.98 41 SER B N 1
ATOM 2781 C CA . SER B 1 41 ? 37.281 -58.25 -35.25 1 13.98 41 SER B CA 1
ATOM 2782 C C . SER B 1 41 ? 38.688 -57.781 -34.906 1 13.98 41 SER B C 1
ATOM 2784 O O . SER B 1 41 ? 38.875 -56.719 -34.281 1 13.98 41 SER B O 1
ATOM 2786 N N . LYS B 1 42 ? 39.531 -57.781 -36.125 1 14.91 42 LYS B N 1
ATOM 2787 C CA . LYS B 1 42 ? 40.719 -58.562 -36.531 1 14.91 42 LYS B CA 1
ATOM 2788 C C . LYS B 1 42 ? 42 -57.812 -36.188 1 14.91 42 LYS B C 1
ATOM 2790 O O . LYS B 1 42 ? 42.75 -58.281 -35.344 1 14.91 42 LYS B O 1
ATOM 2795 N N . SER B 1 43 ? 42.719 -57.344 -37.312 1 14.06 43 SER B N 1
ATOM 2796 C CA . SER B 1 43 ? 43.938 -58.031 -37.719 1 14.06 43 SER B CA 1
ATOM 2797 C C . SER B 1 43 ? 45.188 -57.312 -37.219 1 14.06 43 SER B C 1
ATOM 2799 O O . SER B 1 43 ? 46.062 -57.906 -36.594 1 14.06 43 SER B O 1
ATOM 2801 N N . ASN B 1 44 ? 45.688 -56.281 -38.094 1 14.24 44 ASN B N 1
ATOM 2802 C CA . ASN B 1 44 ? 46.875 -56.656 -38.875 1 14.24 44 ASN B CA 1
ATOM 2803 C C . ASN B 1 44 ? 48.156 -56.281 -38.156 1 14.24 44 ASN B C 1
ATOM 2805 O O . ASN B 1 44 ? 48.156 -55.438 -37.25 1 14.24 44 ASN B O 1
ATOM 2809 N N . THR B 1 45 ? 49.156 -55.719 -39.031 1 14.55 45 THR B N 1
ATOM 2810 C CA . THR B 1 45 ? 50.438 -56.312 -39.406 1 14.55 45 THR B CA 1
ATOM 2811 C C . THR B 1 45 ? 51.562 -55.781 -38.531 1 14.55 45 THR B C 1
ATOM 2813 O O . THR B 1 45 ? 51.438 -54.75 -37.906 1 14.55 45 THR B O 1
ATOM 2816 N N . PRO B 1 46 ? 52.688 -55.219 -39.281 1 15.14 46 PRO B N 1
ATOM 2817 C CA . PRO B 1 46 ? 53.906 -56 -39.344 1 15.14 46 PRO B CA 1
ATOM 2818 C C . PRO B 1 46 ? 54.969 -55.5 -38.375 1 15.14 46 PRO B C 1
ATOM 2820 O O . PRO B 1 46 ? 55.438 -56.281 -37.531 1 15.14 46 PRO B O 1
ATOM 2823 N N . PRO B 1 47 ? 56.094 -54.844 -39 1 14.36 47 PRO B N 1
ATOM 2824 C CA . PRO B 1 47 ? 57.375 -55.531 -39.062 1 14.36 47 PRO B CA 1
ATOM 2825 C C . PRO B 1 47 ? 58.344 -55.031 -38 1 14.36 47 PRO B C 1
ATOM 2827 O O . PRO B 1 47 ? 58.906 -55.844 -37.219 1 14.36 47 PRO B O 1
ATOM 2830 N N . ALA B 1 48 ? 59.406 -54.219 -38.562 1 14.66 48 ALA B N 1
ATOM 2831 C CA . ALA B 1 48 ? 60.781 -54.719 -38.688 1 14.66 48 ALA B CA 1
ATOM 2832 C C . ALA B 1 48 ? 61.625 -54.281 -37.5 1 14.66 48 ALA B C 1
ATOM 2834 O O . ALA B 1 48 ? 61.25 -53.375 -36.75 1 14.66 48 ALA B O 1
ATOM 2835 N N . THR B 1 49 ? 62.906 -53.875 -37.844 1 14.56 49 THR B N 1
ATOM 2836 C CA . THR B 1 49 ? 64.125 -54.625 -37.594 1 14.56 49 THR B CA 1
ATOM 2837 C C . THR B 1 49 ? 64.938 -53.969 -36.5 1 14.56 49 THR B C 1
ATOM 2839 O O . THR B 1 49 ? 65.5 -54.656 -35.594 1 14.56 49 THR B O 1
ATOM 2842 N N . ASP B 1 50 ? 65.5 -52.688 -36.719 1 14.51 50 ASP B N 1
ATOM 2843 C CA . ASP B 1 50 ? 66.938 -52.812 -36.875 1 14.51 50 ASP B CA 1
ATOM 2844 C C . ASP B 1 50 ? 67.688 -52.719 -35.531 1 14.51 50 ASP B C 1
ATOM 2846 O O . ASP B 1 50 ? 67.062 -52.281 -34.531 1 14.51 50 ASP B O 1
ATOM 2850 N N . GLN B 1 51 ? 68.938 -52.156 -35.625 1 14.85 51 GLN B N 1
ATOM 2851 C CA . GLN B 1 51 ? 70.188 -52.781 -35.312 1 14.85 51 GLN B CA 1
ATOM 2852 C C . GLN B 1 51 ? 70.688 -52.406 -33.938 1 14.85 51 GLN B C 1
ATOM 2854 O O . GLN B 1 51 ? 71 -53.281 -33.125 1 14.85 51 GLN B O 1
ATOM 2859 N N . GLY B 1 52 ? 71.438 -51.281 -33.781 1 15.55 52 GLY B N 1
ATOM 2860 C CA . GLY B 1 52 ? 72.875 -51.531 -33.531 1 15.55 52 GLY B CA 1
ATOM 2861 C C . GLY B 1 52 ? 73.188 -51.594 -32.031 1 15.55 52 GLY B C 1
ATOM 2862 O O . GLY B 1 52 ? 72.375 -51.188 -31.203 1 15.55 52 GLY B O 1
ATOM 2863 N N . PRO B 1 53 ? 74.5 -51.375 -31.844 1 16.11 53 PRO B N 1
ATOM 2864 C CA . PRO B 1 53 ? 75.375 -52.219 -31 1 16.11 53 PRO B CA 1
ATOM 2865 C C . PRO B 1 53 ? 75.312 -51.812 -29.531 1 16.11 53 PRO B C 1
ATOM 2867 O O . PRO B 1 53 ? 74.812 -50.75 -29.188 1 16.11 53 PRO B O 1
ATOM 2870 N N . GLU B 1 54 ? 76.375 -52.25 -28.938 1 15.52 54 GLU B N 1
ATOM 2871 C CA . GLU B 1 54 ? 76.625 -52.969 -27.703 1 15.52 54 GLU B CA 1
ATOM 2872 C C . GLU B 1 54 ? 77 -52.031 -26.547 1 15.52 54 GLU B C 1
ATOM 2874 O O . GLU B 1 54 ? 76.562 -52.25 -25.422 1 15.52 54 GLU B O 1
ATOM 2879 N N . GLU B 1 55 ? 77.75 -50.938 -26.781 1 16.16 55 GLU B N 1
ATOM 2880 C CA . GLU B 1 55 ? 79 -51.125 -26 1 16.16 55 GLU B CA 1
ATOM 2881 C C . GLU B 1 55 ? 78.75 -50.781 -24.531 1 16.16 55 GLU B C 1
ATOM 2883 O O . GLU B 1 55 ? 77.875 -49.969 -24.203 1 16.16 55 GLU B O 1
ATOM 2888 N N . ALA B 1 56 ? 79.75 -51.219 -23.703 1 16.06 56 ALA B N 1
ATOM 2889 C CA . ALA B 1 56 ? 79.75 -51.781 -22.359 1 16.06 56 ALA B CA 1
ATOM 2890 C C . ALA B 1 56 ? 79.625 -50.656 -21.312 1 16.06 56 ALA B C 1
ATOM 2892 O O . ALA B 1 56 ? 78.75 -50.719 -20.438 1 16.06 56 ALA B O 1
ATOM 2893 N N . PRO B 1 57 ? 80.875 -50.062 -20.891 1 16.2 57 PRO B N 1
ATOM 2894 C CA . PRO B 1 57 ? 81.312 -50.531 -19.594 1 16.2 57 PRO B CA 1
ATOM 2895 C C . PRO B 1 57 ? 80.875 -49.625 -18.438 1 16.2 57 PRO B C 1
ATOM 2897 O O . PRO B 1 57 ? 80.312 -50.094 -17.453 1 16.2 57 PRO B O 1
ATOM 2900 N N . SER B 1 58 ? 81.75 -48.562 -18.219 1 16.53 58 SER B N 1
ATOM 2901 C CA . SER B 1 58 ? 82.625 -48.469 -17.047 1 16.53 58 SER B CA 1
ATOM 2902 C C . SER B 1 58 ? 81.938 -47.719 -15.898 1 16.53 58 SER B C 1
ATOM 2904 O O . SER B 1 58 ? 80.938 -47.031 -16.109 1 16.53 58 SER B O 1
ATOM 2906 N N . ALA B 1 59 ? 82.875 -47.125 -15.016 1 17.14 59 ALA B N 1
ATOM 2907 C CA . ALA B 1 59 ? 83.125 -47.281 -13.586 1 17.14 59 ALA B CA 1
ATOM 2908 C C . ALA B 1 59 ? 82.312 -46.25 -12.789 1 17.14 59 ALA B C 1
ATOM 2910 O O . ALA B 1 59 ? 81.625 -46.594 -11.844 1 17.14 59 ALA B O 1
ATOM 2911 N N . ASN B 1 60 ? 82.938 -45.031 -12.68 1 19.08 60 ASN B N 1
ATOM 2912 C CA . ASN B 1 60 ? 83.5 -44.375 -11.5 1 19.08 60 ASN B CA 1
ATOM 2913 C C . ASN B 1 60 ? 82.5 -43.5 -10.797 1 19.08 60 ASN B C 1
ATOM 2915 O O . ASN B 1 60 ? 81.812 -42.688 -11.445 1 19.08 60 ASN B O 1
ATOM 2919 N N . LEU B 1 61 ? 82.25 -43.812 -9.523 1 17.97 61 LEU B N 1
ATOM 2920 C CA . LEU B 1 61 ? 81.125 -43.656 -8.602 1 17.97 61 LEU B CA 1
ATOM 2921 C C . LEU B 1 61 ? 80.875 -42.156 -8.344 1 17.97 61 LEU B C 1
ATOM 2923 O O . LEU B 1 61 ? 79.688 -41.719 -8.469 1 17.97 61 LEU B O 1
ATOM 2927 N N . ASP B 1 62 ? 81.688 -41.531 -7.492 1 18.84 62 ASP B N 1
ATOM 2928 C CA . ASP B 1 62 ? 81.062 -41.156 -6.227 1 18.84 62 ASP B CA 1
ATOM 2929 C C . ASP B 1 62 ? 80.438 -39.75 -6.289 1 18.84 62 ASP B C 1
ATOM 2931 O O . ASP B 1 62 ? 79.938 -39.219 -5.289 1 18.84 62 ASP B O 1
ATOM 2935 N N . SER B 1 63 ? 80.375 -39.125 -7.395 1 18.67 63 SER B N 1
ATOM 2936 C CA . SER B 1 63 ? 80.5 -37.688 -7.309 1 18.67 63 SER B CA 1
ATOM 2937 C C . SER B 1 63 ? 79.375 -37.094 -6.449 1 18.67 63 SER B C 1
ATOM 2939 O O . SER B 1 63 ? 78.188 -37.312 -6.727 1 18.67 63 SER B O 1
ATOM 2941 N N . THR B 1 64 ? 79.688 -36.75 -5.172 1 21.62 64 THR B N 1
ATOM 2942 C CA . THR B 1 64 ? 78.875 -36.281 -4.051 1 21.62 64 THR B CA 1
ATOM 2943 C C . THR B 1 64 ? 78.125 -35.031 -4.422 1 21.62 64 THR B C 1
ATOM 2945 O O . THR B 1 64 ? 78.688 -33.969 -4.574 1 21.62 64 THR B O 1
ATOM 2948 N N . SER B 1 65 ? 77.438 -35 -5.523 1 18.3 65 SER B N 1
ATOM 2949 C CA . SER B 1 65 ? 77 -33.688 -6 1 18.3 65 SER B CA 1
ATOM 2950 C C . SER B 1 65 ? 76.125 -33 -4.961 1 18.3 65 SER B C 1
ATOM 2952 O O . SER B 1 65 ? 75.125 -33.594 -4.453 1 18.3 65 SER B O 1
ATOM 2954 N N . LYS B 1 66 ? 76.688 -32 -4.309 1 22.88 66 LYS B N 1
ATOM 2955 C CA . LYS B 1 66 ? 76.188 -31.031 -3.332 1 22.88 66 LYS B CA 1
ATOM 2956 C C . LYS B 1 66 ? 74.875 -30.391 -3.795 1 22.88 66 LYS B C 1
ATOM 2958 O O . LYS B 1 66 ? 74.812 -29.734 -4.836 1 22.88 66 LYS B O 1
ATOM 2963 N N . MET B 1 67 ? 73.75 -31.094 -3.666 1 19.33 67 MET B N 1
ATOM 2964 C CA . MET B 1 67 ? 72.438 -30.656 -4.133 1 19.33 67 MET B CA 1
ATOM 2965 C C . MET B 1 67 ? 72.062 -29.297 -3.535 1 19.33 67 MET B C 1
ATOM 2967 O O . MET B 1 67 ? 72 -29.141 -2.314 1 19.33 67 MET B O 1
ATOM 2971 N N . VAL B 1 68 ? 72.625 -28.266 -4.195 1 20.58 68 VAL B N 1
ATOM 2972 C CA . VAL B 1 68 ? 72.312 -26.891 -3.842 1 20.58 68 VAL B CA 1
ATOM 2973 C C . VAL B 1 68 ? 70.75 -26.75 -3.77 1 20.58 68 VAL B C 1
ATOM 2975 O O . VAL B 1 68 ? 70.062 -27.047 -4.734 1 20.58 68 VAL B O 1
ATOM 2978 N N . ALA B 1 69 ? 70.25 -26.969 -2.627 1 21.28 69 ALA B N 1
ATOM 2979 C CA . ALA B 1 69 ? 68.812 -26.859 -2.275 1 21.28 69 ALA B CA 1
ATOM 2980 C C . ALA B 1 69 ? 68.25 -25.531 -2.721 1 21.28 69 ALA B C 1
ATOM 2982 O O . ALA B 1 69 ? 68.625 -24.469 -2.238 1 21.28 69 ALA B O 1
ATOM 2983 N N . THR B 1 70 ? 68.125 -25.328 -4.027 1 21.45 70 THR B N 1
ATOM 2984 C CA . THR B 1 70 ? 67.438 -24.094 -4.477 1 21.45 70 THR B CA 1
ATOM 2985 C C . THR B 1 70 ? 66.125 -23.875 -3.744 1 21.45 70 THR B C 1
ATOM 2987 O O . THR B 1 70 ? 65.25 -24.703 -3.826 1 21.45 70 THR B O 1
ATOM 2990 N N . ARG B 1 71 ? 66.188 -23.344 -2.545 1 23.52 71 ARG B N 1
ATOM 2991 C CA . ARG B 1 71 ? 65 -22.938 -1.767 1 23.52 71 ARG B CA 1
ATOM 2992 C C . ARG B 1 71 ? 64.062 -22.078 -2.598 1 23.52 71 ARG B C 1
ATOM 2994 O O . ARG B 1 71 ? 64.375 -20.969 -2.977 1 23.52 71 ARG B O 1
ATOM 3001 N N . THR B 1 72 ? 63.344 -22.656 -3.605 1 21.89 72 THR B N 1
ATOM 3002 C CA . THR B 1 72 ? 62.344 -21.875 -4.328 1 21.89 72 THR B CA 1
ATOM 3003 C C . THR B 1 72 ? 61.375 -21.219 -3.355 1 21.89 72 THR B C 1
ATOM 3005 O O . THR B 1 72 ? 60.719 -21.906 -2.584 1 21.89 72 THR B O 1
ATOM 3008 N N . THR B 1 73 ? 61.688 -20.031 -2.869 1 23.83 73 THR B N 1
ATOM 3009 C CA . THR B 1 73 ? 60.812 -19.156 -2.086 1 23.83 73 THR B CA 1
ATOM 3010 C C . THR B 1 73 ? 59.469 -18.984 -2.762 1 23.83 73 THR B C 1
ATOM 3012 O O . THR B 1 73 ? 59.375 -18.469 -3.877 1 23.83 73 THR B O 1
ATOM 3015 N N . VAL B 1 74 ? 58.625 -20 -2.727 1 23.08 74 VAL B N 1
ATOM 3016 C CA . VAL B 1 74 ? 57.281 -19.812 -3.23 1 23.08 74 VAL B CA 1
ATOM 3017 C C . VAL B 1 74 ? 56.656 -18.578 -2.578 1 23.08 74 VAL B C 1
ATOM 3019 O O . VAL B 1 74 ? 56.625 -18.469 -1.352 1 23.08 74 VAL B O 1
ATOM 3022 N N . ARG B 1 75 ? 56.844 -17.438 -3.225 1 25.88 75 ARG B N 1
ATOM 3023 C CA . ARG B 1 75 ? 56.094 -16.219 -2.865 1 25.88 75 ARG B CA 1
ATOM 3024 C C . ARG B 1 75 ? 54.625 -16.516 -2.631 1 25.88 75 ARG B C 1
ATOM 3026 O O . ARG B 1 75 ? 53.938 -17.062 -3.508 1 25.88 75 ARG B O 1
ATOM 3033 N N . ALA B 1 76 ? 54.281 -16.797 -1.408 1 27.66 76 ALA B N 1
ATOM 3034 C CA . ALA B 1 76 ? 52.875 -16.922 -0.947 1 27.66 76 ALA B CA 1
ATOM 3035 C C . ALA B 1 76 ? 52.031 -15.797 -1.508 1 27.66 76 ALA B C 1
ATOM 3037 O O . ALA B 1 76 ? 52.281 -14.617 -1.25 1 27.66 76 ALA B O 1
ATOM 3038 N N . VAL B 1 77 ? 51.594 -15.953 -2.773 1 27.36 77 VAL B N 1
ATOM 3039 C CA . VAL B 1 77 ? 50.594 -15.031 -3.268 1 27.36 77 VAL B CA 1
ATOM 3040 C C . VAL B 1 77 ? 49.438 -14.93 -2.252 1 27.36 77 VAL B C 1
ATOM 3042 O O . VAL B 1 77 ? 48.812 -15.93 -1.894 1 27.36 77 VAL B O 1
ATOM 3045 N N . THR B 1 78 ? 49.656 -14.125 -1.244 1 26.88 78 THR B N 1
ATOM 3046 C CA . THR B 1 78 ? 48.562 -13.758 -0.35 1 26.88 78 THR B CA 1
ATOM 3047 C C . THR B 1 78 ? 47.281 -13.453 -1.141 1 26.88 78 THR B C 1
ATOM 3049 O O . THR B 1 78 ? 47.281 -12.555 -1.984 1 26.88 78 THR B O 1
ATOM 3052 N N . LYS B 1 79 ? 46.594 -14.547 -1.486 1 30.69 79 LYS B N 1
ATOM 3053 C CA . LYS B 1 79 ? 45.25 -14.328 -2.02 1 30.69 79 LYS B CA 1
ATOM 3054 C C . LYS B 1 79 ? 44.5 -13.258 -1.223 1 30.69 79 LYS B C 1
ATOM 3056 O O . LYS B 1 79 ? 44.375 -13.367 -0.001 1 30.69 79 LYS B O 1
ATOM 3061 N N . SER B 1 80 ? 44.75 -11.992 -1.637 1 29.48 80 SER B N 1
ATOM 3062 C CA . SER B 1 80 ? 43.938 -10.891 -1.12 1 29.48 80 SER B CA 1
ATOM 3063 C C . SER B 1 80 ? 42.5 -11.312 -0.919 1 29.48 80 SER B C 1
ATOM 3065 O O . SER B 1 80 ? 41.906 -11.922 -1.804 1 29.48 80 SER B O 1
ATOM 3067 N N . ARG B 1 81 ? 42.188 -11.766 0.276 1 29.73 81 A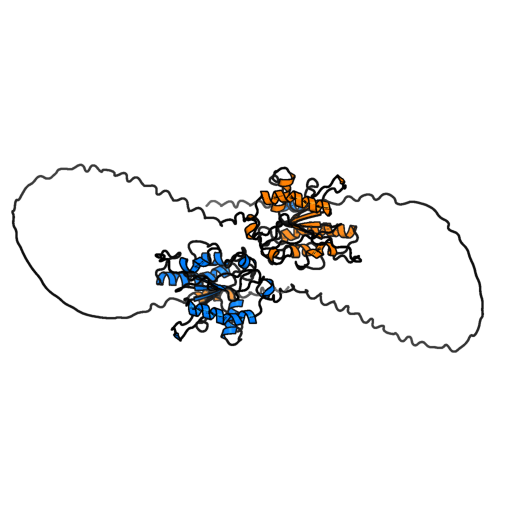RG B N 1
ATOM 3068 C CA . ARG B 1 81 ? 40.781 -11.945 0.658 1 29.73 81 ARG B CA 1
ATOM 3069 C C . ARG B 1 81 ? 39.906 -10.883 0.003 1 29.73 81 ARG B C 1
ATOM 3071 O O . ARG B 1 81 ? 40.062 -9.688 0.231 1 29.73 81 ARG B O 1
ATOM 3078 N N . ALA B 1 82 ? 39.469 -11.211 -1.216 1 30.83 82 ALA B N 1
ATOM 3079 C CA . ALA B 1 82 ? 38.438 -10.352 -1.791 1 30.83 82 ALA B CA 1
ATOM 3080 C C . ALA B 1 82 ? 37.469 -9.859 -0.715 1 30.83 82 ALA B C 1
ATOM 3082 O O . ALA B 1 82 ? 37.094 -10.617 0.173 1 30.83 82 ALA B O 1
ATOM 3083 N N . LYS B 1 83 ? 37.625 -8.516 -0.367 1 34.31 83 LYS B N 1
ATOM 3084 C CA . LYS B 1 83 ? 36.656 -7.82 0.465 1 34.31 83 LYS B CA 1
ATOM 3085 C C . LYS B 1 83 ? 35.25 -8.398 0.265 1 34.31 83 LYS B C 1
ATOM 3087 O O . LYS B 1 83 ? 34.844 -8.672 -0.865 1 34.31 83 LYS B O 1
ATOM 3092 N N . PRO B 1 84 ? 34.719 -9.102 1.271 1 32.94 84 PRO B N 1
ATOM 3093 C CA . PRO B 1 84 ? 33.344 -9.562 1.101 1 32.94 84 PRO B CA 1
ATOM 3094 C C . PRO B 1 84 ? 32.531 -8.641 0.216 1 32.94 84 PRO B C 1
ATOM 3096 O O . PRO B 1 84 ? 32.719 -7.422 0.222 1 32.94 84 PRO B O 1
ATOM 3099 N N . ALA B 1 85 ? 32.125 -9.055 -0.986 1 34 85 ALA B N 1
ATOM 3100 C CA . ALA B 1 85 ? 31.219 -8.281 -1.817 1 34 85 ALA B CA 1
ATOM 3101 C C . ALA B 1 85 ? 30.25 -7.473 -0.958 1 34 85 ALA B C 1
ATOM 3103 O O . ALA B 1 85 ? 29.625 -8 -0.031 1 34 85 ALA B O 1
ATOM 3104 N N . SER B 1 86 ? 30.531 -6.219 -0.731 1 30.97 86 SER B N 1
ATOM 3105 C CA . SER B 1 86 ? 29.656 -5.266 -0.064 1 30.97 86 SER B CA 1
ATOM 3106 C C . SER B 1 86 ? 28.188 -5.617 -0.293 1 30.97 86 SER B C 1
ATOM 3108 O O . SER B 1 86 ? 27.812 -6.074 -1.376 1 30.97 86 SER B O 1
ATOM 3110 N N . ARG B 1 87 ? 27.438 -6.016 0.652 1 36.75 87 ARG B N 1
ATOM 3111 C CA . ARG B 1 87 ? 25.984 -6.199 0.612 1 36.75 87 ARG B CA 1
ATOM 3112 C C . ARG B 1 87 ? 25.344 -5.23 -0.374 1 36.75 87 ARG B C 1
ATOM 3114 O O . ARG B 1 87 ? 25.453 -4.012 -0.219 1 36.75 87 ARG B O 1
ATOM 3121 N N . ARG B 1 88 ? 25.406 -5.504 -1.668 1 36.38 88 ARG B N 1
ATOM 3122 C CA . ARG B 1 88 ? 24.625 -4.68 -2.582 1 36.38 88 ARG B CA 1
ATOM 3123 C C . ARG B 1 88 ? 23.281 -4.293 -1.958 1 36.38 88 ARG B C 1
ATOM 3125 O O . ARG B 1 88 ? 22.422 -5.148 -1.729 1 36.38 88 ARG B O 1
ATOM 3132 N N . GLY B 1 89 ? 23.219 -3.352 -1.06 1 35.06 89 GLY B N 1
ATOM 3133 C CA . GLY B 1 89 ? 22.109 -2.721 -0.341 1 35.06 89 GLY B CA 1
ATOM 3134 C C . GLY B 1 89 ? 20.875 -2.537 -1.189 1 35.06 89 GLY B C 1
ATOM 3135 O O . GLY B 1 89 ? 20.938 -2.627 -2.418 1 35.06 89 GLY B O 1
ATOM 3136 N N . LYS B 1 90 ? 19.734 -2.594 -0.59 1 42.38 90 LYS B N 1
ATOM 3137 C CA . LYS B 1 90 ? 18.422 -2.309 -1.172 1 42.38 90 LYS B CA 1
ATOM 3138 C C . LYS B 1 90 ? 18.5 -1.146 -2.158 1 42.38 90 LYS B C 1
ATOM 3140 O O . LYS B 1 90 ? 19.031 -0.081 -1.83 1 42.38 90 LYS B O 1
ATOM 3145 N N . GLN B 1 91 ? 18.656 -1.425 -3.369 1 42.94 91 GLN B N 1
ATOM 3146 C CA . GLN B 1 91 ? 18.562 -0.293 -4.285 1 42.94 91 GLN B CA 1
ATOM 3147 C C . GLN B 1 91 ? 17.562 0.743 -3.783 1 42.94 91 GLN B C 1
ATOM 3149 O O . GLN B 1 91 ? 16.375 0.445 -3.633 1 42.94 91 GLN B O 1
ATOM 3154 N N . LYS B 1 92 ? 17.875 1.605 -2.957 1 50.88 92 LYS B N 1
ATOM 3155 C CA . LYS B 1 92 ? 17.156 2.758 -2.41 1 50.88 92 LYS B CA 1
ATOM 3156 C C . LYS B 1 92 ? 16.375 3.486 -3.498 1 50.88 92 LYS B C 1
ATOM 3158 O O . LYS B 1 92 ? 16.891 3.715 -4.594 1 50.88 92 LYS B O 1
ATOM 3163 N N . SER B 1 93 ? 15.008 3.346 -3.453 1 63.94 93 SER B N 1
ATOM 3164 C CA . SER B 1 93 ? 14.219 4.172 -4.367 1 63.94 93 SER B CA 1
ATOM 3165 C C . SER B 1 93 ? 14.828 5.562 -4.512 1 63.94 93 SER B C 1
ATOM 3167 O O . SER B 1 93 ? 15.203 6.188 -3.52 1 63.94 93 SER B O 1
ATOM 3169 N N . SER B 1 94 ? 15.305 5.938 -5.699 1 81.75 94 SER B N 1
ATOM 3170 C CA . SER B 1 94 ? 15.922 7.215 -6.051 1 81.75 94 SER B CA 1
ATOM 3171 C C . SER B 1 94 ? 14.875 8.234 -6.488 1 81.75 94 SER B C 1
ATOM 3173 O O . SER B 1 94 ? 13.695 7.906 -6.602 1 81.75 94 SER B O 1
ATOM 3175 N N . TYR B 1 95 ? 15.297 9.453 -6.672 1 90.25 95 TYR B N 1
ATOM 3176 C CA . TYR B 1 95 ? 14.461 10.555 -7.133 1 90.25 95 TYR B CA 1
ATOM 3177 C C . TYR B 1 95 ? 13.648 10.156 -8.359 1 90.25 95 TYR B C 1
ATOM 3179 O O . TYR B 1 95 ? 14.164 9.508 -9.273 1 90.25 95 TYR B O 1
ATOM 3187 N N . ALA B 1 96 ? 12.297 10.359 -8.266 1 91.75 96 ALA B N 1
ATOM 3188 C CA . ALA B 1 96 ? 11.453 10.188 -9.438 1 91.75 96 ALA B CA 1
ATOM 3189 C C . ALA B 1 96 ? 10.984 11.539 -9.984 1 91.75 96 ALA B C 1
ATOM 3191 O O . ALA B 1 96 ? 10.391 12.336 -9.258 1 91.75 96 ALA B O 1
ATOM 3192 N N . PRO B 1 97 ? 11.227 11.812 -11.234 1 93.56 97 PRO B N 1
ATOM 3193 C CA . PRO B 1 97 ? 10.766 13.078 -11.797 1 93.56 97 PRO B CA 1
ATOM 3194 C C . PRO B 1 97 ? 9.25 13.188 -11.852 1 93.56 97 PRO B C 1
ATOM 3196 O O . PRO B 1 97 ? 8.547 12.172 -11.836 1 93.56 97 PRO B O 1
ATOM 3199 N N . PRO B 1 98 ? 8.703 14.422 -11.93 1 91.12 98 PRO B N 1
ATOM 3200 C CA . PRO B 1 98 ? 7.254 14.648 -11.891 1 91.12 98 PRO B CA 1
ATOM 3201 C C . PRO B 1 98 ? 6.512 13.945 -13.023 1 91.12 98 PRO B C 1
ATOM 3203 O O . PRO B 1 98 ? 5.34 13.594 -12.867 1 91.12 98 PRO B O 1
ATOM 3206 N N . GLU B 1 99 ? 7.16 13.641 -14.078 1 92.94 99 GLU B N 1
ATOM 3207 C CA . GLU B 1 99 ? 6.52 13.039 -15.242 1 92.94 99 GLU B CA 1
ATOM 3208 C C . GLU B 1 99 ? 6.117 11.594 -14.961 1 92.94 99 GLU B C 1
ATOM 3210 O O . GLU B 1 99 ? 5.168 11.078 -15.555 1 92.94 99 GLU B O 1
ATOM 3215 N N . LYS B 1 100 ? 6.762 11 -14.078 1 90.06 100 LYS B N 1
ATOM 3216 C CA . LYS B 1 100 ? 6.57 9.57 -13.828 1 90.06 100 LYS B CA 1
ATOM 3217 C C . LYS B 1 100 ? 5.133 9.281 -13.406 1 90.06 100 LYS B C 1
ATOM 3219 O O . LYS B 1 100 ? 4.547 8.281 -13.836 1 90.06 100 LYS B O 1
ATOM 3224 N N . TYR B 1 101 ? 4.609 10.148 -12.602 1 92.06 101 TYR B N 1
ATOM 3225 C CA . TYR B 1 101 ? 3.264 9.914 -12.086 1 92.06 101 TYR B CA 1
ATOM 3226 C C . TYR B 1 101 ? 2.336 11.07 -12.461 1 92.06 101 TYR B C 1
ATOM 3228 O O . TYR B 1 101 ? 1.373 11.352 -11.742 1 92.06 101 TYR B O 1
ATOM 3236 N N . ALA B 1 102 ? 2.568 11.75 -13.484 1 90.62 102 ALA B N 1
ATOM 3237 C CA . ALA B 1 102 ? 1.828 12.938 -13.914 1 90.62 102 ALA B CA 1
ATOM 3238 C C . ALA B 1 102 ? 0.378 12.594 -14.234 1 90.62 102 ALA B C 1
ATOM 3240 O O . ALA B 1 102 ? -0.492 13.461 -14.227 1 90.62 102 ALA B O 1
ATOM 3241 N N . HIS B 1 103 ? 0.091 11.328 -14.5 1 87.88 103 HIS B N 1
ATOM 3242 C CA . HIS B 1 103 ? -1.256 10.898 -14.867 1 87.88 103 HIS B CA 1
ATOM 3243 C C . HIS B 1 103 ? -2.154 10.805 -13.641 1 87.88 103 HIS B C 1
ATOM 3245 O O . HIS B 1 103 ? -3.377 10.703 -13.766 1 87.88 103 HIS B O 1
ATOM 3251 N N . LEU B 1 104 ? -1.541 10.781 -12.523 1 89.88 104 LEU B N 1
ATOM 3252 C CA . LEU B 1 104 ? -2.314 10.711 -11.289 1 89.88 104 LEU B CA 1
ATOM 3253 C C . LEU B 1 104 ? -2.738 12.102 -10.836 1 89.88 104 LEU B C 1
ATOM 3255 O O . LEU B 1 104 ? -2.008 13.078 -11.039 1 89.88 104 LEU B O 1
ATOM 3259 N N . GLY B 1 105 ? -3.883 12.039 -10.258 1 83.69 105 GLY B N 1
ATOM 3260 C CA . GLY B 1 105 ? -4.352 13.297 -9.703 1 83.69 105 GLY B CA 1
ATOM 3261 C C . GLY B 1 105 ? -3.844 13.555 -8.297 1 83.69 105 GLY B C 1
ATOM 3262 O O . GLY B 1 105 ? -3.156 12.719 -7.715 1 83.69 105 GLY B O 1
ATOM 3263 N N . GLY B 1 106 ? -3.928 14.766 -7.805 1 87.12 106 GLY B N 1
ATOM 3264 C CA . GLY B 1 106 ? -3.609 15.156 -6.438 1 87.12 106 GLY B CA 1
ATOM 3265 C C . GLY B 1 106 ? -4.773 14.977 -5.48 1 87.12 106 GLY B C 1
ATOM 3266 O O . GLY B 1 106 ? -5.707 14.227 -5.762 1 87.12 106 GLY B O 1
ATOM 3267 N N . VAL B 1 107 ? -4.594 15.305 -4.312 1 95.75 107 VAL B N 1
ATOM 3268 C CA . VAL B 1 107 ? -5.617 15.352 -3.273 1 95.75 107 VAL B CA 1
ATOM 3269 C C . VAL B 1 107 ? -5.969 16.797 -2.955 1 95.75 107 VAL B C 1
ATOM 3271 O O . VAL B 1 107 ? -5.082 17.641 -2.791 1 95.75 107 VAL B O 1
ATOM 3274 N N . GLN B 1 108 ? -7.215 17.062 -2.902 1 96.06 108 GLN B N 1
ATOM 3275 C CA . GLN B 1 108 ? -7.688 18.422 -2.658 1 96.06 108 GLN B CA 1
ATOM 3276 C C . GLN B 1 108 ? -7.41 18.859 -1.22 1 96.06 108 GLN B C 1
ATOM 3278 O O . GLN B 1 108 ? -7.578 18.062 -0.289 1 96.06 108 GLN B O 1
ATOM 3283 N N . ASP B 1 109 ? -7.062 20.141 -1.086 1 98.06 109 ASP B N 1
ATOM 3284 C CA . ASP B 1 109 ? -6.938 20.719 0.246 1 98.06 109 ASP B CA 1
ATOM 3285 C C . ASP B 1 109 ? -8.297 20.844 0.922 1 98.06 109 ASP B C 1
ATOM 3287 O O . ASP B 1 109 ? -9.305 21.094 0.258 1 98.06 109 ASP B O 1
ATOM 3291 N N . ALA B 1 110 ? -8.297 20.703 2.178 1 98.44 110 ALA B N 1
ATOM 3292 C CA . ALA B 1 110 ? -9.477 20.984 2.986 1 98.44 110 ALA B CA 1
ATOM 3293 C C . ALA B 1 110 ? -9.219 22.125 3.967 1 98.44 110 ALA B C 1
ATOM 3295 O O . ALA B 1 110 ? -8.531 21.938 4.973 1 98.44 110 ALA B O 1
ATOM 3296 N N . PHE B 1 111 ? -9.766 23.266 3.668 1 98.62 111 PHE B N 1
ATOM 3297 C CA . PHE B 1 111 ? -9.578 24.453 4.492 1 98.62 111 PHE B CA 1
ATOM 3298 C C . PHE B 1 111 ? -10.914 25.141 4.75 1 98.62 111 PHE B C 1
ATOM 3300 O O . PHE B 1 111 ? -11.883 24.922 4.02 1 98.62 111 PHE B O 1
ATOM 3307 N N . ALA B 1 112 ? -11.023 25.875 5.734 1 98.19 112 ALA B N 1
ATOM 3308 C CA . ALA B 1 112 ? -12.086 26.812 6.098 1 98.19 112 ALA B CA 1
ATOM 3309 C C . ALA B 1 112 ? -11.586 27.828 7.125 1 98.19 112 ALA B C 1
ATOM 3311 O O . ALA B 1 112 ? -10.547 27.625 7.762 1 98.19 112 ALA B O 1
ATOM 3312 N N . PRO B 1 113 ? -12.289 28.938 7.211 1 97.69 113 PRO B N 1
ATOM 3313 C CA . PRO B 1 113 ? -11.938 29.844 8.297 1 97.69 113 PRO B CA 1
ATOM 3314 C C . PRO B 1 113 ? -12.148 29.234 9.68 1 97.69 113 PRO B C 1
ATOM 3316 O O . PRO B 1 113 ? -12.961 28.328 9.836 1 97.69 113 PRO B O 1
ATOM 3319 N N . ASN B 1 114 ? -11.406 29.672 10.617 1 96.94 114 ASN B N 1
ATOM 3320 C CA . ASN B 1 114 ? -11.578 29.375 12.031 1 96.94 114 ASN B CA 1
ATOM 3321 C C . ASN B 1 114 ? -11.344 27.906 12.344 1 96.94 114 ASN B C 1
ATOM 3323 O O . ASN B 1 114 ? -12.086 27.312 13.125 1 96.94 114 ASN B O 1
ATOM 3327 N N . LEU B 1 115 ? -10.328 27.344 11.688 1 98.81 115 LEU B N 1
ATOM 3328 C CA . LEU B 1 115 ? -9.977 25.953 11.969 1 98.81 115 LEU B CA 1
ATOM 3329 C C . LEU B 1 115 ? -9.117 25.859 13.227 1 98.81 115 LEU B C 1
ATOM 3331 O O . LEU B 1 115 ? -8.359 26.781 13.539 1 98.81 115 LEU B O 1
ATOM 3335 N N . LEU B 1 116 ? -9.336 24.781 13.898 1 98.88 116 LEU B N 1
ATOM 3336 C CA . LEU B 1 116 ? -8.539 24.531 15.094 1 98.88 116 LEU B CA 1
ATOM 3337 C C . LEU B 1 116 ? -7.172 23.969 14.727 1 98.88 116 LEU B C 1
ATOM 3339 O O . LEU B 1 116 ? -6.16 24.359 15.312 1 98.88 116 LEU B O 1
ATOM 3343 N N . SER B 1 117 ? -7.176 23.062 13.781 1 98.94 117 SER B N 1
ATOM 3344 C CA . SER B 1 117 ? -5.906 22.484 13.352 1 98.94 117 SER B CA 1
ATOM 3345 C C . SER B 1 117 ? -5.949 22.062 11.891 1 98.94 117 SER B C 1
ATOM 3347 O O . SER B 1 117 ? -6.973 21.562 11.406 1 98.94 117 SER B O 1
ATOM 3349 N N . VAL B 1 118 ? -4.867 22.266 11.172 1 98.94 118 VAL B N 1
ATOM 3350 C CA . VAL B 1 118 ? -4.688 21.766 9.812 1 98.94 118 VAL B CA 1
ATOM 3351 C C . VAL B 1 118 ? -3.574 20.734 9.789 1 98.94 118 VAL B C 1
ATOM 3353 O O . VAL B 1 118 ? -2.463 20.984 10.258 1 98.94 118 VAL B O 1
ATOM 3356 N N . PHE B 1 119 ? -3.887 19.594 9.297 1 98.94 119 PHE B N 1
ATOM 3357 C CA . PHE B 1 119 ? -2.902 18.531 9.156 1 98.94 119 PHE B CA 1
ATOM 3358 C C . PHE B 1 119 ? -2.129 18.672 7.852 1 98.94 119 PHE B C 1
ATOM 3360 O O . PHE B 1 119 ? -2.727 18.828 6.785 1 98.94 119 PHE B O 1
ATOM 3367 N N . ILE B 1 120 ? -0.809 18.594 7.961 1 98.94 120 ILE B N 1
ATOM 3368 C CA . ILE B 1 120 ? 0.067 18.75 6.805 1 98.94 120 ILE B CA 1
ATOM 3369 C C . ILE B 1 120 ? 0.84 17.453 6.574 1 98.94 120 ILE B C 1
ATOM 3371 O O . ILE B 1 120 ? 1.742 17.109 7.344 1 98.94 120 ILE B O 1
ATOM 3375 N N . GLY B 1 121 ? 0.447 16.75 5.547 1 98.56 121 GLY B N 1
ATOM 3376 C CA . GLY B 1 121 ? 1.188 15.586 5.105 1 98.56 121 GLY B CA 1
ATOM 3377 C C . GLY B 1 121 ? 2.312 15.914 4.145 1 98.56 121 GLY B C 1
ATOM 3378 O O . GLY B 1 121 ? 2.492 17.078 3.768 1 98.56 121 GLY B O 1
ATOM 3379 N N . LEU B 1 122 ? 3.07 14.891 3.795 1 98.12 122 LEU B N 1
ATOM 3380 C CA . LEU B 1 122 ? 4.168 15.109 2.859 1 98.12 122 LEU B CA 1
ATOM 3381 C C . LEU B 1 122 ? 3.643 15.289 1.439 1 98.12 122 LEU B C 1
ATOM 3383 O O . LEU B 1 122 ? 3.783 16.359 0.853 1 98.12 122 LEU B O 1
ATOM 3387 N N . ASN B 1 123 ? 3.129 14.266 0.856 1 97.5 123 ASN B N 1
ATOM 3388 C CA . ASN B 1 123 ? 2.549 14.188 -0.48 1 97.5 123 ASN B CA 1
ATOM 3389 C C . ASN B 1 123 ? 1.67 12.945 -0.633 1 97.5 123 ASN B C 1
ATOM 3391 O O . ASN B 1 123 ? 1.748 12.023 0.175 1 97.5 123 ASN B O 1
ATOM 3395 N N . PRO B 1 124 ? 0.744 12.992 -1.65 1 96.81 124 PRO B N 1
ATOM 3396 C CA . PRO B 1 124 ? -0.053 11.781 -1.867 1 96.81 124 PRO B CA 1
ATOM 3397 C C . PRO B 1 124 ? 0.791 10.586 -2.314 1 96.81 124 PRO B C 1
ATOM 3399 O O . PRO B 1 124 ? 1.633 10.727 -3.207 1 96.81 124 PRO B O 1
ATOM 3402 N N . GLY B 1 125 ? 0.582 9.438 -1.667 1 94.69 125 GLY B N 1
ATOM 3403 C CA . GLY B 1 125 ? 1.044 8.188 -2.254 1 94.69 125 GLY B CA 1
ATOM 3404 C C . GLY B 1 125 ? 0.252 7.777 -3.48 1 94.69 125 GLY B C 1
ATOM 3405 O O . GLY B 1 125 ? -0.776 8.383 -3.793 1 94.69 125 GLY B O 1
ATOM 3406 N N . ILE B 1 126 ? 0.714 6.738 -4.121 1 93.06 126 ILE B N 1
ATOM 3407 C CA . ILE B 1 126 ? 0.096 6.301 -5.367 1 93.06 126 ILE B CA 1
ATOM 3408 C C . ILE B 1 126 ? -1.37 5.953 -5.121 1 93.06 126 ILE B C 1
ATOM 3410 O O . ILE B 1 126 ? -2.25 6.379 -5.871 1 93.06 126 ILE B O 1
ATOM 3414 N N . THR B 1 127 ? -1.688 5.18 -4.137 1 92.38 127 THR B N 1
ATOM 3415 C CA . THR B 1 127 ? -3.061 4.801 -3.822 1 92.38 127 THR B CA 1
ATOM 3416 C C . THR B 1 127 ? -3.904 6.031 -3.506 1 92.38 127 THR B C 1
ATOM 3418 O O . THR B 1 127 ? -5.004 6.191 -4.043 1 92.38 127 THR B O 1
ATOM 3421 N N . THR B 1 128 ? -3.389 6.852 -2.676 1 95 128 THR B N 1
ATOM 3422 C CA . THR B 1 128 ? -4.078 8.07 -2.268 1 95 128 THR B CA 1
ATOM 3423 C C . THR B 1 128 ? -4.375 8.953 -3.475 1 95 128 THR B C 1
ATOM 3425 O O . THR B 1 128 ? -5.488 9.461 -3.627 1 95 128 THR B O 1
ATOM 3428 N N . ALA B 1 129 ? -3.398 9.094 -4.316 1 94.94 129 ALA B N 1
ATOM 3429 C CA . ALA B 1 129 ? -3.559 9.914 -5.512 1 94.94 129 ALA B CA 1
ATOM 3430 C C . ALA B 1 129 ? -4.586 9.312 -6.465 1 94.94 129 ALA B C 1
ATOM 3432 O O . ALA B 1 129 ? -5.324 10.031 -7.137 1 94.94 129 ALA B O 1
ATOM 3433 N N . THR B 1 130 ? -4.641 8.039 -6.547 1 92.19 130 THR B N 1
ATOM 3434 C CA . THR B 1 130 ? -5.566 7.344 -7.434 1 92.19 130 THR B CA 1
ATOM 3435 C C . THR B 1 130 ? -6.996 7.445 -6.914 1 92.19 130 THR B C 1
ATOM 3437 O O . THR B 1 130 ? -7.926 7.699 -7.684 1 92.19 130 THR B O 1
ATOM 3440 N N . VAL B 1 131 ? -7.156 7.305 -5.598 1 90.56 131 VAL B N 1
ATOM 3441 C CA . VAL B 1 131 ? -8.469 7.359 -4.973 1 90.56 131 VAL B CA 1
ATOM 3442 C C . VAL B 1 131 ? -8.945 8.812 -4.891 1 90.56 131 VAL B C 1
ATOM 3444 O O . VAL B 1 131 ? -10.141 9.086 -5.008 1 90.56 131 VAL B O 1
ATOM 3447 N N . GLY B 1 132 ? -7.996 9.711 -4.578 1 94.56 132 GLY B N 1
ATOM 3448 C CA . GLY B 1 132 ? -8.289 11.133 -4.59 1 94.56 132 GLY B CA 1
ATOM 3449 C C . GLY B 1 132 ? -8.664 11.68 -3.223 1 94.56 132 GLY B C 1
ATOM 3450 O O . GLY B 1 132 ? -9.203 12.781 -3.115 1 94.56 132 GLY B O 1
ATOM 3451 N N . HIS B 1 133 ? -8.438 10.914 -2.178 1 96.5 133 HIS B N 1
ATOM 3452 C CA . HIS B 1 133 ? -8.773 11.336 -0.822 1 96.5 133 HIS B CA 1
ATOM 3453 C C . HIS B 1 133 ? -7.578 11.172 0.116 1 96.5 133 HIS B C 1
ATOM 3455 O O . HIS B 1 133 ? -6.793 10.227 -0.028 1 96.5 133 HIS B O 1
ATOM 3461 N N . ALA B 1 134 ? -7.484 12.062 1.072 1 97.94 134 ALA B N 1
ATOM 3462 C CA . ALA B 1 134 ? -6.32 12.141 1.951 1 97.94 134 ALA B CA 1
ATOM 3463 C C . ALA B 1 134 ? -6.18 10.875 2.791 1 97.94 134 ALA B C 1
ATOM 3465 O O . ALA B 1 134 ? -7.164 10.367 3.332 1 97.94 134 ALA B O 1
ATOM 3466 N N . TYR B 1 135 ? -4.914 10.375 2.855 1 97.62 135 TYR B N 1
ATOM 3467 C CA . TYR B 1 135 ? -4.516 9.273 3.725 1 97.62 135 TYR B CA 1
ATOM 3468 C C . TYR B 1 135 ? -5.387 8.047 3.482 1 97.62 135 TYR B C 1
ATOM 3470 O O . TYR B 1 135 ? -5.82 7.387 4.43 1 97.62 135 TYR B O 1
ATOM 3478 N N . SER B 1 136 ? -5.652 7.73 2.16 1 95.25 136 SER B N 1
ATOM 3479 C CA . SER B 1 136 ? -6.633 6.711 1.799 1 95.25 136 SER B CA 1
ATOM 3480 C C . SER B 1 136 ? -5.98 5.336 1.683 1 95.25 136 SER B C 1
ATOM 3482 O O . SER B 1 136 ? -6.676 4.324 1.55 1 95.25 136 SER B O 1
ATOM 3484 N N . ALA B 1 137 ? -4.688 5.262 1.705 1 92.62 137 ALA B N 1
ATOM 3485 C CA . ALA B 1 137 ? -4.055 3.945 1.655 1 92.62 137 ALA B CA 1
ATOM 3486 C C . ALA B 1 137 ? -4.496 3.08 2.832 1 92.62 137 ALA B C 1
ATOM 3488 O O . ALA B 1 137 ? -4.562 3.555 3.969 1 92.62 137 ALA B O 1
ATOM 3489 N N . PRO B 1 138 ? -4.789 1.802 2.6 1 87.44 138 PRO B N 1
ATOM 3490 C CA . PRO B 1 138 ? -5.332 0.932 3.645 1 87.44 138 PRO B CA 1
ATOM 3491 C C . PRO B 1 138 ? -4.395 0.785 4.84 1 87.44 138 PRO B C 1
ATOM 3493 O O . PRO B 1 138 ? -4.848 0.567 5.965 1 87.44 138 PRO B O 1
ATOM 3496 N N . SER B 1 139 ? -3.111 0.863 4.574 1 88 139 SER B N 1
ATOM 3497 C CA . SER B 1 139 ? -2.129 0.674 5.633 1 88 139 SER B CA 1
ATOM 3498 C C . SER B 1 139 ? -1.917 1.96 6.426 1 88 139 SER B C 1
ATOM 3500 O O . SER B 1 139 ? -1.222 1.961 7.445 1 88 139 SER B O 1
ATOM 3502 N N . ASN B 1 140 ? -2.441 3.086 5.984 1 94.69 140 ASN B N 1
ATOM 3503 C CA . ASN B 1 140 ? -2.227 4.363 6.652 1 94.69 140 ASN B CA 1
ATOM 3504 C C . ASN B 1 140 ? -3.041 4.469 7.938 1 94.69 140 ASN B C 1
ATOM 3506 O O . ASN B 1 140 ? -4.227 4.129 7.957 1 94.69 140 ASN B O 1
ATOM 3510 N N . HIS B 1 141 ? -2.523 5.102 9.023 1 97.56 141 HIS B N 1
ATOM 3511 C CA . HIS B 1 141 ? -3.133 5.094 10.352 1 97.56 141 HIS B CA 1
ATOM 3512 C C . HIS B 1 141 ? -3.807 6.426 10.656 1 97.56 141 HIS B C 1
ATOM 3514 O O . HIS B 1 141 ? -4.387 6.602 11.727 1 97.56 141 HIS B O 1
ATOM 3520 N N . PHE B 1 142 ? -3.807 7.359 9.789 1 98.62 142 PHE B N 1
ATOM 3521 C CA . PHE B 1 142 ? -4.215 8.734 10.031 1 98.62 142 PHE B CA 1
ATOM 3522 C C . PHE B 1 142 ? -5.617 8.789 10.625 1 98.62 142 PHE B C 1
ATOM 3524 O O . PHE B 1 142 ? -5.824 9.359 11.703 1 98.62 142 PHE B O 1
ATOM 3531 N N . TRP B 1 143 ? -6.574 8.188 9.969 1 98.75 143 TRP B N 1
ATOM 3532 C CA . TRP B 1 143 ? -7.977 8.32 10.352 1 98.75 143 TRP B CA 1
ATOM 3533 C C . TRP B 1 143 ? -8.258 7.605 11.664 1 98.75 143 TRP B C 1
ATOM 3535 O O . TRP B 1 143 ? -9.086 8.055 12.461 1 98.75 143 TRP B O 1
ATOM 3545 N N . LYS B 1 144 ? -7.582 6.492 11.906 1 98.38 144 LYS B N 1
ATOM 3546 C CA . LYS B 1 144 ? -7.668 5.812 13.195 1 98.38 144 LYS B CA 1
ATOM 3547 C C . LYS B 1 144 ? -7.105 6.68 14.32 1 98.38 144 LYS B C 1
ATOM 3549 O O . LYS B 1 144 ? -7.688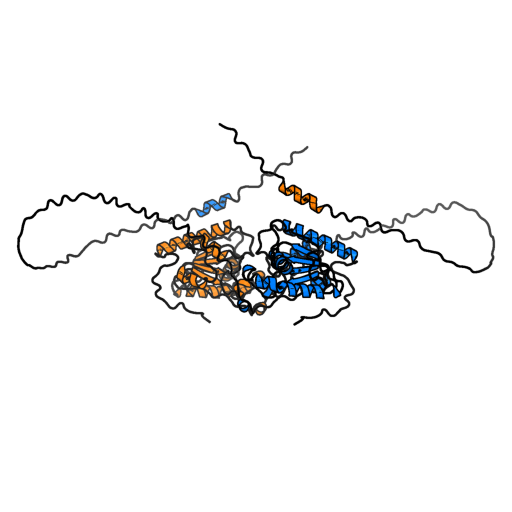 6.762 15.398 1 98.38 144 LYS B O 1
ATOM 3554 N N . LEU B 1 145 ? -6.039 7.312 14.023 1 98.81 145 LEU B N 1
ATOM 3555 C CA . LEU B 1 145 ? -5.391 8.164 15.023 1 98.81 145 LEU B CA 1
ATOM 3556 C C . LEU B 1 145 ? -6.211 9.422 15.281 1 98.81 145 LEU B C 1
ATOM 3558 O O . LEU B 1 145 ? -6.262 9.906 16.422 1 98.81 145 LEU B O 1
ATOM 3562 N N . LEU B 1 146 ? -6.844 9.953 14.227 1 98.81 146 LEU B N 1
ATOM 3563 C CA . LEU B 1 146 ? -7.762 11.07 14.406 1 98.81 146 LEU B CA 1
ATOM 3564 C C . LEU B 1 146 ? -8.844 10.719 15.422 1 98.81 146 LEU B C 1
ATOM 3566 O O . LEU B 1 146 ? -9.133 11.5 16.328 1 98.81 146 LEU B O 1
ATOM 3570 N N . HIS B 1 147 ? -9.383 9.547 15.297 1 98.75 147 HIS B N 1
ATOM 3571 C CA . HIS B 1 147 ? -10.477 9.125 16.156 1 98.75 147 HIS B CA 1
ATOM 3572 C C . HIS B 1 147 ? -9.977 8.812 17.562 1 98.75 147 HIS B C 1
ATOM 3574 O O . HIS B 1 147 ? -10.523 9.312 18.547 1 98.75 147 HIS B O 1
ATOM 3580 N N . SER B 1 148 ? -8.922 8.047 17.656 1 98.62 148 SER B N 1
ATOM 3581 C CA . SER B 1 148 ? -8.453 7.594 18.969 1 98.62 148 SER B CA 1
ATOM 3582 C C . SER B 1 148 ? -7.953 8.758 19.812 1 98.62 148 SER B C 1
ATOM 3584 O O . SER B 1 148 ? -7.934 8.68 21.047 1 98.62 148 SER B O 1
ATOM 3586 N N . SER B 1 149 ? -7.578 9.836 19.219 1 98.75 149 SER B N 1
ATOM 3587 C CA . SER B 1 149 ? -7.062 11.008 19.922 1 98.75 149 SER B CA 1
ATOM 3588 C C . SER B 1 149 ? -8.195 11.922 20.375 1 98.75 149 SER B C 1
ATOM 3590 O O . SER B 1 149 ? -7.957 12.906 21.078 1 98.75 149 SER B O 1
ATOM 3592 N N . GLY B 1 150 ? -9.375 11.703 19.875 1 98.5 150 GLY B N 1
ATOM 3593 C CA . GLY B 1 150 ? -10.516 12.523 20.234 1 98.5 150 GLY B CA 1
ATOM 3594 C C . GLY B 1 150 ? -10.766 13.664 19.266 1 98.5 150 GLY B C 1
ATOM 3595 O O . GLY B 1 150 ? -11.617 14.523 19.516 1 98.5 150 GLY B O 1
ATOM 3596 N N . LEU B 1 151 ? -10.125 13.688 18.172 1 98.81 151 LEU B N 1
ATOM 3597 C CA . LEU B 1 151 ? -10.305 14.727 17.172 1 98.81 151 LEU B CA 1
ATOM 3598 C C . LEU B 1 151 ? -11.586 14.5 16.375 1 98.81 151 LEU B C 1
ATOM 3600 O O . LEU B 1 151 ? -12.25 15.453 15.961 1 98.81 151 LEU B O 1
ATOM 3604 N N . THR B 1 152 ? -11.875 13.266 16.078 1 98.56 152 THR B N 1
ATOM 3605 C CA . THR B 1 152 ? -13.172 12.828 15.586 1 98.56 152 THR B CA 1
ATOM 3606 C C . THR B 1 152 ? -13.805 11.828 16.547 1 98.56 152 THR B C 1
ATOM 3608 O O . THR B 1 152 ? -13.867 10.633 16.266 1 98.56 152 THR B O 1
ATOM 3611 N N . PRO B 1 153 ? -14.344 12.328 17.656 1 98.12 153 PRO B N 1
ATOM 3612 C CA . PRO B 1 153 ? -14.703 11.453 18.781 1 98.12 153 PRO B CA 1
ATOM 3613 C C . PRO B 1 153 ? -15.867 10.523 18.469 1 98.12 153 PRO B C 1
ATOM 3615 O O . PRO B 1 153 ? -16.047 9.5 19.125 1 98.12 153 PRO B O 1
ATOM 3618 N N . ASP B 1 154 ? -16.641 10.852 17.484 1 97.25 154 ASP B N 1
ATOM 3619 C CA . ASP B 1 154 ? -17.859 10.094 17.234 1 97.25 154 ASP B CA 1
ATOM 3620 C C . ASP B 1 154 ? -17.547 8.789 16.484 1 97.25 154 ASP B C 1
ATOM 3622 O O . ASP B 1 154 ? -18.219 7.777 16.703 1 97.25 154 ASP B O 1
ATOM 3626 N N . ARG B 1 155 ? -16.5 8.859 15.547 1 97.12 155 ARG B N 1
ATOM 3627 C CA . ARG B 1 155 ? -16.234 7.668 14.75 1 97.12 155 ARG B CA 1
ATOM 3628 C C . ARG B 1 155 ? -14.906 7.801 14 1 97.12 155 ARG B C 1
ATOM 3630 O O . ARG B 1 155 ? -14.344 8.898 13.914 1 97.12 155 ARG B O 1
ATOM 3637 N N . VAL B 1 156 ? -14.438 6.672 13.562 1 98 156 VAL B N 1
ATOM 3638 C CA . VAL B 1 156 ? -13.398 6.699 12.547 1 98 156 VAL B CA 1
ATOM 3639 C C . VAL B 1 156 ? -13.992 7.109 11.203 1 98 156 VAL B C 1
ATOM 3641 O O . VAL B 1 156 ? -14.727 6.34 10.586 1 98 156 VAL B O 1
ATOM 3644 N N . CYS B 1 157 ? -13.656 8.266 10.758 1 97.19 157 CYS B N 1
ATOM 3645 C CA . CYS B 1 157 ? -14.188 8.75 9.484 1 97.19 157 CYS B CA 1
ATOM 3646 C C . CYS B 1 157 ? -13.578 7.98 8.32 1 97.19 157 CYS B C 1
ATOM 3648 O O . CYS B 1 157 ? -12.383 7.688 8.312 1 97.19 157 CYS B O 1
ATOM 3650 N N . PRO B 1 158 ? -14.438 7.656 7.305 1 95.88 158 PRO B N 1
ATOM 3651 C CA . PRO B 1 158 ? -13.82 7.191 6.059 1 95.88 158 PRO B CA 1
ATOM 3652 C C . PRO B 1 158 ? -13.031 8.289 5.344 1 95.88 158 PRO B C 1
ATOM 3654 O O . PRO B 1 158 ? -13.344 9.477 5.492 1 95.88 158 PRO B O 1
ATOM 3657 N N . SER B 1 159 ? -12 7.902 4.59 1 96.56 159 SER B N 1
ATOM 3658 C CA . SER B 1 159 ? -11.141 8.875 3.92 1 96.56 159 SER B CA 1
ATOM 3659 C C . SER B 1 159 ? -11.93 9.734 2.939 1 96.56 159 SER B C 1
ATOM 3661 O O . SER B 1 159 ? -11.562 10.875 2.67 1 96.56 159 SER B O 1
ATOM 3663 N N . THR B 1 160 ? -13.016 9.242 2.439 1 95.44 160 THR B N 1
ATOM 3664 C CA . THR B 1 160 ? -13.844 9.969 1.478 1 95.44 160 THR B CA 1
ATOM 3665 C C . THR B 1 160 ? -14.453 11.211 2.115 1 95.44 160 THR B C 1
ATOM 3667 O O . THR B 1 160 ? -15.008 12.062 1.418 1 95.44 160 THR B O 1
ATOM 3670 N N . GLU B 1 161 ? -14.281 11.375 3.381 1 96.88 161 GLU B N 1
ATOM 3671 C CA . GLU B 1 161 ? -14.852 12.523 4.074 1 96.88 161 GLU B CA 1
ATOM 3672 C C . GLU B 1 161 ? -13.781 13.555 4.41 1 96.88 161 GLU B C 1
ATOM 3674 O O . GLU B 1 161 ? -13.992 14.43 5.254 1 96.88 161 GLU B O 1
ATOM 3679 N N . ASP B 1 162 ? -12.688 13.477 3.791 1 98 162 ASP B N 1
ATOM 3680 C CA . ASP B 1 162 ? -11.586 14.383 4.07 1 98 162 ASP B CA 1
ATOM 3681 C C . ASP B 1 162 ? -12.008 15.836 3.865 1 98 162 ASP B C 1
ATOM 3683 O O . ASP B 1 162 ? -11.68 16.703 4.684 1 98 162 ASP B O 1
ATOM 3687 N N . ILE B 1 163 ? -12.828 16.109 2.895 1 97.44 163 ILE B N 1
ATOM 3688 C CA . ILE B 1 163 ? -13.227 17.469 2.547 1 97.44 163 ILE B CA 1
ATOM 3689 C C . ILE B 1 163 ? -14.234 17.984 3.57 1 97.44 163 ILE B C 1
ATOM 3691 O O . ILE B 1 163 ? -14.508 19.188 3.623 1 97.44 163 ILE B O 1
ATOM 3695 N N . HIS B 1 164 ? -14.766 17.141 4.41 1 97.38 164 HIS B N 1
ATOM 3696 C CA . HIS B 1 164 ? -15.781 17.531 5.375 1 97.38 164 HIS B CA 1
ATOM 3697 C C . HIS B 1 164 ? -15.164 17.828 6.734 1 97.38 164 HIS B C 1
ATOM 3699 O O . HIS B 1 164 ? -15.852 18.312 7.641 1 97.38 164 HIS B O 1
ATOM 3705 N N . LEU B 1 165 ? -13.914 17.609 6.879 1 98.44 165 LEU B N 1
ATOM 3706 C CA . LEU B 1 165 ? -13.234 17.828 8.156 1 98.44 165 LEU B CA 1
ATOM 3707 C C . LEU B 1 165 ? -13.438 19.25 8.641 1 98.44 165 LEU B C 1
ATOM 3709 O O . LEU B 1 165 ? -13.727 19.484 9.82 1 98.44 165 LEU B O 1
ATOM 3713 N N . PRO B 1 166 ? -13.359 20.203 7.75 1 98.62 166 PRO B N 1
ATOM 3714 C CA . PRO B 1 166 ? -13.523 21.578 8.234 1 98.62 166 PRO B CA 1
ATOM 3715 C C . PRO B 1 166 ? -14.93 21.844 8.781 1 98.62 166 PRO B C 1
ATOM 3717 O O . PRO B 1 166 ? -15.078 22.344 9.891 1 98.62 166 PRO B O 1
ATOM 3720 N N . ARG B 1 167 ? -15.906 21.406 8.078 1 97.44 167 ARG B N 1
ATOM 3721 C CA . ARG B 1 167 ? -17.281 21.703 8.453 1 97.44 167 ARG B CA 1
ATOM 3722 C C . ARG B 1 167 ? -17.703 20.906 9.688 1 97.44 167 ARG B C 1
ATOM 3724 O O . ARG B 1 167 ? -18.391 21.422 10.562 1 97.44 167 ARG B O 1
ATOM 3731 N N . LYS B 1 168 ? -17.234 19.734 9.781 1 97.81 168 LYS B N 1
ATOM 3732 C CA . LYS B 1 168 ? -17.75 18.828 10.805 1 97.81 168 LYS B CA 1
ATOM 3733 C C . LYS B 1 168 ? -16.906 18.906 12.078 1 97.81 168 LYS B C 1
ATOM 3735 O O . LYS B 1 168 ? -17.422 18.688 13.18 1 97.81 168 LYS B O 1
ATOM 3740 N N . TYR B 1 169 ? -15.625 19.281 11.93 1 98.62 169 TYR B N 1
ATOM 3741 C CA . TYR B 1 169 ? -14.758 19.094 13.086 1 98.62 169 TYR B CA 1
ATOM 3742 C C . TYR B 1 169 ? -13.812 20.266 13.266 1 98.62 169 TYR B C 1
ATOM 3744 O O . TYR B 1 169 ? -12.938 20.25 14.133 1 98.62 169 TYR B O 1
ATOM 3752 N N . SER B 1 170 ? -13.891 21.312 12.438 1 98.62 170 SER B N 1
ATOM 3753 C CA . SER B 1 170 ? -12.969 22.438 12.469 1 98.62 170 SER B CA 1
ATOM 3754 C C . SER B 1 170 ? -11.523 21.984 12.266 1 98.62 170 SER B C 1
ATOM 3756 O O . SER B 1 170 ? -10.609 22.5 12.914 1 98.62 170 SER B O 1
ATOM 3758 N N . LEU B 1 171 ? -11.375 21.016 11.492 1 98.88 171 LEU B N 1
ATOM 3759 C CA . LEU B 1 171 ? -10.07 20.484 11.117 1 98.88 171 LEU B CA 1
ATOM 3760 C C . LEU B 1 171 ? -9.836 20.609 9.617 1 98.88 171 LEU B C 1
ATOM 3762 O O . LEU B 1 171 ? -10.789 20.562 8.836 1 98.88 171 LEU B O 1
ATOM 3766 N N . GLY B 1 172 ? -8.586 20.812 9.227 1 98.88 172 GLY B N 1
ATOM 3767 C CA . GLY B 1 172 ? -8.234 20.875 7.816 1 98.88 172 GLY B CA 1
ATOM 3768 C C . GLY B 1 172 ? -7.102 19.953 7.434 1 98.88 172 GLY B C 1
ATOM 3769 O O . GLY B 1 172 ? -6.539 19.266 8.289 1 98.88 172 GLY B O 1
ATOM 3770 N N . ASN B 1 173 ? -6.836 19.938 6.145 1 98.75 173 ASN B N 1
ATOM 3771 C CA . ASN B 1 173 ? -5.801 19.062 5.621 1 98.75 173 ASN B CA 1
ATOM 3772 C C . ASN B 1 173 ? -5.152 19.641 4.363 1 98.75 173 ASN B C 1
ATOM 3774 O O . ASN B 1 173 ? -5.832 20.234 3.529 1 98.75 173 ASN B O 1
ATOM 3778 N N . THR B 1 174 ? -3.875 19.453 4.258 1 98.69 174 THR B N 1
ATOM 3779 C CA . THR B 1 174 ? -3.109 19.766 3.055 1 98.69 174 THR B CA 1
ATOM 3780 C C . THR B 1 174 ? -1.839 18.922 2.988 1 98.69 174 THR B C 1
ATOM 3782 O O . THR B 1 174 ? -1.641 18.016 3.809 1 98.69 174 THR B O 1
ATOM 3785 N N . ASN B 1 175 ? -1.091 19.094 1.962 1 98.56 175 ASN B N 1
ATOM 3786 C CA . ASN B 1 175 ? 0.213 18.453 1.787 1 98.56 175 ASN B CA 1
ATOM 3787 C C . ASN B 1 175 ? 1.305 19.5 1.522 1 98.56 175 ASN B C 1
ATOM 3789 O O . ASN B 1 175 ? 1.037 20.562 0.957 1 98.56 175 ASN B O 1
ATOM 3793 N N . LEU B 1 176 ? 2.502 19.188 1.952 1 98.62 176 LEU B N 1
ATOM 3794 C CA . LEU B 1 176 ? 3.654 20.016 1.634 1 98.62 176 LEU B CA 1
ATOM 3795 C C . LEU B 1 176 ? 3.943 20 0.137 1 98.62 176 LEU B C 1
ATOM 3797 O O . LEU B 1 176 ? 4.16 21.047 -0.471 1 98.62 176 LEU B O 1
ATOM 3801 N N . VAL B 1 177 ? 3.959 18.797 -0.481 1 97.88 177 VAL B N 1
ATOM 3802 C CA . VAL B 1 177 ? 4.176 18.609 -1.911 1 97.88 177 VAL B CA 1
ATOM 3803 C C . VAL B 1 177 ? 2.91 18.047 -2.555 1 97.88 177 VAL B C 1
ATOM 3805 O O . VAL B 1 177 ? 2.309 17.109 -2.035 1 97.88 177 VAL B O 1
ATOM 3808 N N . ALA B 1 178 ? 2.527 18.562 -3.717 1 96.25 178 ALA B N 1
ATOM 3809 C CA . ALA B 1 178 ? 1.233 18.234 -4.312 1 96.25 178 ALA B CA 1
ATOM 3810 C C . ALA B 1 178 ? 1.324 16.969 -5.16 1 96.25 178 ALA B C 1
ATOM 3812 O O . ALA B 1 178 ? 0.353 16.219 -5.27 1 96.25 178 ALA B O 1
ATOM 3813 N N . ARG B 1 179 ? 2.494 16.703 -5.77 1 95.88 179 ARG B N 1
ATOM 3814 C CA . ARG B 1 179 ? 2.57 15.586 -6.711 1 95.88 179 ARG B CA 1
ATOM 3815 C C . ARG B 1 179 ? 2.635 14.25 -5.977 1 95.88 179 ARG B C 1
ATOM 3817 O O . ARG B 1 179 ? 3.133 14.18 -4.852 1 95.88 179 ARG B O 1
ATOM 3824 N N . ALA B 1 180 ? 2.256 13.234 -6.688 1 95.56 180 ALA B N 1
ATOM 3825 C CA . ALA B 1 180 ? 2.254 11.891 -6.117 1 95.56 180 ALA B CA 1
ATOM 3826 C C . ALA B 1 180 ? 3.613 11.219 -6.293 1 95.56 180 ALA B C 1
ATOM 3828 O O . ALA B 1 180 ? 4.32 11.477 -7.27 1 95.56 180 ALA B O 1
ATOM 3829 N N . THR B 1 181 ? 4.02 10.414 -5.367 1 94.75 181 THR B N 1
ATOM 3830 C CA . THR B 1 181 ? 5.184 9.547 -5.48 1 94.75 181 THR B CA 1
ATOM 3831 C C . THR B 1 181 ? 4.93 8.211 -4.777 1 94.75 181 THR B C 1
ATOM 3833 O O . THR B 1 181 ? 4.004 8.094 -3.975 1 94.75 181 THR B O 1
ATOM 3836 N N . LEU B 1 182 ? 5.73 7.285 -5.066 1 91.75 182 LEU B N 1
ATOM 3837 C CA . LEU B 1 182 ? 5.641 5.973 -4.434 1 91.75 182 LEU B CA 1
ATOM 3838 C C . LEU B 1 182 ? 6.012 6.055 -2.959 1 91.75 182 LEU B C 1
ATOM 3840 O O . LEU B 1 182 ? 5.406 5.379 -2.123 1 91.75 182 LEU B O 1
ATOM 3844 N N . ASN B 1 183 ? 7.043 6.844 -2.695 1 91.12 183 ASN B N 1
ATOM 3845 C CA . ASN B 1 183 ? 7.531 7.074 -1.342 1 91.12 183 ASN B CA 1
ATOM 3846 C C . ASN B 1 183 ? 8.297 8.391 -1.241 1 91.12 183 ASN B C 1
ATOM 3848 O O . ASN B 1 183 ? 8.461 9.102 -2.236 1 91.12 183 ASN B O 1
ATOM 3852 N N . GLN B 1 184 ? 8.766 8.68 -0.04 1 93.38 184 GLN B N 1
ATOM 3853 C CA . GLN B 1 184 ? 9.414 9.953 0.234 1 93.38 184 GLN B CA 1
ATOM 3854 C C . GLN B 1 184 ? 10.734 10.07 -0.512 1 93.38 184 GLN B C 1
ATOM 3856 O O . GLN B 1 184 ? 11.141 11.172 -0.906 1 93.38 184 GLN B O 1
ATOM 3861 N N . ALA B 1 185 ? 11.43 8.969 -0.73 1 93.38 185 ALA B N 1
ATOM 3862 C CA . ALA B 1 185 ? 12.75 8.984 -1.367 1 93.38 185 ALA B CA 1
ATOM 3863 C C . ALA B 1 185 ? 12.656 9.492 -2.803 1 93.38 185 ALA B C 1
ATOM 3865 O O . ALA B 1 185 ? 13.672 9.867 -3.398 1 93.38 185 ALA B O 1
ATOM 3866 N N . GLU B 1 186 ? 11.492 9.516 -3.311 1 95.62 186 GLU B N 1
ATOM 3867 C CA . GLU B 1 186 ? 11.305 9.945 -4.691 1 95.62 186 GLU B CA 1
ATOM 3868 C C . GLU B 1 186 ? 11.148 11.461 -4.785 1 95.62 186 GLU B C 1
ATOM 3870 O O . GLU B 1 186 ? 10.969 12.008 -5.875 1 95.62 186 GLU B O 1
ATOM 3875 N N . LEU B 1 187 ? 11.211 12.164 -3.664 1 97.06 187 LEU B N 1
ATOM 3876 C CA . LEU B 1 187 ? 11.234 13.625 -3.596 1 97.06 187 LEU B CA 1
ATOM 3877 C C . LEU B 1 187 ? 12.617 14.133 -3.221 1 97.06 187 LEU B C 1
ATOM 3879 O O . LEU B 1 187 ? 13.289 13.547 -2.369 1 97.06 187 LEU B O 1
ATOM 3883 N N . SER B 1 188 ? 13.016 15.242 -3.869 1 96.56 188 SER B N 1
ATOM 3884 C CA . SER B 1 188 ? 14.266 15.867 -3.459 1 96.56 188 SER B CA 1
ATOM 3885 C C . SER B 1 188 ? 14.07 16.766 -2.25 1 96.56 188 SER B C 1
ATOM 3887 O O . SER B 1 188 ? 12.969 17.297 -2.033 1 96.56 188 SER B O 1
ATOM 3889 N N . ARG B 1 189 ? 15.117 16.922 -1.553 1 95.31 189 ARG B N 1
ATOM 3890 C CA . ARG B 1 189 ? 15.109 17.844 -0.42 1 95.31 189 ARG B CA 1
ATOM 3891 C C . ARG B 1 189 ? 14.734 19.25 -0.865 1 95.31 189 ARG B C 1
ATOM 3893 O O . ARG B 1 189 ? 13.953 19.938 -0.201 1 95.31 189 ARG B O 1
ATOM 3900 N N . GLU B 1 190 ? 15.312 19.656 -1.935 1 96.5 190 GLU B N 1
ATOM 3901 C CA . GLU B 1 190 ? 15.062 20.984 -2.48 1 96.5 190 GLU B CA 1
ATOM 3902 C C . GLU B 1 190 ? 13.586 21.172 -2.828 1 96.5 190 GLU B C 1
ATOM 3904 O O . GLU B 1 190 ? 13.008 22.219 -2.562 1 96.5 190 GLU B O 1
ATOM 3909 N N . GLU B 1 191 ? 13.047 20.141 -3.457 1 97.25 191 GLU B N 1
ATOM 3910 C CA . GLU B 1 191 ? 11.633 20.188 -3.818 1 97.25 191 GLU B CA 1
ATOM 3911 C C . GLU B 1 191 ? 10.75 20.375 -2.586 1 97.25 191 GLU B C 1
ATOM 3913 O O . GLU B 1 191 ? 9.812 21.172 -2.609 1 97.25 191 GLU B O 1
ATOM 3918 N N . MET B 1 192 ? 11.047 19.766 -1.509 1 98.12 192 MET B N 1
ATOM 3919 C CA . MET B 1 192 ? 10.289 19.875 -0.262 1 98.12 192 MET B CA 1
ATOM 3920 C C . MET B 1 192 ? 10.484 21.25 0.366 1 98.12 192 MET B C 1
ATOM 3922 O O . MET B 1 192 ? 9.508 21.922 0.711 1 98.12 192 MET B O 1
ATOM 3926 N N . ASP B 1 193 ? 11.711 21.688 0.474 1 98.31 193 ASP B N 1
ATOM 3927 C CA . ASP B 1 193 ? 12.023 22.969 1.096 1 98.31 193 ASP B CA 1
ATOM 3928 C C . ASP B 1 193 ? 11.359 24.125 0.344 1 98.31 193 ASP B C 1
ATOM 3930 O O . ASP B 1 193 ? 10.844 25.062 0.96 1 98.31 193 ASP B O 1
ATOM 3934 N N . ASP B 1 194 ? 11.344 24.016 -0.958 1 97.81 194 ASP B N 1
ATOM 3935 C CA . ASP B 1 194 ? 10.828 25.078 -1.812 1 97.81 194 ASP B CA 1
ATOM 3936 C C . ASP B 1 194 ? 9.32 25.234 -1.647 1 97.81 194 ASP B C 1
ATOM 3938 O O . ASP B 1 194 ? 8.75 26.266 -2.018 1 97.81 194 ASP B O 1
ATOM 3942 N N . ARG B 1 195 ? 8.672 24.234 -1.085 1 98.44 195 ARG B N 1
ATOM 3943 C CA . ARG B 1 195 ? 7.215 24.266 -0.996 1 98.44 195 ARG B CA 1
ATOM 3944 C C . ARG B 1 195 ? 6.762 24.859 0.334 1 98.44 195 ARG B C 1
ATOM 3946 O O . ARG B 1 195 ? 5.574 25.125 0.522 1 98.44 195 ARG B O 1
ATOM 3953 N N . VAL B 1 196 ? 7.637 25.125 1.231 1 98.75 196 VAL B N 1
ATOM 3954 C CA . VAL B 1 196 ? 7.301 25.562 2.58 1 98.75 196 VAL B CA 1
ATOM 3955 C C . VAL B 1 196 ? 6.641 26.938 2.521 1 98.75 196 VAL B C 1
ATOM 3957 O O . VAL B 1 196 ? 5.621 27.172 3.178 1 98.75 196 VAL B O 1
ATOM 3960 N N . GLU B 1 197 ? 7.18 27.812 1.699 1 98.19 197 GLU B N 1
ATOM 3961 C CA . GLU B 1 197 ? 6.613 29.156 1.619 1 98.19 197 GLU B CA 1
ATOM 3962 C C . GLU B 1 197 ? 5.176 29.125 1.104 1 98.19 197 GLU B C 1
ATOM 3964 O O . GLU B 1 197 ? 4.312 29.844 1.606 1 98.19 197 GLU B O 1
ATOM 3969 N N . LEU B 1 198 ? 4.957 28.281 0.119 1 98.44 198 LEU B N 1
ATOM 3970 C CA . LEU B 1 198 ? 3.602 28.141 -0.399 1 98.44 198 LEU B CA 1
ATOM 3971 C C . LEU B 1 198 ? 2.66 27.625 0.679 1 98.44 198 LEU B C 1
ATOM 3973 O O . LEU B 1 198 ? 1.509 28.047 0.77 1 98.44 198 LEU B O 1
ATOM 3977 N N . THR B 1 199 ? 3.117 26.719 1.444 1 98.75 199 THR B N 1
ATOM 3978 C CA . THR B 1 199 ? 2.316 26.172 2.533 1 98.75 199 THR B CA 1
ATOM 3979 C C . THR B 1 199 ? 2.047 27.234 3.594 1 98.75 199 THR B C 1
ATOM 3981 O O . THR B 1 199 ? 0.937 27.328 4.121 1 98.75 199 THR B O 1
ATOM 3984 N N . GLU B 1 200 ? 3.018 28.094 3.912 1 98.62 200 GLU B N 1
ATOM 3985 C CA . GLU B 1 200 ? 2.824 29.219 4.82 1 98.62 200 GLU B CA 1
ATOM 3986 C C . GLU B 1 200 ? 1.748 30.172 4.305 1 98.62 200 GLU B C 1
ATOM 3988 O O . GLU B 1 200 ? 0.934 30.672 5.078 1 98.62 200 GLU B O 1
ATOM 3993 N N . ASP B 1 201 ? 1.777 30.344 3.012 1 98.44 201 ASP B N 1
ATOM 3994 C CA . ASP B 1 201 ? 0.784 31.234 2.406 1 98.44 201 ASP B CA 1
ATOM 3995 C C . ASP B 1 201 ? -0.631 30.703 2.635 1 98.44 201 ASP B C 1
ATOM 3997 O O . ASP B 1 201 ? -1.55 31.469 2.91 1 98.44 201 ASP B O 1
ATOM 4001 N N . LYS B 1 202 ? -0.787 29.391 2.463 1 98.56 202 LYS B N 1
ATOM 4002 C CA . LYS B 1 202 ? -2.088 28.781 2.738 1 98.56 202 LYS B CA 1
ATOM 4003 C C . LYS B 1 202 ? -2.514 29.031 4.184 1 98.56 202 LYS B C 1
ATOM 4005 O O . LYS B 1 202 ? -3.67 29.359 4.445 1 98.56 202 LYS B O 1
ATOM 4010 N N . ILE B 1 203 ? -1.599 28.922 5.07 1 98.81 203 ILE B N 1
ATOM 4011 C CA . ILE B 1 203 ? -1.89 29.062 6.492 1 98.81 203 ILE B CA 1
ATOM 4012 C C . ILE B 1 203 ? -2.205 30.531 6.805 1 98.81 203 ILE B C 1
ATOM 4014 O O . ILE B 1 203 ? -3.094 30.812 7.609 1 98.81 203 ILE B O 1
ATOM 4018 N N . ARG B 1 204 ? -1.501 31.469 6.156 1 98.31 204 ARG B N 1
ATOM 4019 C CA . ARG B 1 204 ? -1.792 32.875 6.32 1 98.31 204 ARG B CA 1
ATOM 4020 C C . ARG B 1 204 ? -3.201 33.219 5.84 1 98.31 204 ARG B C 1
ATOM 4022 O O . ARG B 1 204 ? -3.877 34.062 6.418 1 98.31 204 ARG B O 1
ATOM 4029 N N . ARG B 1 205 ? -3.582 32.531 4.848 1 98 205 ARG B N 1
ATOM 4030 C CA . ARG B 1 205 ? -4.887 32.781 4.246 1 98 205 ARG B CA 1
ATOM 4031 C C . ARG B 1 205 ? -6.016 32.312 5.164 1 98 205 ARG B C 1
ATOM 4033 O O . ARG B 1 205 ? -7 33.031 5.352 1 98 205 ARG B O 1
ATOM 4040 N N . TRP B 1 206 ? -5.828 31.156 5.789 1 98.5 206 TRP B N 1
ATOM 4041 C CA . TRP B 1 206 ? -6.953 30.531 6.484 1 98.5 206 TRP B CA 1
ATOM 4042 C C . TRP B 1 206 ? -6.809 30.688 7.996 1 98.5 206 TRP B C 1
ATOM 4044 O O . TRP B 1 206 ? -7.773 30.484 8.742 1 98.5 206 TRP B O 1
ATOM 4054 N N . LYS B 1 207 ? -5.645 30.953 8.469 1 98.62 207 LYS B N 1
ATOM 4055 C CA . LYS B 1 207 ? -5.297 31.375 9.82 1 98.62 207 LYS B CA 1
ATOM 4056 C C . LYS B 1 207 ? -5.828 30.391 10.859 1 98.62 207 LYS B C 1
ATOM 4058 O O . LYS B 1 207 ? -6.488 30.797 11.82 1 98.62 207 LYS B O 1
ATOM 4063 N N . PRO B 1 208 ? -5.516 29.094 10.711 1 98.88 208 PRO B N 1
ATOM 4064 C CA . PRO B 1 208 ? -5.863 28.156 11.773 1 98.88 208 PRO B CA 1
ATOM 4065 C C . PRO B 1 208 ? -5.133 28.438 13.078 1 98.88 208 PRO B C 1
ATOM 4067 O O . PRO B 1 208 ? -4.125 29.156 13.086 1 98.88 208 PRO B O 1
ATOM 4070 N N . GLU B 1 209 ? -5.691 27.875 14.148 1 98.88 209 GLU B N 1
ATOM 4071 C CA . GLU B 1 209 ? -5.043 28.078 15.445 1 98.88 209 GLU B CA 1
ATOM 4072 C C . GLU B 1 209 ? -3.754 27.266 15.547 1 98.88 209 GLU B C 1
ATOM 4074 O O . GLU B 1 209 ? -2.814 27.656 16.234 1 98.88 209 GLU B O 1
ATOM 4079 N N . SER B 1 210 ? -3.734 26.125 14.867 1 98.94 210 SER B N 1
ATOM 4080 C CA . SER B 1 210 ? -2.557 25.266 14.898 1 98.94 210 SER B CA 1
ATOM 4081 C C . SER B 1 210 ? -2.41 24.484 13.602 1 98.94 210 SER B C 1
ATOM 4083 O O . SER B 1 210 ? -3.344 24.422 12.797 1 98.94 210 SER B O 1
ATOM 4085 N N . VAL B 1 211 ? -1.206 23.953 13.375 1 98.94 211 VAL B N 1
ATOM 4086 C CA . VAL B 1 211 ? -0.95 22.969 12.328 1 98.94 211 VAL B CA 1
ATOM 4087 C C . VAL B 1 211 ? -0.312 21.719 12.945 1 98.94 211 VAL B C 1
ATOM 4089 O O . VAL B 1 211 ? 0.448 21.828 13.906 1 98.94 211 VAL B O 1
ATOM 4092 N N . CYS B 1 212 ? -0.65 20.656 12.406 1 99 212 CYS B N 1
ATOM 4093 C CA . CYS B 1 212 ? -0.046 19.375 12.781 1 99 212 CYS B CA 1
ATOM 4094 C C . CYS B 1 212 ? 0.782 18.812 11.633 1 99 212 CYS B C 1
ATOM 4096 O O . CYS B 1 212 ? 0.236 18.422 10.602 1 99 212 CYS B O 1
ATOM 4098 N N . ILE B 1 213 ? 2.053 18.75 11.867 1 98.94 213 ILE B N 1
ATOM 4099 C CA . ILE B 1 213 ? 2.982 18.188 10.898 1 98.94 213 ILE B CA 1
ATOM 4100 C C . ILE B 1 213 ? 3.027 16.672 11.062 1 98.94 213 ILE B C 1
ATOM 4102 O O . ILE B 1 213 ? 3.441 16.156 12.102 1 98.94 213 ILE B O 1
ATOM 4106 N N . VAL B 1 214 ? 2.633 15.984 9.977 1 98.81 214 VAL B N 1
ATOM 4107 C CA . VAL B 1 214 ? 2.473 14.531 10.07 1 98.81 214 VAL B CA 1
ATOM 4108 C C . VAL B 1 214 ? 3.729 13.836 9.555 1 98.81 214 VAL B C 1
ATOM 4110 O O . VAL B 1 214 ? 3.691 13.164 8.523 1 98.81 214 VAL B O 1
ATOM 4113 N N . GLY B 1 215 ? 4.836 13.961 10.289 1 98.38 215 GLY B N 1
ATOM 4114 C CA . GLY B 1 215 ? 6.098 13.336 9.922 1 98.38 215 GLY B CA 1
ATOM 4115 C C . GLY B 1 215 ? 7.305 14.18 10.281 1 98.38 215 GLY B C 1
ATOM 4116 O O . GLY B 1 215 ? 7.34 15.383 9.992 1 98.38 215 GLY B O 1
ATOM 4117 N N . LYS B 1 216 ? 8.297 13.539 10.797 1 97.62 216 LYS B N 1
ATOM 4118 C CA . LYS B 1 216 ? 9.531 14.219 11.203 1 97.62 216 LYS B CA 1
ATOM 4119 C C . LYS B 1 216 ? 10.234 14.836 9.992 1 97.62 216 LYS B C 1
ATOM 4121 O O . LYS B 1 216 ? 10.773 15.945 10.086 1 97.62 216 LYS B O 1
ATOM 4126 N N . GLY B 1 217 ? 10.266 14.102 8.914 1 96.94 217 GLY B N 1
ATOM 4127 C CA . GLY B 1 217 ? 10.914 14.602 7.711 1 96.94 217 GLY B CA 1
ATOM 4128 C C . GLY B 1 217 ? 10.305 15.883 7.188 1 96.94 217 GLY B C 1
ATOM 4129 O O . GLY B 1 217 ? 11.008 16.75 6.676 1 96.94 217 GLY B O 1
ATOM 4130 N N . ILE B 1 218 ? 9.055 16.016 7.293 1 98.62 218 ILE B N 1
ATOM 4131 C CA . ILE B 1 218 ? 8.359 17.234 6.895 1 98.62 218 ILE B CA 1
ATOM 4132 C C . ILE B 1 218 ? 8.805 18.391 7.785 1 98.62 218 ILE B C 1
ATOM 4134 O O . ILE B 1 218 ? 9.125 19.484 7.293 1 98.62 218 ILE B O 1
ATOM 4138 N N . TRP B 1 219 ? 8.82 18.141 9.086 1 98.69 219 TRP B N 1
ATOM 4139 C CA . TRP B 1 219 ? 9.242 19.156 10.031 1 98.69 219 TRP B CA 1
ATOM 4140 C C . TRP B 1 219 ? 10.68 19.594 9.766 1 98.69 219 TRP B C 1
ATOM 4142 O O . TRP B 1 219 ? 10.992 20.781 9.82 1 98.69 219 TRP B O 1
ATOM 4152 N N . GLU B 1 220 ? 11.492 18.641 9.445 1 98.12 220 GLU B N 1
ATOM 4153 C CA . GLU B 1 220 ? 12.883 18.953 9.133 1 98.12 220 GLU B CA 1
ATOM 4154 C C . GLU B 1 220 ? 12.984 19.875 7.922 1 98.12 220 GLU B C 1
ATOM 4156 O O . GLU B 1 220 ? 13.789 20.812 7.914 1 98.12 220 GLU B O 1
ATOM 4161 N N . SER B 1 221 ? 12.211 19.625 6.941 1 98.31 221 SER B N 1
ATOM 4162 C CA . SER B 1 221 ? 12.188 20.484 5.762 1 98.31 221 SER B CA 1
ATOM 4163 C C . SER B 1 221 ? 11.695 21.891 6.109 1 98.31 221 SER B C 1
ATOM 4165 O O . SER B 1 221 ? 12.297 22.891 5.699 1 98.31 221 SER B O 1
ATOM 4167 N N . ILE B 1 222 ? 10.68 21.969 6.867 1 98.56 222 ILE B N 1
ATOM 4168 C CA . ILE B 1 222 ? 10.117 23.25 7.273 1 98.56 222 ILE B CA 1
ATOM 4169 C C . ILE B 1 222 ? 11.141 24.016 8.102 1 98.56 222 ILE B C 1
ATOM 4171 O O . ILE B 1 222 ? 11.359 25.219 7.863 1 98.56 222 ILE B O 1
ATOM 4175 N N . TYR B 1 223 ? 11.727 23.359 9.039 1 98.12 223 TYR B N 1
ATOM 4176 C CA . TYR B 1 223 ? 12.742 23.984 9.883 1 98.12 223 TYR B CA 1
ATOM 4177 C C . TYR B 1 223 ? 13.883 24.531 9.047 1 98.12 223 TYR B C 1
ATOM 4179 O O . TYR B 1 223 ? 14.297 25.688 9.234 1 98.12 223 TYR B O 1
ATOM 4187 N N . ARG B 1 224 ? 14.359 23.75 8.125 1 97.81 224 ARG B N 1
ATOM 4188 C CA . ARG B 1 224 ? 15.453 24.156 7.258 1 97.81 224 ARG B CA 1
ATOM 4189 C C . ARG B 1 224 ? 15.07 25.391 6.438 1 97.81 224 ARG B C 1
ATOM 4191 O O . ARG B 1 224 ? 15.836 26.344 6.344 1 97.81 224 ARG B O 1
ATOM 4198 N N . ALA B 1 225 ? 13.961 25.344 5.867 1 97.81 225 ALA B N 1
ATOM 4199 C CA . ALA B 1 225 ? 13.492 26.453 5.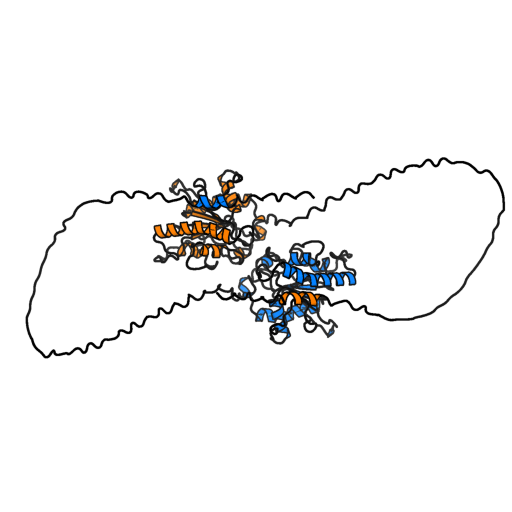035 1 97.81 225 ALA B CA 1
ATOM 4200 C C . ALA B 1 225 ? 13.344 27.734 5.855 1 97.81 225 ALA B C 1
ATOM 4202 O O . ALA B 1 225 ? 13.664 28.812 5.379 1 97.81 225 ALA B O 1
ATOM 4203 N N . LYS B 1 226 ? 12.906 27.609 7.078 1 96.56 226 LYS B N 1
ATOM 4204 C CA . LYS B 1 226 ? 12.617 28.781 7.918 1 96.56 226 LYS B CA 1
ATOM 4205 C C . LYS B 1 226 ? 13.883 29.297 8.602 1 96.56 226 LYS B C 1
ATOM 4207 O O . LYS B 1 226 ? 13.922 30.422 9.078 1 96.56 226 LYS B O 1
ATOM 4212 N N . HIS B 1 227 ? 14.852 28.453 8.672 1 96.5 227 HIS B N 1
ATOM 4213 C CA . HIS B 1 227 ? 16.062 28.812 9.383 1 96.5 227 HIS B CA 1
ATOM 4214 C C . HIS B 1 227 ? 17.266 28.891 8.438 1 96.5 227 HIS B C 1
ATOM 4216 O O . HIS B 1 227 ? 18.359 28.453 8.781 1 96.5 227 HIS B O 1
ATOM 4222 N N . ASN B 1 228 ? 17.016 29.344 7.23 1 95.31 228 ASN B N 1
ATOM 4223 C CA . ASN B 1 228 ? 18.047 29.656 6.246 1 95.31 228 ASN B CA 1
ATOM 4224 C C . ASN B 1 228 ? 18.969 28.453 6.012 1 95.31 228 ASN B C 1
ATOM 4226 O O . ASN B 1 228 ? 20.188 28.594 6.02 1 95.31 228 ASN B O 1
ATOM 4230 N N . GLY B 1 229 ? 18.328 27.281 5.992 1 96.25 229 GLY B N 1
ATOM 4231 C CA . GLY B 1 229 ? 19.078 26.094 5.609 1 96.25 229 GLY B CA 1
ATOM 4232 C C . GLY B 1 229 ? 19.625 25.328 6.797 1 96.25 229 GLY B C 1
ATOM 4233 O O . GLY B 1 229 ? 20.234 24.266 6.633 1 96.25 229 GLY B O 1
ATOM 4234 N N . ALA B 1 230 ? 19.359 25.766 7.984 1 96.12 230 ALA B N 1
ATOM 4235 C CA . ALA B 1 230 ? 19.891 25.109 9.172 1 96.12 230 ALA B CA 1
ATOM 4236 C C . ALA B 1 230 ? 19.141 23.812 9.469 1 96.12 230 ALA B C 1
ATOM 4238 O O . ALA B 1 230 ? 17.938 23.719 9.258 1 96.12 230 ALA B O 1
ATOM 4239 N N . LYS B 1 231 ? 19.875 22.859 9.953 1 96.06 231 LYS B N 1
ATOM 4240 C CA . LYS B 1 231 ? 19.266 21.625 10.43 1 96.06 231 LYS B CA 1
ATOM 4241 C C . LYS B 1 231 ? 18.891 21.734 11.906 1 96.06 231 LYS B C 1
ATOM 4243 O O . LYS B 1 231 ? 19.453 22.531 12.641 1 96.06 231 LYS B O 1
ATOM 4248 N N . ILE B 1 232 ? 17.891 20.984 12.242 1 95.81 232 ILE B N 1
ATOM 4249 C CA . ILE B 1 232 ? 17.578 20.891 13.664 1 95.81 232 ILE B CA 1
ATOM 4250 C C . ILE B 1 232 ? 18.797 20.375 14.43 1 95.81 232 ILE B C 1
ATOM 4252 O O . ILE B 1 232 ? 19.375 19.344 14.094 1 95.81 232 ILE B O 1
ATOM 4256 N N . PRO B 1 233 ? 19.203 21.109 15.406 1 93.5 233 PRO B N 1
ATOM 4257 C CA . PRO B 1 233 ? 20.375 20.656 16.156 1 93.5 233 PRO B CA 1
ATOM 4258 C C . PRO B 1 233 ? 20.203 19.281 16.766 1 93.5 233 PRO B C 1
ATOM 4260 O O . PRO B 1 233 ? 19.094 18.922 17.188 1 93.5 233 PRO B O 1
ATOM 4263 N N . LYS B 1 234 ? 21.281 18.547 16.781 1 90.62 234 LYS B N 1
ATOM 4264 C CA . LYS B 1 234 ? 21.266 17.188 17.312 1 90.62 234 LYS B CA 1
ATOM 4265 C C . LYS B 1 234 ? 20.688 17.156 18.734 1 90.62 234 LYS B C 1
ATOM 4267 O O . LYS B 1 234 ? 21.062 17.984 19.578 1 90.62 234 LYS B O 1
ATOM 4272 N N . GLY B 1 235 ? 19.75 16.328 18.969 1 91.81 235 GLY B N 1
ATOM 4273 C CA . GLY B 1 235 ? 19.172 16.156 20.297 1 91.81 235 GLY B CA 1
ATOM 4274 C C . GLY B 1 235 ? 18.094 17.172 20.625 1 91.81 235 GLY B C 1
ATOM 4275 O O . GLY B 1 235 ? 17.531 17.141 21.719 1 91.81 235 GLY B O 1
ATOM 4276 N N . LYS B 1 236 ? 17.828 18.016 19.766 1 92.81 236 LYS B N 1
ATOM 4277 C CA . LYS B 1 236 ? 16.906 19.094 20.078 1 92.81 236 LYS B CA 1
ATOM 4278 C C . LYS B 1 236 ? 15.516 18.812 19.5 1 92.81 236 LYS B C 1
ATOM 4280 O O . LYS B 1 236 ? 14.547 19.484 19.828 1 92.81 236 LYS B O 1
ATOM 4285 N N . PHE B 1 237 ? 15.453 17.859 18.688 1 97 237 PHE B N 1
ATOM 4286 C CA . PHE B 1 237 ? 14.148 17.5 18.141 1 97 237 PHE B CA 1
ATOM 4287 C C . PHE B 1 237 ? 13.227 16.984 19.25 1 97 237 PHE B C 1
ATOM 4289 O O . PHE B 1 237 ? 13.641 16.172 20.078 1 97 237 PHE B O 1
ATOM 4296 N N . VAL B 1 238 ? 11.969 17.438 19.219 1 97.38 238 VAL B N 1
ATOM 4297 C CA . VAL B 1 238 ? 10.961 16.938 20.141 1 97.38 238 VAL B CA 1
ATOM 4298 C C . VAL B 1 238 ? 9.656 16.656 19.391 1 97.38 238 VAL B C 1
ATOM 4300 O O . VAL B 1 238 ? 9.305 17.391 18.453 1 97.38 238 VAL B O 1
ATOM 4303 N N . TRP B 1 239 ? 9 15.602 19.797 1 98.62 239 TRP B N 1
ATOM 4304 C CA . TRP B 1 239 ? 7.633 15.367 19.328 1 98.62 239 TRP B CA 1
ATOM 4305 C C . TRP B 1 239 ? 6.648 16.281 20.047 1 98.62 239 TRP B C 1
ATOM 4307 O O . TRP B 1 239 ? 6.883 16.672 21.203 1 98.62 239 TRP B O 1
ATOM 4317 N N . GLY B 1 240 ? 5.469 16.609 19.406 1 98.81 240 GLY B N 1
ATOM 4318 C CA . GLY B 1 240 ? 4.461 17.438 20.047 1 98.81 240 GLY B CA 1
ATOM 4319 C C . GLY B 1 240 ? 4.598 18.906 19.719 1 98.81 240 GLY B C 1
ATOM 4320 O O . GLY B 1 240 ? 4.918 19.266 18.578 1 98.81 240 GLY B O 1
ATOM 4321 N N . TRP B 1 241 ? 4.281 19.75 20.641 1 98.88 241 TRP B N 1
ATOM 4322 C CA . TRP B 1 241 ? 4.285 21.203 20.453 1 98.88 241 TRP B CA 1
ATOM 4323 C C . TRP B 1 241 ? 5.707 21.719 20.25 1 98.88 241 TRP B C 1
ATOM 4325 O O . TRP B 1 241 ? 6.621 21.328 20.984 1 98.88 241 TRP B O 1
ATOM 4335 N N . GLN B 1 242 ? 5.852 22.562 19.266 1 98.5 242 GLN B N 1
ATOM 4336 C CA . GLN B 1 242 ? 7.133 23.203 19 1 98.5 242 GLN B CA 1
ATOM 4337 C C . GLN B 1 242 ? 7.184 24.609 19.594 1 98.5 242 GLN B C 1
ATOM 4339 O O . GLN B 1 242 ? 6.172 25.125 20.078 1 98.5 242 GLN B O 1
ATOM 4344 N N . SER B 1 243 ? 8.344 25.188 19.484 1 96.38 243 SER B N 1
ATOM 4345 C CA . SER B 1 243 ? 8.539 26.547 20.016 1 96.38 243 SER B CA 1
ATOM 4346 C C . SER B 1 243 ? 7.684 27.562 19.266 1 96.38 243 SER B C 1
ATOM 4348 O O . SER B 1 243 ? 7.52 27.469 18.047 1 96.38 243 SER B O 1
ATOM 4350 N N . ASP B 1 244 ? 7.266 28.594 20 1 97.12 244 ASP B N 1
ATOM 4351 C CA . ASP B 1 244 ? 6.477 29.672 19.406 1 97.12 244 ASP B CA 1
ATOM 4352 C C . ASP B 1 244 ? 7.297 30.453 18.375 1 97.12 244 ASP B C 1
ATOM 4354 O O . ASP B 1 244 ? 6.738 31.172 17.547 1 97.12 244 ASP B O 1
ATOM 4358 N N . GLU B 1 245 ? 8.578 30.297 18.438 1 95.38 245 GLU B N 1
ATOM 4359 C CA . GLU B 1 245 ? 9.438 30.922 17.438 1 95.38 245 GLU B CA 1
ATOM 4360 C C . GLU B 1 245 ? 9.234 30.297 16.062 1 95.38 245 GLU B C 1
ATOM 4362 O O . GLU B 1 245 ? 9.562 30.906 15.039 1 95.38 245 GLU B O 1
ATOM 4367 N N . ASP B 1 246 ? 8.633 29.125 16.094 1 96.94 246 ASP B N 1
ATOM 4368 C CA . ASP B 1 246 ? 8.492 28.375 14.852 1 96.94 246 ASP B CA 1
ATOM 4369 C C . ASP B 1 246 ? 7.031 28.328 14.398 1 96.94 246 ASP B C 1
ATOM 4371 O O . ASP B 1 246 ? 6.633 27.422 13.664 1 96.94 246 ASP B O 1
ATOM 4375 N N . ARG B 1 247 ? 6.219 29.25 14.836 1 98.44 247 ARG B N 1
ATOM 4376 C CA . ARG B 1 247 ? 4.828 29.312 14.398 1 98.44 247 ARG B CA 1
ATOM 4377 C C . ARG B 1 247 ? 4.73 29.422 12.883 1 98.44 247 ARG B C 1
ATOM 4379 O O . ARG B 1 247 ? 5.613 30 12.242 1 98.44 247 ARG B O 1
ATOM 4386 N N . PHE B 1 248 ? 3.73 28.891 12.352 1 98.5 248 PHE B N 1
ATOM 4387 C CA . PHE B 1 248 ? 3.6 28.719 10.914 1 98.5 248 PHE B CA 1
ATOM 4388 C C . PHE B 1 248 ? 2.666 29.766 10.32 1 98.5 248 PHE B C 1
ATOM 4390 O O . PHE B 1 248 ? 1.552 29.953 10.805 1 98.5 248 PHE B O 1
ATOM 4397 N N . GLY B 1 249 ? 3.082 30.531 9.336 1 98.12 249 GLY B N 1
ATOM 4398 C CA . GLY B 1 249 ? 2.232 31.438 8.594 1 98.12 249 GLY B CA 1
ATOM 4399 C C . GLY B 1 249 ? 2.01 32.75 9.297 1 98.12 249 GLY B C 1
ATOM 4400 O O . GLY B 1 249 ? 0.918 33.344 9.234 1 98.12 249 GLY B O 1
ATOM 4401 N N . VAL B 1 250 ? 2.957 33.281 10.031 1 97.44 250 VAL B N 1
ATOM 4402 C CA . VAL B 1 250 ? 2.861 34.562 10.727 1 97.44 250 VAL B CA 1
ATOM 4403 C C . VAL B 1 250 ? 2.506 35.688 9.734 1 97.44 250 VAL B C 1
ATOM 4405 O O . VAL B 1 250 ? 3.062 35.719 8.633 1 97.44 250 VAL B O 1
ATOM 4408 N N . ASP B 1 251 ? 1.581 36.469 10.07 1 96.94 251 ASP B N 1
ATOM 4409 C CA . ASP B 1 251 ? 1.173 37.625 9.305 1 96.94 251 ASP B CA 1
ATOM 4410 C C . ASP B 1 251 ? 1.088 38.875 10.188 1 96.94 251 ASP B C 1
ATOM 4412 O O . ASP B 1 251 ? 0.038 39.156 10.773 1 96.94 251 ASP B O 1
ATOM 4416 N N . VAL B 1 252 ? 2.057 39.656 10.203 1 94.44 252 VAL B N 1
ATOM 4417 C CA . VAL B 1 252 ? 2.168 40.812 11.078 1 94.44 252 VAL B CA 1
ATOM 4418 C C . VAL B 1 252 ? 1.146 41.875 10.656 1 94.44 252 VAL B C 1
ATOM 4420 O O . VAL B 1 252 ? 0.498 42.5 11.508 1 94.44 252 VAL B O 1
ATOM 4423 N N . GLU B 1 253 ? 0.984 42.062 9.391 1 95 253 GLU B N 1
ATOM 4424 C CA . GLU B 1 253 ? 0.082 43.062 8.867 1 95 253 GLU B CA 1
ATOM 4425 C C . GLU B 1 253 ? -1.356 42.812 9.305 1 95 253 GLU B C 1
ATOM 4427 O O . GLU B 1 253 ? -2.076 43.75 9.672 1 95 253 GLU B O 1
ATOM 4432 N N . GLU B 1 254 ? -1.726 41.562 9.367 1 94.31 254 GLU B N 1
ATOM 4433 C CA . GLU B 1 254 ? -3.1 41.219 9.719 1 94.31 254 GLU B CA 1
ATOM 4434 C C . GLU B 1 254 ? -3.221 40.844 11.195 1 94.31 254 GLU B C 1
ATOM 4436 O O . GLU B 1 254 ? -4.301 40.5 11.656 1 94.31 254 GLU B O 1
ATOM 4441 N N . GLY B 1 255 ? -2.111 40.875 11.93 1 96.19 255 GLY B N 1
ATOM 4442 C CA . GLY B 1 255 ? -2.115 40.594 13.359 1 96.19 255 GLY B CA 1
ATOM 4443 C C . GLY B 1 255 ? -2.24 39.125 13.6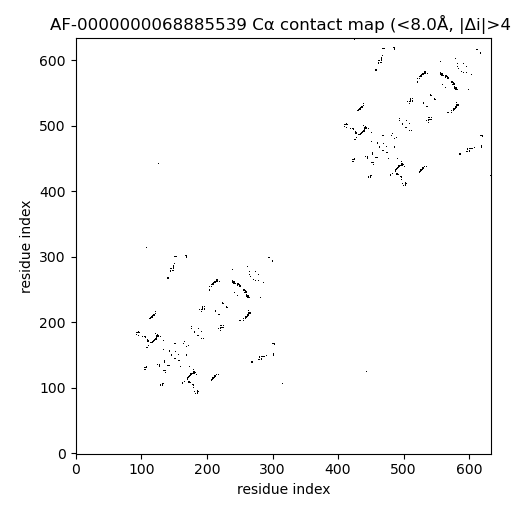72 1 96.19 255 GLY B C 1
ATOM 4444 O O . GLY B 1 255 ? -2.701 38.75 14.75 1 96.19 255 GLY B O 1
ATOM 4445 N N . TYR B 1 256 ? -1.998 38.312 12.734 1 97.56 256 TYR B N 1
ATOM 4446 C CA . TYR B 1 256 ? -2.002 36.844 12.945 1 97.56 256 TYR B CA 1
ATOM 4447 C C . TYR B 1 256 ? -0.645 36.375 13.445 1 97.56 256 TYR B C 1
ATOM 4449 O O . TYR B 1 256 ? 0.354 36.469 12.727 1 97.56 256 TYR B O 1
ATOM 4457 N N . PRO B 1 257 ? -0.521 35.906 14.664 1 98.06 257 PRO B N 1
ATOM 4458 C CA . PRO B 1 257 ? 0.77 35.5 15.234 1 98.06 257 PRO B CA 1
ATOM 4459 C C . PRO B 1 257 ? 1.335 34.25 14.594 1 98.06 257 PRO B C 1
ATOM 4461 O O . PRO B 1 257 ? 2.48 33.875 14.859 1 98.06 257 PRO B O 1
ATOM 4464 N N . GLY B 1 258 ? 0.548 33.562 13.711 1 98.56 258 GLY B N 1
ATOM 4465 C CA . GLY B 1 258 ? 0.921 32.281 13.141 1 98.56 258 GLY B CA 1
ATOM 4466 C C . GLY B 1 258 ? 0.319 31.094 13.883 1 98.56 258 GLY B C 1
ATOM 4467 O O . GLY B 1 258 ? -0.06 31.219 15.055 1 98.56 258 GLY B O 1
ATOM 4468 N N . ALA B 1 259 ? 0.171 30.016 13.234 1 98.88 259 ALA B N 1
ATOM 4469 C CA . ALA B 1 259 ? -0.363 28.797 13.836 1 98.88 259 ALA B CA 1
ATOM 4470 C C . ALA B 1 259 ? 0.674 28.125 14.734 1 98.88 259 ALA B C 1
ATOM 4472 O O . ALA B 1 259 ? 1.855 28.062 14.383 1 98.88 259 ALA B O 1
ATOM 4473 N N . ARG B 1 260 ? 0.263 27.656 15.898 1 98.88 260 ARG B N 1
ATOM 4474 C CA . ARG B 1 260 ? 1.135 26.797 16.688 1 98.88 260 ARG B CA 1
ATOM 4475 C C . ARG B 1 260 ? 1.445 25.5 15.945 1 98.88 260 ARG B C 1
ATOM 4477 O O . ARG B 1 260 ? 0.594 24.969 15.227 1 98.88 260 ARG B O 1
ATOM 4484 N N . VAL B 1 261 ? 2.674 25 16.156 1 98.94 261 VAL B N 1
ATOM 4485 C CA . VAL B 1 261 ? 3.1 23.828 15.398 1 98.94 261 VAL B CA 1
ATOM 4486 C C . VAL B 1 261 ? 3.143 22.594 16.312 1 98.94 261 VAL B C 1
ATOM 4488 O O . VAL B 1 261 ? 3.689 22.656 17.422 1 98.94 261 VAL B O 1
ATOM 4491 N N . PHE B 1 262 ? 2.533 21.531 15.922 1 98.94 262 PHE B N 1
ATOM 4492 C CA . PHE B 1 262 ? 2.553 20.219 16.578 1 98.94 262 PHE B CA 1
ATOM 4493 C C . PHE B 1 262 ? 3.096 19.156 15.641 1 98.94 262 PHE B C 1
ATOM 4495 O O . PHE B 1 262 ? 2.646 19.031 14.5 1 98.94 262 PHE B O 1
ATOM 4502 N N . VAL B 1 263 ? 4.09 18.359 16.062 1 98.94 263 VAL B N 1
ATOM 4503 C CA . VAL B 1 263 ? 4.719 17.375 15.195 1 98.94 263 VAL B CA 1
ATOM 4504 C C . VAL B 1 263 ? 4.422 15.969 15.703 1 98.94 263 VAL B C 1
ATOM 4506 O O . VAL B 1 263 ? 4.59 15.688 16.891 1 98.94 263 VAL B O 1
ATOM 4509 N N . VAL B 1 264 ? 3.965 15.141 14.781 1 98.94 264 VAL B N 1
ATOM 4510 C CA . VAL B 1 264 ? 3.688 13.75 15.117 1 98.94 264 VAL B CA 1
ATOM 4511 C C . VAL B 1 264 ? 4.48 12.828 14.188 1 98.94 264 VAL B C 1
ATOM 4513 O O . VAL B 1 264 ? 4.953 13.258 13.133 1 98.94 264 VAL B O 1
ATOM 4516 N N . PRO B 1 265 ? 4.684 11.555 14.625 1 98.62 265 PRO B N 1
ATOM 4517 C CA . PRO B 1 265 ? 5.262 10.602 13.672 1 98.62 265 PRO B CA 1
ATOM 4518 C C . PRO B 1 265 ? 4.387 10.398 12.438 1 98.62 265 PRO B C 1
ATOM 4520 O O . PRO B 1 265 ? 3.17 10.594 12.5 1 98.62 265 PRO B O 1
ATOM 4523 N N . SER B 1 266 ? 5.023 10.055 11.367 1 98.25 266 SER B N 1
ATOM 4524 C CA . SER B 1 266 ? 4.281 9.734 10.148 1 98.25 266 SER B CA 1
ATOM 4525 C C . SER B 1 266 ? 3.221 8.672 10.414 1 98.25 266 SER B C 1
ATOM 4527 O O . SER B 1 266 ? 3.463 7.711 11.148 1 98.25 266 SER B O 1
ATOM 4529 N N . THR B 1 267 ? 2.068 8.812 9.727 1 97.81 267 THR B N 1
ATOM 4530 C CA . THR B 1 267 ? 0.977 7.859 9.867 1 97.81 267 THR B CA 1
ATOM 4531 C C . THR B 1 267 ? 1.039 6.805 8.766 1 97.81 267 THR B C 1
ATOM 4533 O O . THR B 1 267 ? 0.245 5.863 8.75 1 97.81 267 THR B O 1
ATOM 4536 N N . SER B 1 268 ? 1.979 6.945 7.883 1 94.44 268 SER B N 1
ATOM 4537 C CA . SER B 1 268 ? 2.129 5.996 6.781 1 94.44 268 SER B CA 1
ATOM 4538 C C . SER B 1 268 ? 2.502 4.609 7.297 1 94.44 268 SER B C 1
ATOM 4540 O O . SER B 1 268 ? 3.385 4.477 8.148 1 94.44 268 SER B O 1
ATOM 4542 N N . GLY B 1 269 ? 1.845 3.625 6.699 1 88.56 269 GLY B N 1
ATOM 4543 C CA . GLY B 1 269 ? 2.211 2.258 7.027 1 88.56 269 GLY B CA 1
ATOM 4544 C C . GLY B 1 269 ? 3.623 1.898 6.602 1 88.56 269 GLY B C 1
ATOM 4545 O O . GLY B 1 269 ? 4.18 0.9 7.059 1 88.56 269 GLY B O 1
ATOM 4546 N N . LEU B 1 270 ? 4.246 2.666 5.781 1 85.44 270 LEU B N 1
ATOM 4547 C CA . LEU B 1 270 ? 5.609 2.455 5.305 1 85.44 270 LEU B CA 1
ATOM 4548 C C . LEU B 1 270 ? 6.621 2.793 6.395 1 85.44 270 LEU B C 1
ATOM 4550 O O . LEU B 1 270 ? 7.789 2.408 6.301 1 85.44 270 LEU B O 1
ATOM 4554 N N . VAL B 1 271 ? 6.148 3.57 7.297 1 87.31 271 VAL B N 1
ATOM 4555 C CA . VAL B 1 271 ? 7.031 3.965 8.391 1 87.31 271 VAL B CA 1
ATOM 4556 C C . VAL B 1 271 ? 6.789 3.064 9.602 1 87.31 271 VAL B C 1
ATOM 4558 O O . VAL B 1 271 ? 5.809 3.242 10.328 1 87.31 271 VAL B O 1
ATOM 4561 N N . ALA B 1 272 ? 7.641 2.098 9.852 1 82.75 272 ALA B N 1
ATOM 4562 C CA . ALA B 1 272 ? 7.441 1.063 10.867 1 82.75 272 ALA B CA 1
ATOM 4563 C C . ALA B 1 272 ? 8.289 1.338 12.102 1 82.75 272 ALA B C 1
ATOM 4565 O O . ALA B 1 272 ? 8.352 0.51 13.016 1 82.75 272 ALA B O 1
ATOM 4566 N N . GLY B 1 273 ? 8.836 2.467 12.211 1 90.75 273 GLY B N 1
ATOM 4567 C CA . GLY B 1 273 ? 9.805 2.723 13.266 1 90.75 273 GLY B CA 1
ATOM 4568 C C . GLY B 1 273 ? 9.164 3.125 14.578 1 90.75 273 GLY B C 1
ATOM 4569 O O . GLY B 1 273 ? 9.844 3.25 15.602 1 90.75 273 GLY B O 1
ATOM 4570 N N . TYR B 1 274 ? 7.898 3.357 14.617 1 95.44 274 TYR B N 1
ATOM 4571 C CA . TYR B 1 274 ? 7.188 3.791 15.812 1 95.44 274 TYR B CA 1
ATOM 4572 C C . TYR B 1 274 ? 6.008 2.873 16.109 1 95.44 274 TYR B C 1
ATOM 4574 O O . TYR B 1 274 ? 5.273 2.484 15.203 1 95.44 274 TYR B O 1
ATOM 4582 N N . SER B 1 275 ? 5.824 2.521 17.406 1 95.75 275 SER B N 1
ATOM 4583 C CA . SER B 1 275 ? 4.691 1.685 17.781 1 95.75 275 SER B CA 1
ATOM 4584 C C . SER B 1 275 ? 3.379 2.453 17.672 1 95.75 275 SER B C 1
ATOM 4586 O O . SER B 1 275 ? 3.363 3.682 17.781 1 95.75 275 SER B O 1
ATOM 4588 N N . MET B 1 276 ? 2.348 1.69 17.547 1 96.5 276 MET B N 1
ATOM 4589 C CA . MET B 1 276 ? 1.021 2.301 17.5 1 96.5 276 MET B CA 1
ATOM 4590 C C . MET B 1 276 ? 0.717 3.027 18.812 1 96.5 276 MET B C 1
ATOM 4592 O O . MET B 1 276 ? 0.131 4.109 18.797 1 96.5 276 MET B O 1
ATOM 4596 N N . GLN B 1 277 ? 1.088 2.449 19.922 1 97.81 277 GLN B N 1
ATOM 4597 C CA . GLN B 1 277 ? 0.848 3.08 21.219 1 97.81 277 GLN B CA 1
ATOM 4598 C C . GLN B 1 277 ? 1.586 4.41 21.328 1 97.81 277 GLN B C 1
ATOM 4600 O O . GLN B 1 277 ? 1.034 5.391 21.828 1 97.81 277 GLN B O 1
ATOM 4605 N N . PHE B 1 278 ? 2.852 4.391 20.859 1 98.25 278 PHE B N 1
ATOM 4606 C CA . PHE B 1 278 ? 3.621 5.629 20.859 1 98.25 278 PHE B CA 1
ATOM 4607 C C . PHE B 1 278 ? 2.908 6.711 20.062 1 98.25 278 PHE B C 1
ATOM 4609 O O . PHE B 1 278 ? 2.77 7.844 20.531 1 98.25 278 PHE B O 1
ATOM 4616 N N . LYS B 1 279 ? 2.402 6.406 18.891 1 98.62 279 LYS B N 1
ATOM 4617 C CA . LYS B 1 279 ? 1.665 7.352 18.062 1 98.62 279 LYS B CA 1
ATOM 4618 C C . LYS B 1 279 ? 0.407 7.848 18.766 1 98.62 279 LYS B C 1
ATOM 4620 O O . LYS B 1 279 ? 0.139 9.047 18.797 1 98.62 279 LYS B O 1
ATOM 4625 N N . LYS B 1 280 ? -0.272 6.926 19.344 1 98.69 280 LYS B N 1
ATOM 4626 C CA . LYS B 1 280 ? -1.503 7.281 20.047 1 98.69 280 LYS B CA 1
ATOM 4627 C C . LYS B 1 280 ? -1.224 8.266 21.172 1 98.69 280 LYS B C 1
ATOM 4629 O O . LYS B 1 280 ? -1.973 9.227 21.375 1 98.69 280 LYS B O 1
ATOM 4634 N N . ASP B 1 281 ? -0.181 8.008 21.844 1 98.69 281 ASP B N 1
ATOM 4635 C CA . ASP B 1 281 ? 0.166 8.852 22.984 1 98.69 281 ASP B CA 1
ATOM 4636 C C . ASP B 1 281 ? 0.457 10.281 22.547 1 98.69 281 ASP B C 1
ATOM 4638 O O . ASP B 1 281 ? -0.005 11.234 23.172 1 98.69 281 ASP B O 1
ATOM 4642 N N . ILE B 1 282 ? 1.177 10.43 21.516 1 98.81 282 ILE B N 1
ATOM 4643 C CA . ILE B 1 282 ? 1.514 11.766 21.031 1 98.81 282 ILE B CA 1
ATOM 4644 C C . ILE B 1 282 ? 0.262 12.445 20.484 1 98.81 282 ILE B C 1
ATOM 4646 O O . ILE B 1 282 ? -0 13.617 20.781 1 98.81 282 ILE B O 1
ATOM 4650 N N . TRP B 1 283 ? -0.513 11.75 19.719 1 98.94 283 TRP B N 1
ATOM 4651 C CA . TRP B 1 283 ? -1.715 12.305 19.109 1 98.94 283 TRP B CA 1
ATOM 4652 C C . TRP B 1 283 ? -2.717 12.734 20.172 1 98.94 283 TRP B C 1
ATOM 4654 O O . TRP B 1 283 ? -3.471 13.695 19.969 1 98.94 283 TRP B O 1
ATOM 4664 N N . LYS B 1 284 ? -2.754 12.055 21.266 1 98.81 284 LYS B N 1
ATOM 4665 C CA . LYS B 1 284 ? -3.672 12.383 22.359 1 98.81 284 LYS B CA 1
ATOM 4666 C C . LYS B 1 284 ? -3.406 13.781 22.891 1 98.81 284 LYS B C 1
ATOM 4668 O O . LYS B 1 284 ? -4.336 14.484 23.297 1 98.81 284 LYS B O 1
ATOM 4673 N N . VAL B 1 285 ? -2.18 14.164 22.922 1 98.94 285 VAL B N 1
ATOM 4674 C CA . VAL B 1 285 ? -1.821 15.5 23.391 1 98.94 285 VAL B CA 1
ATOM 4675 C C . VAL B 1 285 ? -2.514 16.547 22.531 1 98.94 285 VAL B C 1
ATOM 4677 O O . VAL B 1 285 ? -3.111 17.5 23.047 1 98.94 285 VAL B O 1
ATOM 4680 N N . LEU B 1 286 ? -2.455 16.375 21.25 1 98.94 286 LEU B N 1
ATOM 4681 C CA . LEU B 1 286 ? -3.141 17.281 20.359 1 98.94 286 LEU B CA 1
ATOM 4682 C C . LEU B 1 286 ? -4.652 17.203 20.547 1 98.94 286 LEU B C 1
ATOM 4684 O O . LEU B 1 286 ? -5.34 18.219 20.562 1 98.94 286 LEU B O 1
ATOM 4688 N N . GLY B 1 287 ? -5.133 15.977 20.594 1 98.88 287 GLY B N 1
ATOM 4689 C CA . GLY B 1 287 ? -6.555 15.773 20.812 1 98.88 287 GLY B CA 1
ATOM 4690 C C . GLY B 1 287 ? -7.09 16.484 22.031 1 98.88 287 GLY B C 1
ATOM 4691 O O . GLY B 1 287 ? -8.141 17.141 21.969 1 98.88 287 GLY B O 1
ATOM 4692 N N . ASP B 1 288 ? -6.375 16.344 23.094 1 98.81 288 ASP B N 1
ATOM 4693 C CA . ASP B 1 288 ? -6.773 17 24.328 1 98.81 288 ASP B CA 1
ATOM 4694 C C . ASP B 1 288 ? -6.812 18.516 24.172 1 98.81 288 ASP B C 1
ATOM 4696 O O . ASP B 1 288 ? -7.73 19.172 24.656 1 98.81 288 ASP B O 1
ATOM 4700 N N . TRP B 1 289 ? -5.855 19.031 23.547 1 98.94 289 TRP B N 1
ATOM 4701 C CA . TRP B 1 289 ? -5.809 20.484 23.312 1 98.94 289 TRP B CA 1
ATOM 4702 C C . TRP B 1 289 ? -6.98 20.938 22.453 1 98.94 289 TRP B C 1
ATOM 4704 O O . TRP B 1 289 ? -7.629 21.938 22.766 1 98.94 289 TRP B O 1
ATOM 4714 N N . VAL B 1 290 ? -7.266 20.203 21.406 1 98.88 290 VAL B N 1
ATOM 4715 C CA . VAL B 1 290 ? -8.359 20.547 20.5 1 98.88 290 VAL B CA 1
ATOM 4716 C C . VAL B 1 290 ? -9.688 20.484 21.25 1 98.88 290 VAL B C 1
ATOM 4718 O O . VAL B 1 290 ? -10.562 21.344 21.047 1 98.88 290 VAL B O 1
ATOM 4721 N N . GLN B 1 291 ? -9.82 19.5 22.047 1 98.25 291 GLN B N 1
ATOM 4722 C CA . GLN B 1 291 ? -11.047 19.375 22.828 1 98.25 291 GLN B CA 1
ATOM 4723 C C . GLN B 1 291 ? -11.211 20.562 23.781 1 98.25 291 GLN B C 1
ATOM 4725 O O . GLN B 1 291 ? -12.312 21.078 23.953 1 98.25 291 GLN B O 1
ATOM 4730 N N . MET B 1 292 ? -10.141 20.922 24.422 1 98.69 292 MET B N 1
ATOM 4731 C CA . MET B 1 292 ? -10.164 22.094 25.281 1 98.69 292 MET B CA 1
ATOM 4732 C C . MET B 1 292 ? -10.586 23.328 24.516 1 98.69 292 MET B C 1
ATOM 4734 O O . MET B 1 292 ? -11.438 24.094 24.969 1 98.69 292 MET B O 1
ATOM 4738 N N . ARG B 1 293 ? -10.047 23.516 23.328 1 98.69 293 ARG B N 1
ATOM 4739 C CA . ARG B 1 293 ? -10.367 24.672 22.5 1 98.69 293 ARG B CA 1
ATOM 4740 C C . ARG B 1 293 ? -11.82 24.625 22.047 1 98.69 293 ARG B C 1
ATOM 4742 O O . ARG B 1 293 ? -12.492 25.672 22 1 98.69 293 ARG B O 1
ATOM 4749 N N . ARG B 1 294 ? -12.289 23.406 21.703 1 98.12 294 ARG B N 1
ATOM 4750 C CA . ARG B 1 294 ? -13.688 23.266 21.344 1 98.12 294 ARG B CA 1
ATOM 4751 C C . ARG B 1 294 ? -14.602 23.734 22.469 1 98.12 294 ARG B C 1
ATOM 4753 O O . ARG B 1 294 ? -15.586 24.438 22.219 1 98.12 294 ARG B O 1
ATOM 4760 N N . LYS B 1 295 ? -14.312 23.312 23.656 1 97.75 295 LYS B N 1
ATOM 4761 C CA . LYS B 1 295 ? -15.094 23.734 24.812 1 97.75 295 LYS B CA 1
ATOM 4762 C C . LYS B 1 295 ? -15.078 25.25 24.984 1 97.75 295 LYS B C 1
ATOM 4764 O O . LYS B 1 295 ? -16.125 25.859 25.219 1 97.75 295 LYS B O 1
ATOM 4769 N N . GLU B 1 296 ? -13.938 25.828 24.828 1 98.25 296 GLU B N 1
ATOM 4770 C CA . GLU B 1 296 ? -13.797 27.266 24.953 1 98.25 296 GLU B CA 1
ATOM 4771 C C . GLU B 1 296 ? -14.609 28 23.875 1 98.25 296 GLU B C 1
ATOM 4773 O O . GLU B 1 296 ? -15.125 29.094 24.109 1 98.25 296 GLU B O 1
ATOM 4778 N N . ARG B 1 297 ? -14.773 27.297 22.719 1 97.12 297 ARG B N 1
ATOM 4779 C CA . ARG B 1 297 ? -15.484 27.891 21.594 1 97.12 297 ARG B CA 1
ATOM 4780 C C . ARG B 1 297 ? -16.969 27.531 21.625 1 97.12 297 ARG B C 1
ATOM 4782 O O . ARG B 1 297 ? -17.75 28.016 20.812 1 97.12 297 ARG B O 1
ATOM 4789 N N . GLY B 1 298 ? -17.312 26.703 22.531 1 96.62 298 GLY B N 1
ATOM 4790 C CA . GLY B 1 298 ? -18.688 26.203 22.562 1 96.62 298 GLY B CA 1
ATOM 4791 C C . GLY B 1 298 ? -19.031 25.328 21.375 1 96.62 298 GLY B C 1
ATOM 4792 O O . GLY B 1 298 ? -20.172 25.344 20.891 1 96.62 298 GLY B O 1
ATOM 4793 N N . GLU B 1 299 ? -18.047 24.594 20.875 1 95.75 299 GLU B N 1
ATOM 4794 C CA . GLU B 1 299 ? -18.234 23.766 19.688 1 95.75 299 GLU B CA 1
ATOM 4795 C C . GLU B 1 299 ? -18.359 22.297 20.062 1 95.75 299 GLU B C 1
ATOM 4797 O O . GLU B 1 299 ? -17.656 21.812 20.969 1 95.75 299 GLU B O 1
ATOM 4802 N N . THR B 1 300 ? -19.234 21.656 19.312 1 95.75 300 THR B N 1
ATOM 4803 C CA . THR B 1 300 ? -19.312 20.203 19.422 1 95.75 300 THR B CA 1
ATOM 4804 C C . THR B 1 300 ? -18.578 19.531 18.25 1 95.75 300 THR B C 1
ATOM 4806 O O . THR B 1 300 ? -18.172 20.203 17.297 1 95.75 300 THR B O 1
ATOM 4809 N N . ALA B 1 301 ? -18.359 18.266 18.359 1 96.56 301 ALA B N 1
ATOM 4810 C CA . ALA B 1 301 ? -17.781 17.422 17.312 1 96.56 301 ALA B CA 1
ATOM 4811 C C . ALA B 1 301 ? -18.531 16.109 17.172 1 96.56 301 ALA B C 1
ATOM 4813 O O . ALA B 1 301 ? -18.469 15.258 18.062 1 96.56 301 ALA B O 1
ATOM 4814 N N . PRO B 1 302 ? -19.172 15.93 16.188 1 97.12 302 PRO B N 1
ATOM 4815 C CA . PRO B 1 302 ? -19.312 16.859 15.062 1 97.12 302 PRO B CA 1
ATOM 4816 C C . PRO B 1 302 ? -20.031 18.156 15.438 1 97.12 302 PRO B C 1
ATOM 4818 O O . PRO B 1 302 ? -20.797 18.172 16.391 1 97.12 302 PRO B O 1
ATOM 4821 N N . ARG B 1 303 ? -19.75 19.125 14.75 1 95.12 303 ARG B N 1
ATOM 4822 C CA . ARG B 1 303 ? -20.391 20.422 14.953 1 95.12 303 ARG B CA 1
ATOM 4823 C C . ARG B 1 303 ? -21.859 20.359 14.578 1 95.12 303 ARG B C 1
ATOM 4825 O O . ARG B 1 303 ? -22.25 19.703 13.609 1 95.12 303 ARG B O 1
ATOM 4832 N N . THR B 1 304 ? -22.75 20.672 15.445 1 80.62 304 THR B N 1
ATOM 4833 C CA . THR B 1 304 ? -24.188 20.766 15.203 1 80.62 304 THR B CA 1
ATOM 4834 C C . THR B 1 304 ? -24.547 22.094 14.547 1 80.62 304 THR B C 1
ATOM 4836 O O . THR B 1 304 ? -25.703 22.328 14.211 1 80.62 304 THR B O 1
ATOM 4839 N N . ASP B 1 305 ? -23.703 22.875 14.391 1 56.34 305 ASP B N 1
ATOM 4840 C CA . ASP B 1 305 ? -24.094 24.219 14 1 56.34 305 ASP B CA 1
ATOM 4841 C C . ASP B 1 305 ? -25.141 24.188 12.883 1 56.34 305 ASP B C 1
ATOM 4843 O O . ASP B 1 305 ? -25.219 23.203 12.141 1 56.34 305 ASP B O 1
ATOM 4847 N N . ASN B 1 306 ? -26.141 25.219 13.062 1 45.34 306 ASN B N 1
ATOM 4848 C CA . ASN B 1 306 ? -27.016 25.891 12.102 1 45.34 306 ASN B CA 1
ATOM 4849 C C . ASN B 1 306 ? -26.312 26.094 10.758 1 45.34 306 ASN B C 1
ATOM 4851 O O . ASN B 1 306 ? -25.422 26.938 10.633 1 45.34 306 ASN B O 1
ATOM 4855 N N . LEU B 1 307 ? -25.922 25.094 10.156 1 41.84 307 LEU B N 1
ATOM 4856 C CA . LEU B 1 307 ? -25.359 25.156 8.805 1 41.84 307 LEU B CA 1
ATOM 4857 C C . LEU B 1 307 ? -25.859 26.391 8.078 1 41.84 307 LEU B C 1
ATOM 4859 O O . LEU B 1 307 ? -27 26.438 7.621 1 41.84 307 LEU B O 1
ATOM 4863 N N . VAL B 1 308 ? -25.641 27.562 8.586 1 36.09 308 VAL B N 1
ATOM 4864 C CA . VAL B 1 308 ? -25.781 28.531 7.492 1 36.09 308 VAL B CA 1
ATOM 4865 C C . VAL B 1 308 ? -24.953 28.062 6.293 1 36.09 308 VAL B C 1
ATOM 4867 O O . VAL B 1 308 ? -23.781 27.719 6.438 1 36.09 308 VAL B O 1
ATOM 4870 N N . GLU B 1 309 ? -25.531 27.406 5.352 1 37.78 309 GLU B N 1
ATOM 4871 C CA . GLU B 1 309 ? -25.016 27.047 4.035 1 37.78 309 GLU B CA 1
ATOM 4872 C C . GLU B 1 309 ? -23.922 28.016 3.586 1 37.78 309 GLU B C 1
ATOM 4874 O O . GLU B 1 309 ? -24.219 29.062 2.99 1 37.78 309 GLU B O 1
ATOM 4879 N N . GLY B 1 310 ? -23.031 28.5 4.379 1 34.41 310 GLY B N 1
ATOM 4880 C CA . GLY B 1 310 ? -22.094 29.406 3.725 1 34.41 310 GLY B CA 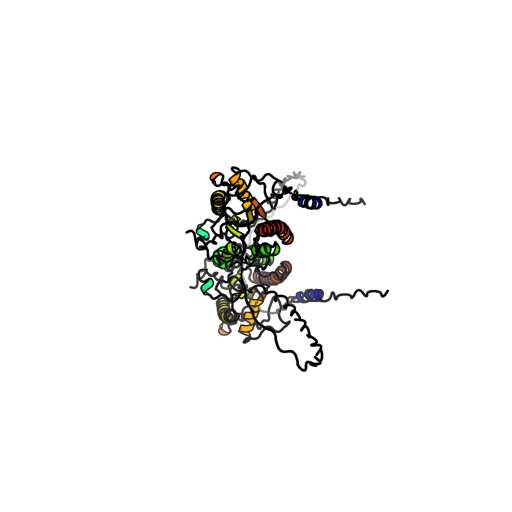1
ATOM 4881 C C . GLY B 1 310 ? -21.266 28.719 2.656 1 34.41 310 GLY B C 1
ATOM 4882 O O . GLY B 1 310 ? -21.156 27.484 2.635 1 34.41 310 GLY B O 1
ATOM 4883 N N . GLU B 1 311 ? -20.797 29.469 1.583 1 34.84 311 GLU B N 1
ATOM 4884 C CA . GLU B 1 311 ? -20.141 29.172 0.31 1 34.84 311 GLU B CA 1
ATOM 4885 C C . GLU B 1 311 ? -18.844 28.391 0.52 1 34.84 311 GLU B C 1
ATOM 4887 O O . GLU B 1 311 ? -17.906 28.891 1.13 1 34.84 311 GLU B O 1
ATOM 4892 N N . SER B 1 312 ? -18.891 27.172 0.869 1 36.31 312 SER B N 1
ATOM 4893 C CA . SER B 1 312 ? -17.672 26.375 0.768 1 36.31 312 SER B CA 1
ATOM 4894 C C . SER B 1 312 ? -16.859 26.75 -0.472 1 36.31 312 SER B C 1
ATOM 4896 O O . SER B 1 312 ? -17.406 26.797 -1.58 1 36.31 312 SER B O 1
ATOM 4898 N N . SER B 1 313 ? -15.945 27.641 -0.352 1 36.03 313 SER B N 1
ATOM 4899 C CA . SER B 1 313 ? -15.148 28.047 -1.506 1 36.03 313 SER B CA 1
ATOM 4900 C C . SER B 1 313 ? -14.57 26.844 -2.23 1 36.03 313 SER B C 1
ATOM 4902 O O . SER B 1 313 ? -13.969 25.969 -1.606 1 36.03 313 SER B O 1
ATOM 4904 N N . GLY B 1 314 ? -15.172 26.484 -3.309 1 30.8 314 GLY B N 1
ATOM 4905 C CA . GLY B 1 314 ? -14.781 25.547 -4.352 1 30.8 314 GLY B CA 1
ATOM 4906 C C . GLY B 1 314 ? -13.281 25.516 -4.586 1 30.8 314 GLY B C 1
ATOM 4907 O O . GLY B 1 314 ? -12.547 26.375 -4.078 1 30.8 314 GLY B O 1
ATOM 4908 N N . VAL B 1 315 ? -12.844 24.562 -5.477 1 31.84 315 VAL B N 1
ATOM 4909 C CA . VAL B 1 315 ? -11.555 24.219 -6.062 1 31.84 315 VAL B CA 1
ATOM 4910 C C . VAL B 1 315 ? -10.82 25.484 -6.488 1 31.84 315 VAL B C 1
ATOM 4912 O O . VAL B 1 315 ? -11.289 26.219 -7.352 1 31.84 315 VAL B O 1
ATOM 4915 N N . VAL B 1 316 ? -10.133 26.156 -5.68 1 26 316 VAL B N 1
ATOM 4916 C CA . VAL B 1 316 ? -9.242 27.141 -6.297 1 26 316 VAL B CA 1
ATOM 4917 C C . VAL B 1 316 ? -8.391 26.453 -7.367 1 26 316 VAL B C 1
ATOM 4919 O O . VAL B 1 316 ? -7.645 25.516 -7.07 1 26 316 VAL B O 1
ATOM 4922 N N . GLU B 1 317 ? -8.781 26.516 -8.68 1 23.58 317 GLU B N 1
ATOM 4923 C CA . GLU B 1 317 ? -7.938 26.156 -9.812 1 23.58 317 GLU B CA 1
ATOM 4924 C C . GLU B 1 317 ? -6.559 26.797 -9.695 1 23.58 317 GLU B C 1
ATOM 4926 O O . GLU B 1 317 ? -6.445 27.969 -9.312 1 23.58 317 GLU B O 1
#

Radius of gyration: 39.85 Å; Cα contacts (8 Å, |Δi|>4): 834; chains: 2; bounding box: 159×112×90 Å

Secondary structure (DSSP, 8-state):
-----------GGGTHHHHTTS---------------------------------------------------------------------------GGGGTTS-----B--TT-SEEEEES---HHHHHHTSTT-STT--HHHHHHHTTSSTT----GGGGGGHHHHHSEEEEESS-S--SSGGGS-HHHHHHTHHHHHHHHHHH--SEEEEE-HHHHHHHHHHHTTTPPPPTT---SEEPPGGG-BS-BTTTTB--BEEEEE----TT--SS-HHHHHHHHHHHHHHHHHHHHHHT--SS---------------/------------TTHHHHHTTS---------------------------------------------------------------------------GGGGTTS-----B--TT-SEEEEES---HHHHHHTSTT-STT--HHHHHHHTTSSTT----GGGGGGHHHHHSEEEEESS-S--SSGGGS-HHHHHHTHHHHHHHHHHH--SEEEEE-HHHHHHHHHHHTTTPPPPTT---SEE--GGG-BS-BTTTTB--BEEEEE----TT--SS-HHHHHHHHHHHHHHHHHHHHHHT--SS---------------

pLDDT: mean 72.57, std 34.17, range [13.98, 99.0]

Foldseek 3Di:
DDDPPPPPDDPPPPPPVPPPVPPPPPPDPPPDDPDDDDDDDDDDDDDDDDDDDDDDDDDDPPPVVPPPVPVVPVPPVPVPPPPPPPVPPDPQPAADDLVVQVVFAFADKAAAAAAQEEEEAAGAEPVCRNVRFPQQPPLFCVLVLCCLLQQQVPDSDHRVCQNCCCQFRSYIYDYLAGGYDNDPNNDDLCRSLVSQVVVLQVCLVRQHQAYEYQAPSSVQSNCCSVVVRDGDDPPNDDAFWDDLVSAGNQDVPVPRSHHTYGYAHHRGSVDPPDDPVRRSVSSNVVSVVSVVVCVVVVADGRGPDPPPVPDPPDDPD/DDDPPPPPPDPPPVVVVVPPVPDPPDPDPPDDDDDDDDDDDDDDYDDDDDDDDDDDDDDDDDPPPPPPPPPPPPPPPPPPPPDPPPPPPDPPDAADDLVVQVVFAFADKAAAAAAQEEEEAAGAEPVCRNVRFPQQPPLFCVLVLCCLLQQQVVDSDHRVCQNVCCQFRSYIYDYLAGGYDNDDNNDDLCRSLVSQVVVLQVCLVRQHQAYEYQAPSSVQSNCCSVVVRDGDDPPRDDAFWDDLVSAGNQDVPVPRSHHTYGYAHHRGSVDPPDDPVRRSVSSNVVSVVSVVVCVVVVADGRGPDPPPVPDPPDDPD

Sequence (634 aa):
MPPIRREKTNSTATKAFQERLESFAFSSVSTRTRAANRAASKSNTPPATDQGPEEAPSANLDSTSKMVATRTTVRAVTKSRAKPASRRGKQKSSYAPPEKYAHLGGVQDAFAPNLLSVFIGLNPGITTATVGHAYSAPSNHFWKLLHSSGLTPDRVCPSTEDIHLPRKYSLGNTNLVARATLNQAELSREEMDDRVELTEDKIRRWKPESVCIVGKGIWESIYRAKHNGAKIPKGKFVWGWQSDEDRFGVDVEEGYPGARVFVVPSTSGLVAGYSMQFKKDIWKVLGDWVQMRRKERGETAPRTDNLVEGESSGVVEMPPIRREKTNSTATKAFQERLESFAFSSVSTRTRAANRAASKSNTPPATDQGPEEAPSANLDSTSKMVATRTTVRAVTKSRAKPASRRGKQKSSYAPPEKYAHLGGVQDAFAPNLLSVFIGLNPGITTATVGHAYSAPSNHFWKLLHSSGLTPDRVCPSTEDIHLPRKYSLGNTNLVARATLNQAELSREEMDDRVELTEDKIRRWKPESVCIVGKGIWESIYRAKHNGAKIPKGKFVWGWQSDEDRFGVDVEEGYPGARVFVVPSTSGLVAGYSMQFKKDIWKVLGDWVQMRRKERGETAPRTDNLVEGESSGVVE

InterPro domains:
  IPR005122 Uracil-DNA glycosylase-like [PF03167] (111-286)
  IPR015637 Uracil DNA glycosylase family 2 [PTHR12159] (32-300)
  IPR015637 Uracil DNA glycosylase family 2 [cd10028] (107-287)
  IPR036895 Uracil-DNA glycosylase-like domain superfamily [G3DSA:3.40.470.10] (95-300)
  IPR036895 Uracil-DNA glycosylase-like domain superfamily [SSF52141] (107-290)

Solvent-accessible surface area (backbone atoms only — not comparable to full-atom values): 38400 Å² total; per-residue (Å²): 130,85,83,82,81,78,79,82,81,84,78,66,78,74,61,64,67,66,65,69,74,60,65,82,66,80,77,79,78,80,77,80,84,73,82,80,81,81,83,89,74,88,79,87,83,90,86,90,86,88,85,83,90,82,79,89,83,74,75,85,58,81,64,75,71,73,73,67,73,68,71,69,66,68,68,66,69,61,64,63,66,66,62,66,75,63,72,78,59,75,80,65,70,57,73,51,64,74,74,80,43,58,88,48,48,51,56,79,68,18,76,48,76,75,19,54,33,32,37,35,37,54,48,37,34,48,47,15,13,69,74,42,27,58,72,49,38,87,63,33,41,48,45,57,45,38,21,76,20,46,59,35,61,79,47,67,61,60,37,86,45,49,72,44,30,28,75,33,51,28,26,28,37,46,50,55,37,64,65,46,35,87,50,72,53,28,52,53,69,66,62,52,30,68,25,41,63,60,49,28,48,54,35,48,72,35,52,30,58,21,33,34,32,46,16,62,68,55,48,51,32,45,47,14,54,74,47,82,67,38,72,80,54,87,88,64,77,69,78,37,74,56,59,80,89,60,31,46,24,59,30,76,91,79,66,40,80,31,12,44,38,30,37,41,71,51,42,46,56,86,54,74,89,62,55,70,65,61,50,45,56,54,43,30,57,54,16,50,51,51,49,53,50,28,59,78,66,70,49,54,64,62,42,73,69,80,72,66,84,63,82,72,80,68,84,80,124,130,84,82,80,79,81,79,80,79,84,77,63,74,72,59,60,63,62,61,69,70,60,66,82,65,80,75,78,78,74,78,81,74,90,78,84,90,81,89,84,88,84,82,84,85,82,84,88,80,86,81,81,87,79,84,82,84,87,83,87,74,75,77,76,70,77,74,75,74,75,75,75,76,73,75,74,73,72,73,70,72,71,69,72,78,70,76,82,62,77,80,66,70,56,71,53,63,73,73,78,44,58,87,50,47,51,55,78,68,17,77,48,74,74,19,54,32,31,36,35,36,55,47,37,33,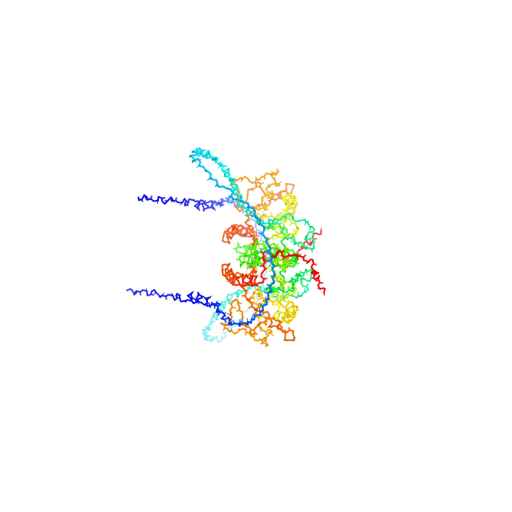50,48,15,13,68,73,42,27,60,70,48,40,87,63,33,40,50,44,58,46,36,21,77,19,46,59,35,62,80,48,67,62,61,37,86,47,48,72,44,30,30,75,34,50,28,26,28,35,46,51,54,37,66,65,46,37,87,50,72,53,27,52,52,70,65,64,52,30,68,26,42,62,59,50,28,49,54,37,49,72,38,53,30,57,21,33,34,34,44,16,62,70,55,48,49,33,46,46,15,55,74,50,82,67,39,71,82,55,87,87,65,77,68,78,35,73,55,60,80,90,60,31,45,26,60,31,74,92,80,67,40,81,32,12,42,37,29,37,40,72,50,42,45,55,87,55,75,88,64,55,70,65,60,51,47,56,54,41,30,56,54,16,51,51,51,50,53,51,28,58,77,66,73,50,54,62,61,42,71,68,80,71,67,83,63,81,72,79,67,83,80,126

Organism: Tuber melanosporum (strain Mel28) (NCBI:txid656061)